Protein AF-0000000075432403 (afdb_homodimer)

Structure (mmCIF, N/CA/C/O backbone):
data_AF-0000000075432403-model_v1
#
loop_
_entity.id
_entity.type
_entity.pdbx_description
1 polymer 'Uncharacterized protein'
#
loop_
_atom_site.group_PDB
_atom_site.id
_atom_site.type_symbol
_atom_site.label_atom_id
_atom_site.label_alt_id
_atom_site.label_comp_id
_atom_site.label_asym_id
_atom_site.label_entity_id
_atom_site.label_seq_id
_atom_site.pdbx_PDB_ins_code
_atom_site.Cartn_x
_atom_site.Cartn_y
_atom_site.Cartn_z
_atom_site.occupancy
_atom_site.B_iso_or_equiv
_atom_site.auth_seq_id
_atom_site.auth_comp_id
_atom_site.auth_asym_id
_atom_site.auth_atom_id
_atom_site.pdbx_PDB_model_num
ATOM 1 N N . MET A 1 1 ? -15.516 19.391 -6.668 1 18.28 1 MET A N 1
ATOM 2 C CA . MET A 1 1 ? -15.594 17.953 -6.414 1 18.28 1 MET A CA 1
ATOM 3 C C . MET A 1 1 ? -14.422 17.219 -7.047 1 18.28 1 MET A C 1
ATOM 5 O O . MET A 1 1 ? -14.406 17 -8.258 1 18.28 1 MET A O 1
ATOM 9 N N . ALA A 1 2 ? -13.172 17.547 -6.598 1 26.42 2 ALA A N 1
ATOM 10 C CA . ALA A 1 2 ? -11.977 17.078 -7.289 1 26.42 2 ALA A CA 1
ATOM 11 C C . ALA A 1 2 ? -11.945 15.547 -7.324 1 26.42 2 ALA A C 1
ATOM 13 O O . ALA A 1 2 ? -12.203 14.891 -6.312 1 26.42 2 ALA A O 1
ATOM 14 N N . ASN A 1 3 ? -12.234 14.898 -8.43 1 24.36 3 ASN A N 1
ATOM 15 C CA . ASN A 1 3 ? -12.18 13.477 -8.734 1 24.36 3 ASN A CA 1
ATOM 16 C C . ASN A 1 3 ? -10.945 12.812 -8.133 1 24.36 3 ASN A C 1
ATOM 18 O O . ASN A 1 3 ? -9.898 13.453 -7.988 1 24.36 3 ASN A O 1
ATOM 22 N N . ALA A 1 4 ? -11.195 11.781 -7.273 1 30.83 4 ALA A N 1
ATOM 23 C CA . ALA A 1 4 ? -10.117 11 -6.68 1 30.83 4 ALA A CA 1
ATOM 24 C C . ALA A 1 4 ? -8.961 10.828 -7.664 1 30.83 4 ALA A C 1
ATOM 26 O O . ALA A 1 4 ? -7.793 10.844 -7.27 1 30.83 4 ALA A O 1
ATOM 27 N N . GLN A 1 5 ? -9.352 10.695 -8.914 1 30.03 5 GLN A N 1
ATOM 28 C CA . GLN A 1 5 ? -8.391 10.469 -9.984 1 30.03 5 GLN A CA 1
ATOM 29 C C . GLN A 1 5 ? -7.441 11.648 -10.141 1 30.03 5 GLN A C 1
ATOM 31 O O . GLN A 1 5 ? -6.258 11.469 -10.43 1 30.03 5 GLN A O 1
ATOM 36 N N . ASP A 1 6 ? -8 12.828 -10.078 1 31.03 6 ASP A N 1
ATOM 37 C CA . ASP A 1 6 ? -7.262 14.031 -10.453 1 31.03 6 ASP A CA 1
ATOM 38 C C . ASP A 1 6 ? -6.18 14.352 -9.422 1 31.03 6 ASP A C 1
ATOM 40 O O . ASP A 1 6 ? -5.211 15.055 -9.734 1 31.03 6 ASP A O 1
ATOM 44 N N . ARG A 1 7 ? -6.539 14.125 -8.156 1 33.12 7 ARG A N 1
ATOM 45 C CA . ARG A 1 7 ? -5.629 14.641 -7.137 1 33.12 7 ARG A CA 1
ATOM 46 C C . ARG A 1 7 ? -4.359 13.797 -7.062 1 33.12 7 ARG A C 1
ATOM 48 O O . ARG A 1 7 ? -3.404 14.156 -6.371 1 33.12 7 ARG A O 1
ATOM 55 N N . PHE A 1 8 ? -4.598 12.547 -7.406 1 35.06 8 PHE A N 1
ATOM 56 C CA . PHE A 1 8 ? -3.361 11.773 -7.477 1 35.06 8 PHE A CA 1
ATOM 57 C C . PHE A 1 8 ? -2.449 12.305 -8.57 1 35.06 8 PHE A C 1
ATOM 59 O O . PHE A 1 8 ? -1.32 11.836 -8.734 1 35.06 8 PHE A O 1
ATOM 66 N N . ASN A 1 9 ? -3.07 13.141 -9.406 1 33.84 9 ASN A N 1
ATOM 67 C CA . ASN A 1 9 ? -2.279 13.555 -10.562 1 33.84 9 ASN A CA 1
ATOM 68 C C . ASN A 1 9 ? -1.068 14.383 -10.141 1 33.84 9 ASN A C 1
ATOM 70 O O . ASN A 1 9 ? -0.449 15.047 -10.969 1 33.84 9 ASN A O 1
ATOM 74 N N . GLU A 1 10 ? -1.174 15.07 -9.078 1 34.12 10 GLU A N 1
ATOM 75 C CA . GLU A 1 10 ? 0.168 15.633 -8.992 1 34.12 10 GLU A CA 1
ATOM 76 C C . GLU A 1 10 ? 1.232 14.547 -9.047 1 34.12 10 GLU A C 1
ATOM 78 O O . GLU A 1 10 ? 1.542 13.922 -8.023 1 34.12 10 GLU A O 1
ATOM 83 N N . ARG A 1 11 ? 1.027 13.773 -10.016 1 36 1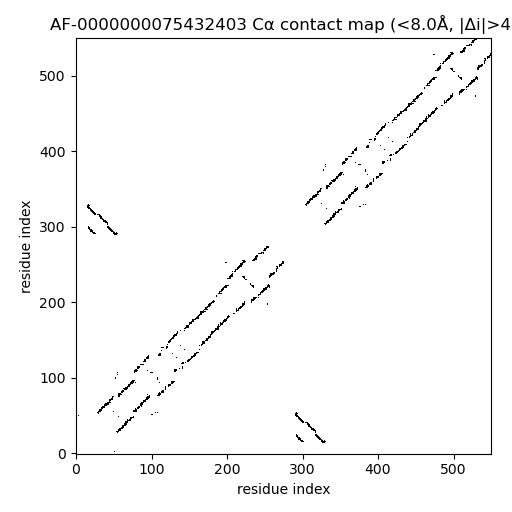1 ARG A N 1
ATOM 84 C CA . ARG A 1 11 ? 1.91 12.68 -10.406 1 36 11 ARG A CA 1
ATOM 85 C C . ARG A 1 11 ? 3.369 13.023 -10.133 1 36 11 ARG A C 1
ATOM 87 O O . ARG A 1 11 ? 3.906 13.977 -10.703 1 36 11 ARG A O 1
ATOM 94 N N . TYR A 1 12 ? 3.805 12.977 -8.938 1 34.53 12 TYR A N 1
ATOM 95 C CA . TYR A 1 12 ? 5.258 12.883 -9.023 1 34.53 12 TYR A CA 1
ATOM 96 C C . TYR A 1 12 ? 5.688 12.258 -10.344 1 34.53 12 TYR A C 1
ATOM 98 O O . TYR A 1 12 ? 4.922 11.516 -10.969 1 34.53 12 TYR A O 1
ATOM 106 N N . ASP A 1 13 ? 6.742 12.68 -10.93 1 37.19 13 ASP A N 1
ATOM 107 C CA . ASP A 1 13 ? 7.445 12.258 -12.141 1 37.19 13 ASP A CA 1
ATOM 108 C C . ASP A 1 13 ? 7.211 10.781 -12.422 1 37.19 13 ASP A C 1
ATOM 110 O O . ASP A 1 13 ? 6.883 10.008 -11.516 1 37.19 13 ASP A O 1
ATOM 114 N N . ASP A 1 14 ? 6.938 10.273 -13.656 1 43.06 14 ASP A N 1
ATOM 115 C CA . ASP A 1 14 ? 7.098 8.969 -14.297 1 43.06 14 ASP A CA 1
ATOM 116 C C . ASP A 1 14 ? 7.973 8.047 -13.453 1 43.06 14 ASP A C 1
ATOM 118 O O . ASP A 1 14 ? 8.961 7.496 -13.945 1 43.06 14 ASP A O 1
ATOM 122 N N . ASP A 1 15 ? 8.258 8.289 -12.18 1 48.41 15 ASP A N 1
ATOM 123 C CA . ASP A 1 15 ? 9.422 7.746 -11.469 1 48.41 15 ASP A CA 1
ATOM 124 C C . ASP A 1 15 ? 9.25 6.254 -11.203 1 48.41 15 ASP A C 1
ATOM 126 O O . ASP A 1 15 ? 8.25 5.832 -10.617 1 48.41 15 ASP A O 1
ATOM 130 N N . LYS A 1 16 ? 9.891 5.406 -11.93 1 57.94 16 LYS A N 1
ATOM 131 C CA . LYS A 1 16 ? 10.297 4.016 -12.094 1 57.94 16 LYS A CA 1
ATOM 132 C C . LYS A 1 16 ? 10.547 3.348 -10.75 1 57.94 16 LYS A C 1
ATOM 134 O O . LYS A 1 16 ? 10.789 2.139 -10.68 1 57.94 16 LYS A O 1
ATOM 139 N N . ASP A 1 17 ? 10.211 4.055 -9.375 1 71.25 17 ASP A N 1
ATOM 140 C CA . ASP A 1 17 ? 10.641 3.387 -8.148 1 71.25 17 ASP A CA 1
ATOM 141 C C . ASP A 1 17 ? 9.539 3.43 -7.086 1 71.25 17 ASP A C 1
ATOM 143 O O . ASP A 1 17 ? 9.82 3.645 -5.902 1 71.25 17 ASP A O 1
ATOM 147 N N . THR A 1 18 ? 8.266 3.176 -7.598 1 79.94 18 THR A N 1
ATOM 148 C CA . THR A 1 18 ? 7.109 3.246 -6.711 1 79.94 18 THR A CA 1
ATOM 149 C C . THR A 1 18 ? 6.5 1.862 -6.508 1 79.94 18 THR A C 1
ATOM 151 O O . THR A 1 18 ? 6.418 1.069 -7.449 1 79.94 18 THR A O 1
ATOM 154 N N . TYR A 1 19 ? 6.219 1.495 -5.25 1 83.5 19 TYR A N 1
ATOM 155 C CA . TYR A 1 19 ? 5.438 0.314 -4.898 1 83.5 19 TYR A CA 1
ATOM 156 C C . TYR A 1 19 ? 4.027 0.701 -4.469 1 83.5 19 TYR A C 1
ATOM 158 O O . TYR A 1 19 ? 3.84 1.679 -3.74 1 83.5 19 TYR A O 1
ATOM 166 N N . GLU A 1 20 ? 3.178 -0.022 -5.082 1 87.38 20 GLU A N 1
ATOM 167 C CA . GLU A 1 20 ? 1.777 0.244 -4.77 1 87.38 20 GLU A CA 1
ATOM 168 C C . GLU A 1 20 ? 1.137 -0.941 -4.055 1 87.38 20 GLU A C 1
ATOM 170 O O . GLU A 1 20 ? 1.275 -2.086 -4.492 1 87.38 20 GLU A O 1
ATOM 175 N N . ILE A 1 21 ? 0.5 -0.618 -2.938 1 89.31 21 ILE A N 1
ATOM 176 C CA . ILE A 1 21 ? -0.274 -1.604 -2.191 1 89.31 21 ILE A CA 1
ATOM 177 C C . ILE A 1 21 ? -1.749 -1.21 -2.189 1 89.31 21 ILE A C 1
ATOM 179 O O . ILE A 1 21 ? -2.092 -0.068 -1.875 1 89.31 21 ILE A O 1
ATOM 183 N N . ILE A 1 22 ? -2.547 -2.129 -2.617 1 90.31 22 ILE A N 1
ATOM 184 C CA . ILE A 1 22 ? -3.986 -1.886 -2.654 1 90.31 22 ILE A CA 1
ATOM 185 C C . ILE A 1 22 ? -4.695 -2.84 -1.696 1 90.31 22 ILE A C 1
ATOM 187 O O . ILE A 1 22 ? -4.48 -4.055 -1.747 1 90.31 22 ILE A O 1
ATOM 191 N N . LEU A 1 23 ? -5.391 -2.324 -0.794 1 89.88 23 LEU A N 1
ATOM 192 C CA . LEU A 1 23 ? -6.25 -3.084 0.108 1 89.88 23 LEU A CA 1
ATOM 193 C C . LEU A 1 23 ? -7.719 -2.877 -0.237 1 89.88 23 LEU A C 1
ATOM 195 O O . LEU A 1 23 ? -8.227 -1.757 -0.159 1 89.88 23 LEU A O 1
ATOM 199 N N . ASP A 1 24 ? -8.297 -3.916 -0.677 1 87.94 24 ASP A N 1
ATOM 200 C CA . ASP A 1 24 ? -9.711 -3.848 -1.032 1 87.94 24 ASP A CA 1
ATOM 201 C C . ASP A 1 24 ? -10.578 -4.527 0.026 1 87.94 24 ASP A C 1
ATOM 203 O O . ASP A 1 24 ? -10.383 -5.707 0.333 1 87.94 24 ASP A O 1
ATOM 207 N N . HIS A 1 25 ? -11.367 -3.801 0.578 1 84 25 HIS A N 1
ATOM 208 C CA . HIS A 1 25 ? -12.242 -4.285 1.644 1 84 25 HIS A CA 1
ATOM 209 C C . HIS A 1 25 ? -13.688 -4.371 1.175 1 84 25 HIS A C 1
ATOM 211 O O . HIS A 1 25 ? -14.047 -3.818 0.13 1 84 25 HIS A O 1
ATOM 217 N N . ASN A 1 26 ? -14.414 -5.098 1.943 1 77.56 26 ASN A N 1
ATOM 218 C CA . ASN A 1 26 ? -15.852 -5.211 1.692 1 77.56 26 ASN A CA 1
ATOM 219 C C . ASN A 1 26 ? -16.547 -3.859 1.819 1 77.56 26 ASN A C 1
ATOM 221 O O . ASN A 1 26 ? -16.328 -3.133 2.791 1 77.56 26 ASN A O 1
ATOM 225 N N . GLN A 1 27 ? -17.25 -3.523 0.832 1 68.31 27 GLN A N 1
ATOM 226 C CA . GLN A 1 27 ? -17.906 -2.221 0.755 1 68.31 27 GLN A CA 1
ATOM 227 C C . GLN A 1 27 ? -18.812 -1.989 1.958 1 68.31 27 GLN A C 1
ATOM 229 O O . GLN A 1 27 ? -18.984 -0.854 2.41 1 68.31 27 GLN A O 1
ATOM 234 N N . ASN A 1 28 ? -19.281 -3.072 2.418 1 67.19 28 ASN A N 1
ATOM 235 C CA . ASN A 1 28 ? -20.234 -2.953 3.512 1 67.19 28 ASN A CA 1
ATOM 236 C C . ASN A 1 28 ? -19.547 -3.047 4.871 1 67.19 28 ASN A C 1
ATOM 238 O O . ASN A 1 28 ? -20.188 -2.881 5.91 1 67.19 28 ASN A O 1
ATOM 242 N N . GLY A 1 29 ? -18.266 -3.184 4.77 1 72.75 29 GLY A N 1
ATOM 243 C CA . GLY A 1 29 ? -17.562 -3.357 6.031 1 72.75 29 GLY A CA 1
ATOM 244 C C . GLY A 1 29 ? -16.781 -2.127 6.453 1 72.75 29 GLY A C 1
ATOM 245 O O . GLY A 1 29 ? -16.75 -1.131 5.73 1 72.75 29 GLY A O 1
ATOM 246 N N . ILE A 1 30 ? -16.438 -2.152 7.699 1 74.94 30 ILE A N 1
ATOM 247 C CA . ILE A 1 30 ? -15.594 -1.098 8.258 1 74.94 30 ILE A CA 1
ATOM 248 C C . ILE A 1 30 ? -14.125 -1.436 8.039 1 74.94 30 ILE A C 1
ATOM 250 O O . ILE A 1 30 ? -13.672 -2.535 8.375 1 74.94 30 ILE A O 1
ATOM 254 N N . PHE A 1 31 ? -13.609 -0.571 7.285 1 79.81 31 PHE A N 1
ATOM 255 C CA . PHE A 1 31 ? -12.172 -0.751 7.098 1 79.81 31 PHE A CA 1
ATOM 256 C C . PHE A 1 31 ? -11.422 -0.533 8.406 1 79.81 31 PHE A C 1
ATOM 258 O O . PHE A 1 31 ? -11.477 0.557 8.984 1 79.81 31 PHE A O 1
ATOM 265 N N . LYS A 1 32 ? -10.938 -1.584 8.961 1 84.56 32 LYS A N 1
ATOM 266 C CA . LYS A 1 32 ? -10.195 -1.526 10.219 1 84.56 32 LYS A CA 1
ATOM 267 C C . LYS A 1 32 ? -9.039 -2.527 10.219 1 84.56 32 LYS A C 1
ATOM 269 O O . LYS A 1 32 ? -9.234 -3.705 9.914 1 84.56 32 LYS A O 1
ATOM 274 N N . GLY A 1 33 ? -7.848 -1.983 10.516 1 91.38 33 GLY A N 1
ATOM 275 C CA . GLY A 1 33 ? -6.684 -2.854 10.562 1 91.38 33 GLY A CA 1
ATOM 276 C C . GLY A 1 33 ? -5.391 -2.104 10.828 1 91.38 33 GLY A C 1
ATOM 277 O O . GLY A 1 33 ? -5.41 -0.914 11.148 1 91.38 33 GLY A O 1
ATOM 278 N N . GLU A 1 34 ? -4.312 -2.867 10.859 1 95.25 34 GLU A N 1
ATOM 279 C CA . GLU A 1 34 ? -3.002 -2.301 11.172 1 95.25 34 GLU A CA 1
ATOM 280 C C . GLU A 1 34 ? -2.029 -2.49 10.016 1 95.25 34 GLU A C 1
ATOM 282 O O . GLU A 1 34 ? -2.027 -3.537 9.359 1 95.25 34 GLU A O 1
ATOM 287 N N . LEU A 1 35 ? -1.304 -1.505 9.781 1 95.75 35 LEU A N 1
ATOM 288 C CA . LEU A 1 35 ? -0.274 -1.503 8.75 1 95.75 35 LEU A CA 1
ATOM 289 C C . LEU A 1 35 ? 1.089 -1.156 9.336 1 95.75 35 LEU A C 1
ATOM 291 O O . LEU A 1 35 ? 1.218 -0.18 10.078 1 95.75 35 LEU A O 1
ATOM 295 N N . ILE A 1 36 ? 2.064 -1.998 9.062 1 97.25 36 ILE A N 1
ATOM 296 C CA . ILE A 1 36 ? 3.422 -1.747 9.531 1 97.25 36 ILE A CA 1
ATOM 297 C C . ILE A 1 36 ? 4.375 -1.677 8.344 1 97.25 36 ILE A C 1
ATOM 299 O O . ILE A 1 36 ? 4.434 -2.602 7.531 1 97.25 36 ILE A O 1
ATOM 303 N N . ILE A 1 37 ? 5.02 -0.628 8.141 1 96.81 37 ILE A N 1
ATOM 304 C CA . ILE A 1 37 ? 6.051 -0.388 7.133 1 96.81 37 ILE A CA 1
ATOM 305 C C . ILE A 1 37 ? 7.406 -0.223 7.816 1 96.81 37 ILE A C 1
ATOM 307 O O . ILE A 1 37 ? 7.633 0.75 8.539 1 96.81 37 ILE A O 1
ATOM 311 N N . GLU A 1 38 ? 8.258 -1.191 7.582 1 97.12 38 GLU A N 1
ATOM 312 C CA . GLU A 1 38 ? 9.469 -1.094 8.398 1 97.12 38 GLU A CA 1
ATOM 313 C C . GLU A 1 38 ? 10.695 -1.566 7.621 1 97.12 38 GLU A C 1
ATOM 315 O O . GLU A 1 38 ? 10.57 -2.291 6.633 1 97.12 38 GLU A O 1
ATOM 320 N N . ASN A 1 39 ? 11.867 -1.102 7.945 1 96.12 39 ASN A N 1
ATOM 321 C CA . ASN A 1 39 ? 13.18 -1.538 7.492 1 96.12 39 ASN A CA 1
ATOM 322 C C . ASN A 1 39 ? 13.398 -1.216 6.016 1 96.12 39 ASN A C 1
ATOM 324 O O . ASN A 1 39 ? 14.062 -1.973 5.301 1 96.12 39 ASN A O 1
ATOM 328 N N . PHE A 1 40 ? 12.742 -0.13 5.586 1 92.62 40 PHE A N 1
ATOM 329 C CA . PHE A 1 40 ? 13.023 0.364 4.242 1 92.62 40 PHE A CA 1
ATOM 330 C C . PHE A 1 40 ? 14.156 1.377 4.266 1 92.62 40 PHE A C 1
ATOM 332 O O . PHE A 1 40 ? 13.969 2.523 4.68 1 92.62 40 PHE A O 1
ATOM 339 N N . THR A 1 41 ? 15.273 0.966 3.812 1 87.69 41 THR A N 1
ATOM 340 C CA . THR A 1 41 ? 16.469 1.778 3.996 1 87.69 41 THR A CA 1
ATOM 341 C C . THR A 1 41 ? 16.5 2.924 2.988 1 87.69 41 THR A C 1
ATOM 343 O O . THR A 1 41 ? 17.188 3.926 3.203 1 87.69 41 THR A O 1
ATOM 346 N N . GLU A 1 42 ? 15.734 2.803 1.855 1 89.12 42 GLU A N 1
ATOM 347 C CA . GLU A 1 42 ? 15.828 3.832 0.825 1 89.12 42 GLU A CA 1
ATOM 348 C C . GLU A 1 42 ? 14.469 4.48 0.572 1 89.12 42 GLU A C 1
ATOM 350 O O . GLU A 1 42 ? 14.281 5.172 -0.432 1 89.12 42 GLU A O 1
ATOM 355 N N . LEU A 1 43 ? 13.547 4.262 1.423 1 92.5 43 LEU A N 1
ATOM 356 C CA . LEU A 1 43 ? 12.203 4.805 1.283 1 92.5 43 LEU A CA 1
ATOM 357 C C . LEU A 1 43 ? 12.195 6.309 1.55 1 92.5 43 LEU A C 1
ATOM 359 O O . LEU A 1 43 ? 12.695 6.762 2.582 1 92.5 43 LEU A O 1
ATOM 363 N N . GLN A 1 44 ? 11.641 7.059 0.673 1 93.88 44 GLN A N 1
ATOM 364 C CA . GLN A 1 44 ? 11.68 8.516 0.8 1 93.88 44 GLN A CA 1
ATOM 365 C C . GLN A 1 44 ? 10.289 9.078 1.087 1 93.88 44 GLN A C 1
ATOM 367 O O . GLN A 1 44 ? 10.156 10.109 1.75 1 93.88 44 GLN A O 1
ATOM 372 N N . TYR A 1 45 ? 9.375 8.484 0.514 1 93.69 45 TYR A N 1
ATOM 373 C CA . TYR A 1 45 ? 8.008 8.992 0.61 1 93.69 45 TYR A CA 1
ATOM 374 C C . TYR A 1 45 ? 7.016 7.852 0.8 1 93.69 45 TYR A C 1
ATOM 376 O O . TYR A 1 45 ? 7.113 6.816 0.135 1 93.69 45 TYR A O 1
ATOM 384 N N . VAL A 1 46 ? 6.094 7.965 1.78 1 94.31 46 VAL A N 1
ATOM 385 C CA . VAL A 1 46 ? 4.988 7.035 2.004 1 94.31 46 VAL A CA 1
ATOM 386 C C . VAL A 1 46 ? 3.66 7.785 1.944 1 94.31 46 VAL A C 1
ATOM 388 O O . VAL A 1 46 ? 3.498 8.82 2.592 1 94.31 46 VAL A O 1
ATOM 391 N N . LYS A 1 47 ? 2.795 7.293 1.176 1 92.19 47 LYS A N 1
ATOM 392 C CA . LYS A 1 47 ? 1.433 7.816 1.119 1 92.19 47 LYS A CA 1
ATOM 393 C C . LYS A 1 47 ? 0.413 6.734 1.465 1 92.19 47 LYS A C 1
ATOM 395 O O . LYS A 1 47 ? 0.484 5.617 0.947 1 92.19 47 LYS A O 1
ATOM 400 N N . VAL A 1 48 ? -0.337 7 2.395 1 88.94 48 VAL A N 1
ATOM 401 C CA . VAL A 1 48 ? -1.459 6.137 2.75 1 88.94 48 VAL A CA 1
ATOM 402 C C . VAL A 1 48 ? -2.773 6.883 2.539 1 88.94 48 VAL A C 1
ATOM 404 O O . VAL A 1 48 ? -3.047 7.875 3.219 1 88.94 48 VAL A O 1
ATOM 407 N N . ALA A 1 49 ? -3.504 6.434 1.56 1 80.56 49 ALA A N 1
ATOM 408 C CA . ALA A 1 49 ? -4.723 7.16 1.218 1 80.56 49 ALA A CA 1
ATOM 409 C C . ALA A 1 49 ? -5.906 6.207 1.08 1 80.56 49 ALA A C 1
ATOM 411 O O . ALA A 1 49 ? -5.785 5.137 0.481 1 80.56 49 ALA A O 1
ATOM 412 N N . GLY A 1 50 ? -6.898 6.469 1.78 1 74.38 50 GLY A N 1
ATOM 413 C CA . GLY A 1 50 ? -8.148 5.742 1.608 1 74.38 50 GLY A CA 1
ATOM 414 C C . GLY A 1 50 ? -9.172 6.504 0.785 1 74.38 50 GLY A C 1
ATOM 415 O O . GLY A 1 50 ? -9.062 7.719 0.616 1 74.38 50 GLY A O 1
ATOM 416 N N . GLU A 1 51 ? -10.008 5.738 0.16 1 67.94 51 GLU A N 1
ATOM 417 C CA . GLU A 1 51 ? -11.125 6.387 -0.523 1 67.94 51 GLU A CA 1
ATOM 418 C C . GLU A 1 51 ? -12.008 7.148 0.461 1 67.94 51 GLU A C 1
ATOM 420 O O . GLU A 1 51 ? -12.273 6.668 1.565 1 67.94 51 GLU A O 1
ATOM 425 N N . PRO A 1 52 ? -12.344 8.312 0.037 1 62.19 52 PRO A N 1
ATOM 426 C CA . PRO A 1 52 ? -13.156 9.141 0.935 1 62.19 52 PRO A CA 1
ATOM 427 C C . PRO A 1 52 ? -14.422 8.422 1.409 1 62.19 52 PRO A C 1
ATOM 429 O O . PRO A 1 52 ? -14.93 8.711 2.496 1 62.19 52 PRO A O 1
ATOM 432 N N . SER A 1 53 ? -14.859 7.453 0.536 1 62 53 SER A N 1
ATOM 433 C CA . SER A 1 53 ? -16.109 6.773 0.871 1 62 53 SER A CA 1
ATOM 434 C C . SER A 1 53 ? -15.859 5.594 1.806 1 62 53 SER A C 1
ATOM 436 O O . SER A 1 53 ? -16.812 4.996 2.326 1 62 53 SER A O 1
ATOM 438 N N . CYS A 1 54 ? -14.664 5.305 2.059 1 64.69 54 CYS A N 1
ATOM 439 C CA . CYS A 1 54 ? -14.344 4.152 2.891 1 64.69 54 CYS A CA 1
ATOM 440 C C . CYS A 1 54 ? -14.688 4.418 4.352 1 64.69 54 CYS A C 1
ATOM 442 O O . CYS A 1 54 ? -14.375 5.48 4.883 1 64.69 54 CYS A O 1
ATOM 444 N N . ARG A 1 55 ? -15.617 3.492 4.777 1 70.44 55 ARG A N 1
ATOM 445 C CA . ARG A 1 55 ? -15.922 3.559 6.203 1 70.44 55 ARG A CA 1
ATOM 446 C C . ARG A 1 55 ? -14.789 2.955 7.031 1 70.44 55 ARG A C 1
ATOM 448 O O . ARG A 1 55 ? -14.312 1.857 6.734 1 70.44 55 ARG A O 1
ATOM 455 N N . GLY A 1 56 ? -14.266 3.777 7.957 1 74.75 56 GLY A N 1
ATOM 456 C CA . GLY A 1 56 ? -13.219 3.277 8.828 1 74.75 56 GLY A CA 1
ATOM 457 C C . GLY A 1 56 ? -11.844 3.824 8.484 1 74.75 56 GLY A C 1
ATOM 458 O O . GLY A 1 56 ? -11.727 4.891 7.875 1 74.75 56 GLY A O 1
ATOM 459 N N . GLY A 1 57 ? -10.867 3.268 8.977 1 77.5 57 GLY A N 1
ATOM 460 C CA . GLY A 1 57 ? -9.477 3.67 8.797 1 77.5 57 GLY A CA 1
ATOM 461 C C . GLY A 1 57 ? -8.492 2.709 9.43 1 77.5 57 GLY A C 1
ATOM 462 O O . GLY A 1 57 ? -8.875 1.628 9.883 1 77.5 57 GLY A O 1
ATOM 463 N N . LEU A 1 58 ? -7.352 3.107 9.398 1 85.19 58 LEU A N 1
ATOM 464 C CA . LEU A 1 58 ? -6.316 2.295 10.031 1 85.19 58 LEU A CA 1
ATOM 465 C C . LEU A 1 58 ? -6.367 2.436 11.547 1 85.19 58 LEU A C 1
ATOM 467 O O . LEU A 1 58 ? -6.402 3.551 12.07 1 85.19 58 LEU A O 1
ATOM 471 N N . THR A 1 59 ? -6.496 1.343 12.242 1 88.19 59 THR A N 1
ATOM 472 C CA . THR A 1 59 ? -6.422 1.384 13.703 1 88.19 59 THR A CA 1
ATOM 473 C C . THR A 1 59 ? -5.02 1.775 14.156 1 88.19 59 THR A C 1
ATOM 475 O O . THR A 1 59 ? -4.859 2.467 15.164 1 88.19 59 THR A O 1
ATOM 478 N N . LYS A 1 60 ? -4.113 1.305 13.43 1 92.06 60 LYS A N 1
ATOM 479 C CA . LYS A 1 60 ? -2.719 1.584 13.766 1 92.06 60 LYS A CA 1
ATOM 480 C C . LYS A 1 60 ? -1.85 1.621 12.516 1 92.06 60 LYS A C 1
ATOM 482 O O . LYS A 1 60 ? -1.969 0.757 11.641 1 92.06 60 LYS A O 1
ATOM 487 N N . LEU A 1 61 ? -1.092 2.629 12.398 1 93.25 61 LEU A N 1
ATOM 488 C CA . LEU A 1 61 ? -0.05 2.73 11.383 1 93.25 61 LEU A CA 1
ATOM 489 C C . LEU A 1 61 ? 1.324 2.885 12.023 1 93.25 61 LEU A C 1
ATOM 491 O O . LEU A 1 61 ? 1.542 3.801 12.82 1 93.25 61 LEU A O 1
ATOM 495 N N . ILE A 1 62 ? 2.189 1.957 11.734 1 95.56 62 ILE A N 1
ATOM 496 C CA . ILE A 1 62 ? 3.547 2.008 12.266 1 95.56 62 ILE A CA 1
ATOM 497 C C . ILE A 1 62 ? 4.547 2.154 11.117 1 95.56 62 ILE A C 1
ATOM 499 O O . ILE A 1 62 ? 4.531 1.366 10.172 1 95.56 62 ILE A O 1
ATOM 503 N N . VAL A 1 63 ? 5.293 3.135 11.148 1 95.75 63 VAL A N 1
ATOM 504 C CA . VAL A 1 63 ? 6.398 3.338 10.227 1 95.75 63 VAL A CA 1
ATOM 505 C C . VAL A 1 63 ? 7.715 3.416 11 1 95.75 63 VAL A C 1
ATOM 507 O O . VAL A 1 63 ? 7.934 4.355 11.766 1 95.75 63 VAL A O 1
ATOM 510 N N . ARG A 1 64 ? 8.578 2.443 10.82 1 95.38 64 ARG A N 1
ATOM 511 C CA . ARG A 1 64 ? 9.766 2.432 11.664 1 95.38 64 ARG A CA 1
ATOM 512 C C . ARG A 1 64 ? 10.984 1.966 10.875 1 95.38 64 ARG A C 1
ATOM 514 O O . ARG A 1 64 ? 10.852 1.231 9.891 1 95.38 64 ARG A O 1
ATOM 521 N N . ASN A 1 65 ? 12.141 2.434 11.266 1 95.38 65 ASN A N 1
ATOM 522 C CA . ASN A 1 65 ? 13.438 2.076 10.703 1 95.38 65 ASN A CA 1
ATOM 523 C C . ASN A 1 65 ? 13.508 2.412 9.219 1 95.38 65 ASN A C 1
ATOM 525 O O . ASN A 1 65 ? 13.914 1.576 8.406 1 95.38 65 ASN A O 1
ATOM 529 N N . CYS A 1 66 ? 12.984 3.551 8.852 1 94.56 66 CYS A N 1
ATOM 530 C CA . CYS A 1 66 ? 13.086 4.117 7.516 1 94.56 66 CYS A CA 1
ATOM 531 C C . CYS A 1 66 ? 13.875 5.422 7.527 1 94.56 66 CYS A C 1
ATOM 533 O O . CYS A 1 66 ? 13.297 6.504 7.426 1 94.56 66 CYS A O 1
ATOM 535 N N . GLU A 1 67 ? 15.125 5.285 7.605 1 91.94 67 GLU A N 1
ATOM 536 C CA . GLU A 1 67 ? 16.031 6.387 7.91 1 91.94 67 GLU A CA 1
ATOM 537 C C . GLU A 1 67 ? 15.977 7.465 6.832 1 91.94 67 GLU A C 1
ATOM 539 O O . GLU A 1 67 ? 16.172 8.648 7.117 1 91.94 67 GLU A O 1
ATOM 544 N N . GLU A 1 68 ? 15.664 7.09 5.574 1 92.94 68 GLU A N 1
ATOM 545 C CA . GLU A 1 68 ? 15.711 8.047 4.477 1 92.94 68 GLU A CA 1
ATOM 546 C C . GLU A 1 68 ? 14.328 8.648 4.211 1 92.94 68 GLU A C 1
ATOM 548 O O . GLU A 1 68 ? 14.164 9.461 3.297 1 92.94 68 GLU A O 1
ATOM 553 N N . LEU A 1 69 ? 13.32 8.305 5.004 1 94.44 69 LEU A N 1
ATOM 554 C CA . LEU A 1 69 ? 11.969 8.812 4.812 1 94.44 69 LEU A CA 1
ATOM 555 C C . LEU A 1 69 ? 11.906 10.312 5.074 1 94.44 69 LEU A C 1
ATOM 557 O O . LEU A 1 69 ? 12.273 10.773 6.16 1 94.44 69 LEU A O 1
ATOM 561 N N . THR A 1 70 ? 11.422 11.086 4.121 1 95.06 70 THR A N 1
ATOM 562 C CA . THR A 1 70 ? 11.391 12.539 4.262 1 95.06 70 THR A CA 1
ATOM 563 C C . THR A 1 70 ? 9.953 13.039 4.387 1 95.06 70 THR A C 1
ATOM 565 O O . THR A 1 70 ? 9.695 14.086 4.988 1 95.06 70 THR A O 1
ATOM 568 N N . ARG A 1 71 ? 9.062 12.258 3.801 1 96 71 ARG A N 1
ATOM 569 C CA . ARG A 1 71 ? 7.668 12.688 3.785 1 96 71 ARG A CA 1
ATOM 570 C C . ARG A 1 71 ? 6.727 11.523 4.066 1 96 71 ARG A C 1
ATOM 572 O O . ARG A 1 71 ? 6.871 10.445 3.482 1 96 71 ARG A O 1
ATOM 579 N N . LEU A 1 72 ? 5.836 11.688 4.984 1 94.31 72 LEU A N 1
ATOM 580 C CA . LEU A 1 72 ? 4.754 10.758 5.289 1 94.31 72 LEU A CA 1
ATOM 581 C C . LEU A 1 72 ? 3.396 11.43 5.129 1 94.31 72 LEU A C 1
ATOM 583 O O . LEU A 1 72 ? 3.08 12.383 5.844 1 94.31 72 LEU A O 1
ATOM 587 N N . ASP A 1 73 ? 2.596 11 4.184 1 92.5 73 ASP A N 1
ATOM 588 C CA . ASP A 1 73 ? 1.304 11.594 3.852 1 92.5 73 ASP A CA 1
ATOM 589 C C . ASP A 1 73 ? 0.164 10.609 4.109 1 92.5 73 ASP A C 1
ATOM 591 O O . ASP A 1 73 ? -0.02 9.656 3.35 1 92.5 73 ASP A O 1
ATOM 595 N N . CYS A 1 74 ? -0.565 10.883 5.172 1 87.38 74 CYS A N 1
ATOM 596 C CA . CYS A 1 74 ? -1.72 10.062 5.52 1 87.38 74 CYS A CA 1
ATOM 597 C C . CYS A 1 74 ? -3.006 10.875 5.465 1 87.38 74 CYS A C 1
ATOM 599 O O . CYS A 1 74 ? -3.912 10.672 6.273 1 87.38 74 CYS A O 1
ATOM 601 N N . SER A 1 75 ? -3.182 11.922 4.703 1 74.44 75 SER A N 1
ATOM 602 C CA . SER A 1 75 ? -4.254 12.914 4.703 1 74.44 75 SER A CA 1
ATOM 603 C C . SER A 1 75 ? -5.602 12.266 4.406 1 74.44 75 SER A C 1
ATOM 605 O O . SER A 1 75 ? -6.641 12.734 4.879 1 74.44 75 SER A O 1
ATOM 607 N N . ILE A 1 76 ? -5.824 11.328 3.521 1 62.97 76 ILE A N 1
ATOM 608 C CA . ILE A 1 76 ? -7.145 10.812 3.166 1 62.97 76 ILE A CA 1
ATOM 609 C C . ILE A 1 76 ? -7.434 9.547 3.971 1 62.97 76 ILE A C 1
ATOM 611 O O . ILE A 1 76 ? -7.637 8.469 3.4 1 62.97 76 ILE A O 1
ATOM 615 N N . ASN A 1 77 ? -7.125 9.852 5.387 1 63.84 77 ASN A N 1
ATOM 616 C CA . ASN A 1 77 ? -7.281 8.617 6.148 1 63.84 77 ASN A CA 1
ATOM 617 C C . ASN A 1 77 ? -7.688 8.898 7.594 1 63.84 77 ASN A C 1
ATOM 619 O O . ASN A 1 77 ? -7.594 10.031 8.062 1 63.84 77 ASN A O 1
ATOM 623 N N . SER A 1 78 ? -8.578 7.914 8.055 1 70.88 78 SER A N 1
ATOM 624 C CA . SER A 1 78 ? -8.742 7.887 9.5 1 70.88 78 SER A CA 1
ATOM 625 C C . SER A 1 78 ? -7.762 6.918 10.156 1 70.88 78 SER A C 1
ATOM 627 O O . SER A 1 78 ? -7.727 5.734 9.805 1 70.88 78 SER A O 1
ATOM 629 N N . ILE A 1 79 ? -6.703 7.477 10.797 1 81.19 79 ILE A N 1
ATOM 630 C CA . ILE A 1 79 ? -5.754 6.688 11.578 1 81.19 79 ILE A CA 1
ATOM 631 C C . ILE A 1 79 ? -5.984 6.918 13.062 1 81.19 79 ILE A C 1
ATOM 633 O O . ILE A 1 79 ? -6.07 8.062 13.516 1 81.19 79 ILE A O 1
ATOM 637 N N . ASP A 1 80 ? -6.141 5.895 13.742 1 84.06 80 ASP A N 1
ATOM 638 C CA . ASP A 1 80 ? -6.352 6.027 15.18 1 84.06 80 ASP A CA 1
ATOM 639 C C . ASP A 1 80 ? -5.027 6.25 15.914 1 84.06 80 ASP A C 1
ATOM 641 O O . ASP A 1 80 ? -4.906 7.176 16.719 1 84.06 80 ASP A O 1
ATOM 645 N N . LYS A 1 81 ? -4.066 5.441 15.617 1 88.12 81 LYS A N 1
ATOM 646 C CA . LYS A 1 81 ? -2.756 5.527 16.266 1 88.12 81 LYS A CA 1
ATOM 647 C C . LYS A 1 81 ? -1.636 5.539 15.219 1 88.12 81 LYS A C 1
ATOM 649 O O . LYS A 1 81 ? -1.56 4.648 14.375 1 88.12 81 LYS A O 1
ATOM 654 N N . LEU A 1 82 ? -0.85 6.539 15.281 1 90.31 82 LEU A N 1
ATOM 655 C CA . LEU A 1 82 ? 0.312 6.637 14.406 1 90.31 82 LEU A CA 1
ATOM 656 C C . LEU A 1 82 ? 1.606 6.555 15.203 1 90.31 82 LEU A C 1
ATOM 658 O O . LEU A 1 82 ? 1.802 7.316 16.156 1 90.31 82 LEU A O 1
ATOM 662 N N . ILE A 1 83 ? 2.428 5.641 14.883 1 92.25 83 ILE A N 1
ATOM 663 C CA . ILE A 1 83 ? 3.73 5.484 15.523 1 92.25 83 ILE A CA 1
ATOM 664 C C . ILE A 1 83 ? 4.836 5.586 14.477 1 92.25 83 ILE A C 1
ATOM 666 O O . ILE A 1 83 ? 4.875 4.793 13.523 1 92.25 83 ILE A O 1
ATOM 670 N N . VAL A 1 84 ? 5.637 6.52 14.562 1 92.56 84 VAL A N 1
ATOM 671 C CA . VAL A 1 84 ? 6.77 6.711 13.664 1 92.56 84 VAL A CA 1
ATOM 672 C C . VAL A 1 84 ? 8.07 6.727 14.469 1 92.56 84 VAL A C 1
ATOM 674 O O . VAL A 1 84 ? 8.273 7.609 15.305 1 92.56 84 VAL A O 1
ATOM 677 N N . THR A 1 85 ? 8.891 5.738 14.32 1 92.06 85 THR A N 1
ATOM 678 C CA . THR A 1 85 ? 10.156 5.648 15.047 1 92.06 85 THR A CA 1
ATOM 679 C C . THR A 1 85 ? 11.312 5.379 14.094 1 92.06 85 THR A C 1
ATOM 681 O O . THR A 1 85 ? 11.141 4.719 13.07 1 92.06 85 THR A O 1
ATOM 684 N N . ASP A 1 86 ? 12.484 5.895 14.367 1 91.94 86 ASP A N 1
ATOM 685 C CA . ASP A 1 86 ? 13.711 5.652 13.625 1 91.94 86 ASP A CA 1
ATOM 686 C C . ASP A 1 86 ? 13.57 6.094 12.172 1 91.94 86 ASP A C 1
ATOM 688 O O . ASP A 1 86 ? 13.891 5.336 11.25 1 91.94 86 ASP A O 1
ATOM 692 N N . CYS A 1 87 ? 12.938 7.215 11.969 1 93.06 87 CYS A N 1
ATOM 693 C CA . CYS A 1 87 ? 12.844 7.945 10.711 1 93.06 87 CYS A CA 1
ATOM 694 C C . CYS A 1 87 ? 13.43 9.344 10.844 1 93.06 87 CYS A C 1
ATOM 696 O O . CYS A 1 87 ? 12.703 10.336 10.797 1 93.06 87 CYS A O 1
ATOM 698 N N . SER A 1 88 ? 14.727 9.438 10.953 1 89.38 88 SER A N 1
ATOM 699 C CA . SER A 1 88 ? 15.438 10.617 11.43 1 89.38 88 SER A CA 1
ATOM 700 C C . SER A 1 88 ? 15.375 11.75 10.406 1 89.38 88 SER A C 1
ATOM 702 O O . SER A 1 88 ? 15.578 12.914 10.75 1 89.38 88 SER A O 1
ATOM 704 N N . LYS A 1 89 ? 15.047 11.477 9.164 1 92.19 89 LYS A N 1
ATOM 705 C CA . LYS A 1 89 ? 15.086 12.516 8.141 1 92.19 89 LYS A CA 1
ATOM 706 C C . LYS A 1 89 ? 13.688 13 7.789 1 92.19 89 LYS A C 1
ATOM 708 O O . LYS A 1 89 ? 13.5 13.75 6.824 1 92.19 89 LYS A O 1
ATOM 713 N N . LEU A 1 90 ? 12.727 12.555 8.555 1 93.19 90 LEU A N 1
ATOM 714 C CA . LEU A 1 90 ? 11.352 12.961 8.289 1 93.19 90 LEU A CA 1
ATOM 715 C C . LEU A 1 90 ? 11.195 14.469 8.422 1 93.19 90 LEU A C 1
ATOM 717 O O . LEU A 1 90 ? 11.516 15.039 9.461 1 93.19 90 LEU A O 1
ATOM 721 N N . GLU A 1 91 ? 10.664 15.141 7.371 1 94.38 91 GLU A N 1
ATOM 722 C CA . GLU A 1 91 ? 10.539 16.594 7.344 1 94.38 91 GLU A CA 1
ATOM 723 C C . GLU A 1 91 ? 9.086 17.016 7.215 1 94.38 91 GLU A C 1
ATOM 725 O O . GLU A 1 91 ? 8.719 18.125 7.621 1 94.38 91 GLU A O 1
ATOM 730 N N . GLU A 1 92 ? 8.312 16.188 6.598 1 95.94 92 GLU A N 1
ATOM 731 C CA . GLU A 1 92 ? 6.918 16.531 6.363 1 95.94 92 GLU A CA 1
ATOM 732 C C . GLU A 1 92 ? 5.988 15.398 6.809 1 95.94 92 GLU A C 1
ATOM 734 O O . GLU A 1 92 ? 6.184 14.242 6.426 1 95.94 92 GLU A O 1
ATOM 739 N N . LEU A 1 93 ? 5.09 15.742 7.637 1 92.88 93 LEU A N 1
ATOM 740 C CA . LEU A 1 93 ? 4.102 14.797 8.148 1 92.88 93 LEU A CA 1
ATOM 741 C C . LEU A 1 93 ? 2.686 15.328 7.953 1 92.88 93 LEU A C 1
ATOM 743 O O . LEU A 1 93 ? 2.369 16.438 8.391 1 92.88 93 LEU A O 1
ATOM 747 N N . ASP A 1 94 ? 1.857 14.656 7.191 1 92.06 94 ASP A N 1
ATOM 748 C CA . ASP A 1 94 ? 0.455 15.016 7.008 1 92.06 94 ASP A CA 1
ATOM 749 C C . ASP A 1 94 ? -0.466 13.898 7.477 1 92.06 94 ASP A C 1
ATOM 751 O O . ASP A 1 94 ? -0.524 12.836 6.855 1 92.06 94 ASP A O 1
ATOM 755 N N . VAL A 1 95 ? -1.104 14.094 8.57 1 88.06 95 VAL A N 1
ATOM 756 C CA . VAL A 1 95 ? -2.057 13.117 9.102 1 88.06 95 VAL A CA 1
ATOM 757 C C . VAL A 1 95 ? -3.432 13.766 9.242 1 88.06 95 VAL A C 1
ATOM 759 O O . VAL A 1 95 ? -4.188 13.445 10.156 1 88.06 95 VAL A O 1
ATOM 762 N N . SER A 1 96 ? -3.641 14.797 8.453 1 86.75 96 SER A N 1
ATOM 763 C CA . SER A 1 96 ? -4.945 15.453 8.461 1 86.75 96 SER A CA 1
ATOM 764 C C . SER A 1 96 ? -6.055 14.484 8.078 1 86.75 96 SER A C 1
ATOM 766 O O . SER A 1 96 ? -5.852 13.602 7.234 1 86.75 96 SER A O 1
ATOM 768 N N . SER A 1 97 ? -7.086 14.516 8.836 1 76 97 SER A N 1
ATOM 769 C CA . SER A 1 97 ? -8.227 13.648 8.555 1 76 97 SER A CA 1
ATOM 770 C C . SER A 1 97 ? -9.242 14.336 7.656 1 76 97 SER A C 1
ATOM 772 O O . SER A 1 97 ? -9.359 15.562 7.672 1 76 97 SER A O 1
ATOM 774 N N . GLN A 1 98 ? -9.547 13.82 6.594 1 60.94 98 GLN A N 1
ATOM 775 C CA . GLN A 1 98 ? -10.641 14.406 5.828 1 60.94 98 GLN A CA 1
ATOM 776 C C . GLN A 1 98 ? -11.992 13.883 6.309 1 60.94 98 GLN A C 1
ATOM 778 O O . GLN A 1 98 ? -12.195 12.672 6.402 1 60.94 98 GLN A O 1
ATOM 783 N N . TYR A 1 99 ? -12.508 14.68 7.305 1 51.78 99 TYR A N 1
ATOM 784 C CA . TYR A 1 99 ? -13.828 14.359 7.848 1 51.78 99 TYR A CA 1
ATOM 785 C C . TYR A 1 99 ? -14.789 13.945 6.742 1 51.78 99 TYR A C 1
ATOM 787 O O . TYR A 1 99 ? -14.922 14.641 5.73 1 51.78 99 TYR A O 1
ATOM 795 N N . ARG A 1 100 ? -14.758 12.672 6.406 1 49.38 100 ARG A N 1
ATOM 796 C CA . ARG A 1 100 ? -15.891 12.414 5.523 1 49.38 100 ARG A CA 1
ATOM 797 C C . ARG A 1 100 ? -17.203 12.438 6.297 1 49.38 100 ARG A C 1
ATOM 799 O O . ARG A 1 100 ? -17.344 11.75 7.309 1 49.38 100 ARG A O 1
ATOM 806 N N . MET A 1 101 ? -17.719 13.711 6.363 1 46.72 101 MET A N 1
ATOM 807 C CA . MET A 1 101 ? -19.078 13.758 6.918 1 46.72 101 MET A CA 1
ATOM 808 C C . MET A 1 101 ? -19.953 12.688 6.289 1 46.72 101 MET A C 1
ATOM 810 O O . MET A 1 101 ? -20.391 12.82 5.145 1 46.72 101 MET A O 1
ATOM 814 N N . VAL A 1 102 ? -19.406 11.445 6.387 1 46.69 102 VAL A N 1
ATOM 815 C CA . VAL A 1 102 ? -20.484 10.594 5.906 1 46.69 102 VAL A CA 1
ATOM 816 C C . VAL A 1 102 ? -21.719 10.766 6.797 1 46.69 102 VAL A C 1
ATOM 818 O O . VAL A 1 102 ? -21.609 11.266 7.922 1 46.69 102 VAL A O 1
ATOM 821 N N . SER A 1 103 ? -22.844 10.062 6.516 1 46 103 SER A N 1
ATOM 822 C CA . SER A 1 103 ? -24.125 10.172 7.203 1 46 103 SER A CA 1
ATOM 823 C C . SER A 1 103 ? -23.953 10.203 8.719 1 46 103 SER A C 1
ATOM 825 O O . SER A 1 103 ? -22.891 9.82 9.227 1 46 103 SER A O 1
ATOM 827 N N . ASN A 1 104 ? -24.969 10.695 9.508 1 48.53 104 ASN A N 1
ATOM 828 C CA . ASN A 1 104 ? -25.141 10.922 10.938 1 48.53 104 ASN A CA 1
ATOM 829 C C . ASN A 1 104 ? -24.344 9.914 11.758 1 48.53 104 ASN A C 1
ATOM 831 O O . ASN A 1 104 ? -24.141 10.117 12.961 1 48.53 104 ASN A O 1
ATOM 835 N N . ASP A 1 105 ? -24.125 8.656 11.25 1 48.53 105 ASP A N 1
ATOM 836 C CA . ASP A 1 105 ? -23.688 7.57 12.125 1 48.53 105 ASP A CA 1
ATOM 837 C C . ASP A 1 105 ? -22.203 7.25 11.898 1 48.53 105 ASP A C 1
ATOM 839 O O . ASP A 1 105 ? -21.656 6.355 12.547 1 48.53 105 ASP A O 1
ATOM 843 N N . LEU A 1 106 ? -21.625 7.676 10.961 1 49.69 106 LEU A N 1
ATOM 844 C CA . LEU A 1 106 ? -20.297 7.102 10.75 1 49.69 106 LEU A CA 1
ATOM 845 C C . LEU A 1 106 ? -19.219 8.008 11.328 1 49.69 106 LEU A C 1
ATOM 847 O O . LEU A 1 106 ? -19.109 9.172 10.945 1 49.69 106 LEU A O 1
ATOM 851 N N . GLU A 1 107 ? -18.984 7.809 12.562 1 50.38 107 GLU A N 1
ATOM 852 C CA . GLU A 1 107 ? -17.906 8.492 13.281 1 50.38 107 GLU A CA 1
ATOM 853 C C . GLU A 1 107 ? -16.578 8.367 12.539 1 50.38 107 GLU A C 1
ATOM 855 O O . GLU A 1 107 ? -16.172 7.27 12.156 1 50.38 107 GLU A O 1
ATOM 860 N N . VAL A 1 108 ? -16.266 9.258 11.695 1 52 108 VAL A N 1
ATOM 861 C CA . VAL A 1 108 ? -14.93 9.336 11.094 1 52 108 VAL A CA 1
ATOM 862 C C . VAL A 1 108 ? -13.867 9.242 12.188 1 52 108 VAL A C 1
ATOM 864 O O . VAL A 1 108 ? -13.938 9.969 13.188 1 52 108 VAL A O 1
ATOM 867 N N . LYS A 1 109 ? -13.258 8.148 12.328 1 54.28 109 LYS A N 1
ATOM 868 C CA . LYS A 1 109 ? -12.211 8.008 13.336 1 54.28 109 LYS A CA 1
ATOM 869 C C . LYS A 1 109 ? -11.055 8.961 13.062 1 54.28 109 LYS A C 1
ATOM 871 O O . LYS A 1 109 ? -10.656 9.156 11.914 1 54.28 109 LYS A O 1
ATOM 876 N N . THR A 1 110 ? -10.867 9.914 13.883 1 63.69 110 THR A N 1
ATOM 877 C CA . THR A 1 110 ? -9.836 10.945 13.961 1 63.69 110 THR A CA 1
ATOM 878 C C . THR A 1 110 ? -8.602 10.414 14.695 1 63.69 110 THR A C 1
ATOM 880 O O . THR A 1 110 ? -8.68 9.414 15.406 1 63.69 110 THR A O 1
ATOM 883 N N . LEU A 1 111 ? -7.363 10.805 14.281 1 74.88 111 LEU A N 1
ATOM 884 C CA . LEU A 1 111 ? -6.094 10.5 14.938 1 74.88 111 LEU A CA 1
ATOM 885 C C . LEU A 1 111 ? -6.176 10.781 16.438 1 74.88 111 LEU A C 1
ATOM 887 O O . LEU A 1 111 ? -6.469 11.906 16.844 1 74.88 111 LEU A O 1
ATOM 891 N N . SER A 1 112 ? -6.121 9.727 17.266 1 72.31 112 SER A N 1
ATOM 892 C CA . SER A 1 112 ? -6.242 9.883 18.703 1 72.31 112 SER A CA 1
ATOM 893 C C . SER A 1 112 ? -4.875 9.844 19.391 1 72.31 112 SER A C 1
ATOM 895 O O . SER A 1 112 ? -4.703 10.375 20.484 1 72.31 112 SER A O 1
ATOM 897 N N . GLU A 1 113 ? -3.941 9.164 18.703 1 76.81 113 GLU A N 1
ATOM 898 C CA . GLU A 1 113 ? -2.604 9.07 19.281 1 76.81 113 GLU A CA 1
ATOM 899 C C . GLU A 1 113 ? -1.528 9.172 18.203 1 76.81 113 GLU A C 1
ATOM 901 O O . GLU A 1 113 ? -1.634 8.531 17.156 1 76.81 113 GLU A O 1
ATOM 906 N N . ILE A 1 114 ? -0.585 10 18.422 1 81.38 114 ILE A N 1
ATOM 907 C CA . ILE A 1 114 ? 0.56 10.156 17.531 1 81.38 114 ILE A CA 1
ATOM 908 C C . ILE A 1 114 ? 1.854 10.086 18.344 1 81.38 114 ILE A C 1
ATOM 910 O O . ILE A 1 114 ? 2.021 10.812 19.328 1 81.38 114 ILE A O 1
ATOM 914 N N . ASN A 1 115 ? 2.662 9.109 18.031 1 80.81 115 ASN A N 1
ATOM 915 C CA . ASN A 1 115 ? 3.98 8.961 18.641 1 80.81 115 ASN A CA 1
ATOM 916 C C . ASN A 1 115 ? 5.09 9.023 17.609 1 80.81 115 AS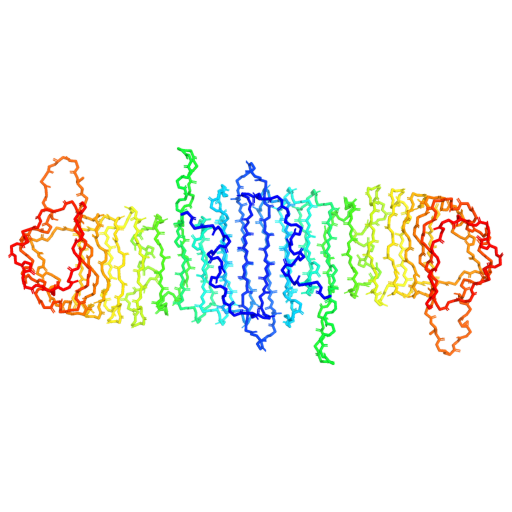N A C 1
ATOM 918 O O . ASN A 1 115 ? 5.289 8.078 16.844 1 80.81 115 ASN A O 1
ATOM 922 N N . ILE A 1 116 ? 5.805 10.102 17.484 1 82.06 116 ILE A N 1
ATOM 923 C CA . ILE A 1 116 ? 6.848 10.25 16.484 1 82.06 116 ILE A CA 1
ATOM 924 C C . ILE A 1 116 ? 8.195 10.461 17.172 1 82.06 116 ILE A C 1
ATOM 926 O O . ILE A 1 116 ? 9.219 10.656 16.5 1 82.06 116 ILE A O 1
ATOM 930 N N . GLY A 1 117 ? 8.227 10.312 18.453 1 73.31 117 GLY A N 1
ATOM 931 C CA . GLY A 1 117 ? 9.461 10.438 19.203 1 73.31 117 GLY A CA 1
ATOM 932 C C . GLY A 1 117 ? 10.172 11.758 18.984 1 73.31 117 GLY A C 1
ATOM 933 O O . GLY A 1 117 ? 9.539 12.812 18.953 1 73.31 117 GLY A O 1
ATOM 934 N N . GLU A 1 118 ? 11.547 11.742 18.891 1 73.88 118 GLU A N 1
ATOM 935 C CA . GLU A 1 118 ? 12.367 12.945 18.766 1 73.88 118 GLU A CA 1
ATOM 936 C C . GLU A 1 118 ? 12.344 13.492 17.344 1 73.88 118 GLU A C 1
ATOM 938 O O . GLU A 1 118 ? 12.859 14.578 17.078 1 73.88 118 GLU A O 1
ATOM 943 N N . ILE A 1 119 ? 11.57 12.82 16.5 1 78.06 119 ILE A N 1
ATOM 944 C CA . ILE A 1 119 ? 11.539 13.195 15.086 1 78.06 119 ILE A CA 1
ATOM 945 C C . ILE A 1 119 ? 10.734 14.484 14.914 1 78.06 119 ILE A C 1
ATOM 947 O O . ILE A 1 119 ? 10.977 15.25 13.984 1 78.06 119 ILE A O 1
ATOM 951 N N . GLY A 1 120 ? 9.852 14.672 15.797 1 76 120 GLY A N 1
ATOM 952 C CA . GLY A 1 120 ? 8.977 15.836 15.75 1 76 120 GLY A CA 1
ATOM 953 C C . GLY A 1 120 ? 9.734 17.156 15.75 1 76 120 GLY A C 1
ATOM 954 O O . GLY A 1 120 ? 9.32 18.125 15.109 1 76 120 GLY A O 1
ATOM 955 N N . HIS A 1 121 ? 10.93 17.109 16.281 1 77.69 121 HIS A N 1
ATOM 956 C CA . HIS A 1 121 ? 11.711 18.344 16.453 1 77.69 121 HIS A CA 1
ATOM 957 C C . HIS A 1 121 ? 12.445 18.703 15.164 1 77.69 121 HIS A C 1
ATOM 959 O O . HIS A 1 121 ? 13.047 19.781 15.078 1 77.69 121 HIS A O 1
ATOM 965 N N . LYS A 1 122 ? 12.305 17.859 14.18 1 84.44 122 LYS A N 1
ATOM 966 C CA . LYS A 1 122 ? 13.008 18.125 12.93 1 84.44 122 LYS A CA 1
ATOM 967 C C . LYS A 1 122 ? 12.031 18.344 11.781 1 84.44 122 LYS A C 1
ATOM 969 O O . LYS A 1 122 ? 12.445 18.609 10.648 1 84.44 122 LYS A O 1
ATOM 974 N N . LEU A 1 123 ? 10.82 18.328 12.125 1 91 123 LEU A N 1
ATOM 975 C CA . LEU A 1 123 ? 9.812 18.5 11.086 1 91 123 LEU A CA 1
ATOM 976 C C . LEU A 1 123 ? 9.82 19.922 10.531 1 91 123 LEU A C 1
ATOM 978 O O . LEU A 1 123 ? 9.984 20.875 11.289 1 91 123 LEU A O 1
ATOM 982 N N . LYS A 1 124 ? 9.664 20.047 9.289 1 94.69 124 LYS A N 1
ATOM 983 C CA . LYS A 1 124 ? 9.547 21.359 8.656 1 94.69 124 LYS A CA 1
ATOM 984 C C . LYS A 1 124 ? 8.086 21.703 8.383 1 94.69 124 LYS A C 1
ATOM 986 O O . LYS A 1 124 ? 7.695 22.875 8.445 1 94.69 124 LYS A O 1
ATOM 991 N N . LYS A 1 125 ? 7.359 20.703 8.047 1 96.25 125 LYS A N 1
ATOM 992 C CA . LYS A 1 125 ? 5.934 20.875 7.781 1 96.25 125 LYS A CA 1
ATOM 993 C C . LYS A 1 125 ? 5.109 19.797 8.492 1 96.25 125 LYS A C 1
ATOM 995 O O . LYS A 1 125 ? 5.449 18.609 8.438 1 96.25 125 LYS A O 1
ATOM 1000 N N . ILE A 1 126 ? 4.02 20.234 9.125 1 92.88 126 ILE A N 1
ATOM 1001 C CA . ILE A 1 126 ? 3.145 19.297 9.812 1 92.88 126 ILE A CA 1
ATOM 1002 C C . ILE A 1 126 ? 1.685 19.688 9.586 1 92.88 126 ILE A C 1
ATOM 1004 O O . ILE A 1 126 ? 1.341 20.875 9.625 1 92.88 126 ILE A O 1
ATOM 1008 N N . ASN A 1 127 ? 0.903 18.75 9.234 1 92.94 127 ASN A N 1
ATOM 1009 C CA . ASN A 1 127 ? -0.54 18.938 9.109 1 92.94 127 ASN A CA 1
ATOM 1010 C C . ASN A 1 127 ? -1.305 17.906 9.938 1 92.94 127 ASN A C 1
ATOM 1012 O O . ASN A 1 127 ? -1.298 16.719 9.617 1 92.94 127 ASN A O 1
ATOM 1016 N N . VAL A 1 128 ? -1.913 18.328 10.969 1 89.06 128 VAL A N 1
ATOM 1017 C CA . VAL A 1 128 ? -2.697 17.453 11.828 1 89.06 128 VAL A CA 1
ATOM 1018 C C . VAL A 1 128 ? -4.141 17.953 11.898 1 89.06 128 VAL A C 1
ATOM 1020 O O . VAL A 1 128 ? -4.828 17.75 12.898 1 89.06 128 VAL A O 1
ATOM 1023 N N . SER A 1 129 ? -4.586 18.609 10.867 1 89.31 129 SER A N 1
ATOM 1024 C CA . SER A 1 129 ? -5.902 19.234 10.859 1 89.31 129 SER A CA 1
ATOM 1025 C C . SER A 1 129 ? -7.016 18.188 10.898 1 89.31 129 SER A C 1
ATOM 1027 O O . SER A 1 129 ? -6.809 17.031 10.508 1 89.31 129 SER A O 1
ATOM 1029 N N . ASP A 1 130 ? -8.156 18.578 11.391 1 84.75 130 ASP A N 1
ATOM 1030 C CA . ASP A 1 130 ? -9.391 17.797 11.398 1 84.75 130 ASP A CA 1
ATOM 1031 C C . ASP A 1 130 ? -9.195 16.484 12.172 1 84.75 130 ASP A C 1
ATOM 1033 O O . ASP A 1 130 ? -9.523 15.406 11.672 1 84.75 130 ASP A O 1
ATOM 1037 N N . ASN A 1 131 ? -8.609 16.656 13.219 1 83.38 131 ASN A N 1
ATOM 1038 C CA . ASN A 1 131 ? -8.414 15.547 14.156 1 83.38 131 ASN A CA 1
ATOM 1039 C C . ASN A 1 131 ? -8.93 15.898 15.547 1 83.38 131 ASN A C 1
ATOM 1041 O O . ASN A 1 131 ? -9.695 16.859 15.711 1 83.38 131 ASN A O 1
ATOM 1045 N N . LYS A 1 132 ? -8.664 15.023 16.531 1 80.38 132 LYS A N 1
ATOM 1046 C CA . LYS A 1 132 ? -9.062 15.234 17.922 1 80.38 132 LYS A CA 1
ATOM 1047 C C . LYS A 1 132 ? -7.848 15.25 18.844 1 80.38 132 LYS A C 1
ATOM 1049 O O . LYS A 1 132 ? -7.84 14.586 19.875 1 80.38 132 LYS A O 1
ATOM 1054 N N . LEU A 1 133 ? -6.906 16.094 18.312 1 80.62 133 LEU A N 1
ATOM 1055 C CA . LEU A 1 133 ? -5.676 16.141 19.094 1 80.62 133 LEU A CA 1
ATOM 1056 C C . LEU A 1 133 ? -5.828 17.062 20.297 1 80.62 133 LEU A C 1
ATOM 1058 O O . LEU A 1 133 ? -6.527 18.078 20.234 1 80.62 133 LEU A O 1
ATOM 1062 N N . ARG A 1 134 ? -5.168 16.672 21.438 1 79.56 134 ARG A N 1
ATOM 1063 C CA . ARG A 1 134 ? -5.109 17.484 22.656 1 79.56 134 ARG A CA 1
ATOM 1064 C C . ARG A 1 134 ? -3.84 18.328 22.688 1 79.56 134 ARG A C 1
ATOM 1066 O O . ARG A 1 134 ? -2.941 18.125 21.859 1 79.56 134 ARG A O 1
ATOM 1073 N N . ASN A 1 135 ? -3.826 19.25 23.516 1 79 135 ASN A N 1
ATOM 1074 C CA . ASN A 1 135 ? -2.682 20.141 23.656 1 79 135 ASN A CA 1
ATOM 1075 C C . ASN A 1 135 ? -1.381 19.359 23.828 1 79 135 ASN A C 1
ATOM 1077 O O . ASN A 1 135 ? -0.368 19.688 23.219 1 79 135 ASN A O 1
ATOM 1081 N N . ALA A 1 136 ? -1.366 18.328 24.641 1 68.06 136 ALA A N 1
ATOM 1082 C CA . ALA A 1 136 ? -0.184 17.531 24.938 1 68.06 136 ALA A CA 1
ATOM 1083 C C . ALA A 1 136 ? 0.338 16.844 23.688 1 68.06 136 ALA A C 1
ATOM 1085 O O . ALA A 1 136 ? 1.551 16.719 23.484 1 68.06 136 ALA A O 1
ATOM 1086 N N . ASP A 1 137 ? -0.642 16.547 22.844 1 72.06 137 ASP A N 1
ATOM 1087 C CA . ASP A 1 137 ? -0.273 15.852 21.609 1 72.06 137 ASP A CA 1
ATOM 1088 C C . ASP A 1 137 ? 0.517 16.766 20.672 1 72.06 137 ASP A C 1
ATOM 1090 O O . ASP A 1 137 ? 1.543 16.375 20.125 1 72.06 137 ASP A O 1
ATOM 1094 N N . LEU A 1 138 ? 0.094 17.969 20.562 1 76.81 138 LEU A N 1
ATOM 1095 C CA . LEU A 1 138 ? 0.751 18.922 19.672 1 76.81 138 LEU A CA 1
ATOM 1096 C C . LEU A 1 138 ? 2.113 19.328 20.219 1 76.81 138 LEU A C 1
ATOM 1098 O O . LEU A 1 138 ? 3.072 19.484 19.469 1 76.81 138 LEU A O 1
ATOM 1102 N N . LEU A 1 139 ? 2.15 19.5 21.531 1 73.06 139 LEU A N 1
ATOM 1103 C CA . LEU A 1 139 ? 3.42 19.828 22.172 1 73.06 139 LEU A CA 1
ATOM 1104 C C . LEU A 1 139 ? 4.453 18.734 21.938 1 73.06 139 LEU A C 1
ATOM 1106 O O . LEU A 1 139 ? 5.609 19.016 21.625 1 73.06 139 LEU A O 1
ATOM 1110 N N . ASP A 1 140 ? 4.039 17.531 22.125 1 72.44 140 ASP A N 1
ATOM 1111 C CA . ASP A 1 140 ? 4.922 16.391 21.906 1 72.44 140 ASP A CA 1
ATOM 1112 C C . ASP A 1 140 ? 5.367 16.297 20.453 1 72.44 140 ASP A C 1
ATOM 1114 O O . ASP A 1 140 ? 6.504 15.93 20.156 1 72.44 140 ASP A O 1
ATOM 1118 N N . LEU A 1 141 ? 4.527 16.703 19.562 1 76.25 141 LEU A N 1
ATOM 1119 C CA . LEU A 1 141 ? 4.797 16.625 18.141 1 76.25 141 LEU A CA 1
ATOM 1120 C C . LEU A 1 141 ? 5.77 17.719 17.703 1 76.25 141 LEU A C 1
ATOM 1122 O O . LEU A 1 141 ? 6.711 17.469 16.953 1 76.25 141 LEU A O 1
ATOM 1126 N N . LEU A 1 142 ? 5.543 18.875 18.156 1 79.31 142 LEU A N 1
ATOM 1127 C CA . LEU A 1 142 ? 6.285 20.047 17.688 1 79.31 142 LEU A CA 1
ATOM 1128 C C . LEU A 1 142 ? 7.512 20.297 18.562 1 79.31 142 LEU A C 1
ATOM 1130 O O . LEU A 1 142 ? 8.508 20.859 18.094 1 79.31 142 LEU A O 1
ATOM 1134 N N . GLY A 1 143 ? 7.449 19.766 19.75 1 74.88 143 GLY A N 1
ATOM 1135 C CA . GLY A 1 143 ? 8.5 20.109 20.688 1 74.88 143 GLY A CA 1
ATOM 1136 C C . GLY A 1 143 ? 8.469 21.562 21.125 1 74.88 143 GLY A C 1
ATOM 1137 O O . GLY A 1 143 ? 7.555 22.312 20.75 1 74.88 143 GLY A O 1
ATOM 1138 N N . SER A 1 144 ? 9.406 21.922 22.047 1 72.5 144 SER A N 1
ATOM 1139 C CA . SER A 1 144 ? 9.43 23.266 22.609 1 72.5 144 SER A CA 1
ATOM 1140 C C . SER A 1 144 ? 10.227 24.219 21.719 1 72.5 144 SER A C 1
ATOM 1142 O O . SER A 1 144 ? 10.008 25.438 21.734 1 72.5 144 SER A O 1
ATOM 1144 N N . ASP A 1 145 ? 11.141 23.609 20.984 1 74.81 145 ASP A N 1
ATOM 1145 C CA . ASP A 1 145 ? 11.977 24.469 20.141 1 74.81 145 ASP A CA 1
ATOM 1146 C C . ASP A 1 145 ? 12.391 23.75 18.859 1 74.81 145 ASP A C 1
ATOM 1148 O O . ASP A 1 145 ? 13.047 22.703 18.906 1 74.81 145 ASP A O 1
ATOM 1152 N N . ASN A 1 146 ? 11.688 23.969 17.766 1 80.12 146 ASN A N 1
ATOM 1153 C CA . ASN A 1 146 ? 12.062 23.484 16.453 1 80.12 146 ASN A CA 1
ATOM 1154 C C . ASN A 1 146 ? 12.375 24.641 15.5 1 80.12 146 ASN A C 1
ATOM 1156 O O . ASN A 1 146 ? 11.461 25.266 14.961 1 80.12 146 ASN A O 1
ATOM 1160 N N . PRO A 1 147 ? 13.695 24.875 15.383 1 81.12 147 PRO A N 1
ATOM 1161 C CA . PRO A 1 147 ? 14.07 26.047 14.594 1 81.12 147 PRO A CA 1
ATOM 1162 C C . PRO A 1 147 ? 13.789 25.875 13.102 1 81.12 147 PRO A C 1
ATOM 1164 O O . PRO A 1 147 ? 13.812 26.859 12.352 1 81.12 147 PRO A O 1
ATOM 1167 N N . ASP A 1 148 ? 13.438 24.688 12.742 1 88.44 148 ASP A N 1
ATOM 1168 C CA . ASP A 1 148 ? 13.328 24.469 11.297 1 88.44 148 ASP A CA 1
ATOM 1169 C C . ASP A 1 148 ? 11.867 24.375 10.867 1 88.44 148 ASP A C 1
ATOM 1171 O O . ASP A 1 148 ? 11.578 24.281 9.672 1 88.44 148 ASP A O 1
ATOM 1175 N N . LEU A 1 149 ? 10.969 24.531 11.75 1 92.62 149 LEU A N 1
ATOM 1176 C CA . LEU A 1 149 ? 9.547 24.422 11.43 1 92.62 149 LEU A CA 1
ATOM 1177 C C . LEU A 1 149 ? 9.086 25.594 10.578 1 92.62 149 LEU A C 1
ATOM 1179 O O . LEU A 1 149 ? 9.297 26.75 10.945 1 92.62 149 LEU A O 1
ATOM 1183 N N . ILE A 1 150 ? 8.461 25.281 9.461 1 96.75 150 ILE A N 1
ATOM 1184 C CA . ILE A 1 150 ? 8.094 26.312 8.492 1 96.75 150 ILE A CA 1
ATOM 1185 C C . ILE A 1 150 ? 6.57 26.406 8.406 1 96.75 150 ILE A C 1
ATOM 1187 O O . ILE A 1 150 ? 6.027 27.5 8.195 1 96.75 150 ILE A O 1
ATOM 1191 N N . GLU A 1 151 ? 5.922 25.312 8.586 1 97.69 151 GLU A N 1
ATOM 1192 C CA . GLU A 1 151 ? 4.473 25.281 8.398 1 97.69 151 GLU A CA 1
ATOM 1193 C C . GLU A 1 151 ? 3.803 24.375 9.43 1 97.69 151 GLU A C 1
ATOM 1195 O O . GLU A 1 151 ? 4.234 23.25 9.633 1 97.69 151 GLU A O 1
ATOM 1200 N N . ILE A 1 152 ? 2.754 24.938 10.102 1 95.19 152 ILE A N 1
ATOM 1201 C CA . ILE A 1 152 ? 1.928 24.156 11.016 1 95.19 152 ILE A CA 1
ATOM 1202 C C . ILE A 1 152 ? 0.457 24.297 10.633 1 95.19 152 ILE A C 1
ATOM 1204 O O . ILE A 1 152 ? -0.067 25.406 10.562 1 95.19 152 ILE A O 1
ATOM 1208 N N . LYS A 1 153 ? -0.125 23.203 10.344 1 94.75 153 LYS A N 1
ATOM 1209 C CA . LYS A 1 153 ? -1.571 23.172 10.148 1 94.75 153 LYS A CA 1
ATOM 1210 C C . LYS A 1 153 ? -2.246 22.297 11.203 1 94.75 153 LYS A C 1
ATOM 1212 O O . LYS A 1 153 ? -1.989 21.094 11.273 1 94.75 153 LYS A O 1
ATOM 1217 N N . CYS A 1 154 ? -3.029 22.875 12.016 1 92.12 154 CYS A N 1
ATOM 1218 C CA . CYS A 1 154 ? -3.719 22.141 13.078 1 92.12 154 CYS A CA 1
ATOM 1219 C C . CYS A 1 154 ? -5.156 22.625 13.227 1 92.12 154 CYS A C 1
ATOM 1221 O O . CYS A 1 154 ? -5.684 22.688 14.336 1 92.12 154 CYS A O 1
ATOM 1223 N N . SER A 1 155 ? -5.738 22.938 12.141 1 91.5 155 SER A N 1
ATOM 1224 C CA . SER A 1 155 ? -7.102 23.453 12.172 1 91.5 155 SER A CA 1
ATOM 1225 C C . SER A 1 155 ? -8.086 22.359 12.586 1 91.5 155 SER A C 1
ATOM 1227 O O . SER A 1 155 ? -7.848 21.188 12.344 1 91.5 155 SER A O 1
ATOM 1229 N N . SER A 1 156 ? -9.141 22.734 13.25 1 87.62 156 SER A N 1
ATOM 1230 C CA . SER A 1 156 ? -10.289 21.891 13.555 1 87.62 156 SER A CA 1
ATOM 1231 C C . SER A 1 156 ? -9.891 20.719 14.445 1 87.62 156 SER A C 1
ATOM 1233 O O . SER A 1 156 ? -10.195 19.562 14.133 1 87.62 156 SER A O 1
ATOM 1235 N N . ASN A 1 157 ? -9.188 21.078 15.398 1 85.69 157 ASN A N 1
ATOM 1236 C CA . ASN A 1 157 ? -8.969 20.188 16.531 1 85.69 157 ASN A CA 1
ATOM 1237 C C . ASN A 1 157 ? -9.711 20.672 17.781 1 85.69 157 ASN A C 1
ATOM 1239 O O . ASN A 1 157 ? -9.227 21.547 18.5 1 85.69 157 ASN A O 1
ATOM 1243 N N . SER A 1 158 ? -10.852 20.125 18.078 1 77 158 SER A N 1
ATOM 1244 C CA . SER A 1 158 ? -11.828 20.672 19.016 1 77 158 SER A CA 1
ATOM 1245 C C . SER A 1 158 ? -11.258 20.719 20.438 1 77 158 SER A C 1
ATOM 1247 O O . SER A 1 158 ? -11.719 21.516 21.266 1 77 158 SER A O 1
ATOM 1249 N N . SER A 1 159 ? -10.266 19.969 20.703 1 80.81 159 SER A N 1
ATOM 1250 C CA . SER A 1 159 ? -9.75 19.906 22.078 1 80.81 159 SER A CA 1
ATOM 1251 C C . SER A 1 159 ? -8.5 20.766 22.234 1 80.81 159 SER A C 1
ATOM 1253 O O . SER A 1 159 ? -7.914 20.828 23.312 1 80.81 159 SER A O 1
ATOM 1255 N N . LEU A 1 160 ? -8.195 21.562 21.219 1 86.19 160 LEU A N 1
ATOM 1256 C CA . LEU A 1 160 ? -7 22.391 21.281 1 86.19 160 LEU A CA 1
ATOM 1257 C C . LEU A 1 160 ? -7.324 23.766 21.859 1 86.19 160 LEU A C 1
ATOM 1259 O O . LEU A 1 160 ? -8.039 24.547 21.234 1 86.19 160 LEU A O 1
ATOM 1263 N N . SER A 1 161 ? -6.82 24.078 23.047 1 88.25 161 SER A N 1
ATOM 1264 C CA . SER A 1 161 ? -7.129 25.328 23.719 1 88.25 161 SER A CA 1
ATOM 1265 C C . SER A 1 161 ? -5.93 26.266 23.719 1 88.25 161 SER A C 1
ATOM 1267 O O . SER A 1 161 ? -6.066 27.469 24 1 88.25 161 SER A O 1
ATOM 1269 N N . HIS A 1 162 ? -4.863 25.734 23.406 1 87.81 162 HIS A N 1
ATOM 1270 C CA . HIS A 1 162 ? -3.664 26.562 23.312 1 87.81 162 HIS A CA 1
ATOM 1271 C C . HIS A 1 162 ? -2.646 25.938 22.359 1 87.81 162 HIS A C 1
ATOM 1273 O O . HIS A 1 162 ? -2.674 24.734 22.125 1 87.81 162 HIS A O 1
ATOM 1279 N N . ILE A 1 163 ? -1.766 26.781 21.734 1 88.38 163 ILE A N 1
ATOM 1280 C CA . ILE A 1 163 ? -0.625 26.344 20.922 1 88.38 163 ILE A CA 1
ATOM 1281 C C . ILE A 1 163 ? 0.58 27.234 21.234 1 88.38 163 ILE A C 1
ATOM 1283 O O . ILE A 1 163 ? 0.441 28.453 21.359 1 88.38 163 ILE A O 1
ATOM 1287 N N . ASN A 1 164 ? 1.641 26.609 21.5 1 88.69 164 ASN A N 1
ATOM 1288 C CA . ASN A 1 164 ? 2.881 27.344 21.734 1 88.69 164 ASN A CA 1
ATOM 1289 C C . ASN A 1 164 ? 3.779 27.344 20.5 1 88.69 164 ASN A C 1
ATOM 1291 O O . ASN A 1 164 ? 4.297 26.297 20.109 1 88.69 164 ASN A O 1
ATOM 1295 N N . VAL A 1 165 ? 3.941 28.484 19.938 1 91.31 165 VAL A N 1
ATOM 1296 C CA . VAL A 1 165 ? 4.777 28.578 18.734 1 91.31 165 VAL A CA 1
ATOM 1297 C C . VAL A 1 165 ? 6.012 29.422 19.031 1 91.31 165 VAL A C 1
ATOM 1299 O O . VAL A 1 165 ? 6.668 29.922 18.109 1 91.31 165 VAL A O 1
ATOM 1302 N N . LYS A 1 166 ? 6.215 29.562 20.375 1 88.31 166 LYS A N 1
ATOM 1303 C CA . LYS A 1 166 ? 7.426 30.266 20.781 1 88.31 166 LYS A CA 1
ATOM 1304 C C . LYS A 1 166 ? 8.68 29.516 20.328 1 88.31 166 LYS A C 1
ATOM 1306 O O . LYS A 1 166 ? 8.75 28.281 20.438 1 88.31 166 LYS A O 1
ATOM 1311 N N . GLY A 1 167 ? 9.648 30.172 19.734 1 86.69 167 GLY A N 1
ATOM 1312 C CA . GLY A 1 167 ? 10.891 29.531 19.312 1 86.69 167 GLY A CA 1
ATOM 1313 C C . GLY A 1 167 ? 10.867 29.094 17.859 1 86.69 167 GLY A C 1
ATOM 1314 O O . GLY A 1 167 ? 11.906 28.719 17.312 1 86.69 167 GLY A O 1
ATOM 1315 N N . PHE A 1 168 ? 9.719 29.078 17.312 1 91.81 168 PHE A N 1
ATOM 1316 C CA . PHE A 1 168 ? 9.617 28.703 15.914 1 91.81 168 PHE A CA 1
ATOM 1317 C C . PHE A 1 168 ? 9.859 29.906 15.008 1 91.81 168 PHE A C 1
ATOM 1319 O O . PHE A 1 168 ? 8.953 30.359 14.305 1 91.81 168 PHE A O 1
ATOM 1326 N N . ARG A 1 169 ? 11.062 30.312 14.961 1 92.5 169 ARG A N 1
ATOM 1327 C CA . ARG A 1 169 ? 11.445 31.594 14.375 1 92.5 169 ARG A CA 1
ATOM 1328 C C . ARG A 1 169 ? 11.328 31.562 12.859 1 92.5 169 ARG A C 1
ATOM 1330 O O . ARG A 1 169 ? 11.211 32.625 12.219 1 92.5 169 ARG A O 1
ATOM 1337 N N . LYS A 1 170 ? 11.32 30.391 12.25 1 94.69 170 LYS A N 1
ATOM 1338 C CA . LYS A 1 170 ? 11.258 30.297 10.797 1 94.69 170 LYS A CA 1
ATOM 1339 C C . LYS A 1 170 ? 9.836 30.016 10.32 1 94.69 170 LYS A C 1
ATOM 1341 O O . LYS A 1 170 ? 9.602 29.828 9.125 1 94.69 170 LYS A O 1
ATOM 1346 N N . LEU A 1 171 ? 8.875 30 11.227 1 96.38 171 LEU A N 1
ATOM 1347 C CA . LEU A 1 171 ? 7.492 29.656 10.898 1 96.38 171 LEU A CA 1
ATOM 1348 C C . LEU A 1 171 ? 6.906 30.656 9.906 1 96.38 171 LEU A C 1
ATOM 1350 O O . LEU A 1 171 ? 6.926 31.859 10.148 1 96.38 171 LEU A O 1
ATOM 1354 N N . LYS A 1 172 ? 6.387 30.172 8.797 1 98.31 172 LYS A N 1
ATOM 1355 C CA . LYS A 1 172 ? 5.852 31.031 7.738 1 98.31 172 LYS A CA 1
ATOM 1356 C C . LYS A 1 172 ? 4.336 30.875 7.629 1 98.31 172 LYS A C 1
ATOM 1358 O O . LYS A 1 172 ? 3.648 31.812 7.223 1 98.31 172 LYS A O 1
ATOM 1363 N N . LYS A 1 173 ? 3.887 29.719 7.934 1 98.69 173 LYS A N 1
ATOM 1364 C CA . LYS A 1 173 ? 2.457 29.453 7.812 1 98.69 173 LYS A CA 1
ATOM 1365 C C . LYS A 1 173 ? 1.913 28.797 9.078 1 98.69 173 LYS A C 1
ATOM 1367 O O . LYS A 1 173 ? 2.463 27.797 9.555 1 98.69 173 LYS A O 1
ATOM 1372 N N . LEU A 1 174 ? 0.812 29.375 9.633 1 97.38 174 LEU A N 1
ATOM 1373 C CA . LEU A 1 174 ? 0.148 28.828 10.82 1 97.38 174 LEU A CA 1
ATOM 1374 C C . LEU A 1 174 ? -1.364 28.812 10.625 1 97.38 174 LEU A C 1
ATOM 1376 O O . LEU A 1 174 ? -2.006 29.859 10.562 1 97.38 174 LEU A O 1
ATOM 1380 N N . TYR A 1 175 ? -1.842 27.594 10.508 1 96.75 175 TYR A N 1
ATOM 1381 C CA . TYR A 1 175 ? -3.277 27.375 10.367 1 96.75 175 TYR A CA 1
ATOM 1382 C C . TYR A 1 175 ? -3.869 26.797 11.641 1 96.75 175 TYR A C 1
ATOM 1384 O O . TYR A 1 175 ? -3.684 25.609 11.93 1 96.75 175 TYR A O 1
ATOM 1392 N N . CYS A 1 176 ? -4.566 27.547 12.344 1 93.44 176 CYS A N 1
ATOM 1393 C CA . CYS A 1 176 ? -5.117 27.078 13.602 1 93.44 176 CYS A CA 1
ATOM 1394 C C . CYS A 1 176 ? -6.578 27.469 13.75 1 93.44 176 CYS A C 1
ATOM 1396 O O . CYS A 1 176 ? -7.062 27.672 14.867 1 93.44 176 CYS A O 1
ATOM 1398 N N . GLY A 1 177 ? -7.219 27.578 12.617 1 91.19 177 GLY A N 1
ATOM 1399 C CA . GLY A 1 177 ? -8.633 27.906 12.656 1 91.19 177 GLY A CA 1
ATOM 1400 C C . GLY A 1 177 ? -9.492 26.781 13.195 1 91.19 177 GLY A C 1
ATOM 1401 O O . GLY A 1 177 ? -9.172 25.609 13.008 1 91.19 177 GLY A O 1
ATOM 1402 N N . GLY A 1 178 ? -10.594 27.109 13.812 1 87.88 178 GLY A N 1
ATOM 1403 C CA . GLY A 1 178 ? -11.57 26.125 14.242 1 87.88 178 GLY A CA 1
ATOM 1404 C C . GLY A 1 178 ? -11.133 25.328 15.461 1 87.88 178 GLY A C 1
ATOM 1405 O O . GLY A 1 178 ? -11.305 24.109 15.508 1 87.88 178 GLY A O 1
ATOM 1406 N N . ASN A 1 179 ? -10.445 26.031 16.344 1 89.12 179 ASN A N 1
ATOM 1407 C CA . ASN A 1 179 ? -10.055 25.453 17.625 1 89.12 179 ASN A CA 1
ATOM 1408 C C . ASN A 1 179 ? -10.664 26.234 18.797 1 89.12 179 ASN A C 1
ATOM 1410 O O . ASN A 1 179 ? -11.68 26.906 18.641 1 89.12 179 ASN A O 1
ATOM 1414 N N . GLN A 1 180 ? -10.203 25.984 20.016 1 87 180 GLN A N 1
ATOM 1415 C CA . GLN A 1 180 ? -10.672 26.688 21.203 1 87 180 GLN A CA 1
ATOM 1416 C C . GLN A 1 180 ? -9.539 27.484 21.844 1 87 180 GLN A C 1
ATOM 1418 O O . GLN A 1 180 ? -9.398 27.484 23.078 1 87 180 GLN A O 1
ATOM 1423 N N . LEU A 1 181 ? -8.812 28.125 20.984 1 87.94 181 LEU A N 1
ATOM 1424 C CA . LEU A 1 181 ? -7.672 28.859 21.516 1 87.94 181 LEU A CA 1
ATOM 1425 C C . LEU A 1 181 ? -8.133 30.094 22.281 1 87.94 181 LEU A C 1
ATOM 1427 O O . LEU A 1 181 ? -8.953 30.859 21.781 1 87.94 181 LEU A O 1
ATOM 1431 N N . SER A 1 182 ? -7.602 30.25 23.453 1 84.62 182 SER A N 1
ATOM 1432 C CA . SER A 1 182 ? -7.941 31.422 24.266 1 84.62 182 SER A CA 1
ATOM 1433 C C . SER A 1 182 ? -6.891 32.5 24.125 1 84.62 182 SER A C 1
ATOM 1435 O O . SER A 1 182 ? -7.176 33.688 24.359 1 84.62 182 SER A O 1
ATOM 1437 N N . LYS A 1 183 ? -5.727 32.094 23.781 1 85.44 183 LYS A N 1
ATOM 1438 C CA . LYS A 1 183 ? -4.613 33.031 23.594 1 85.44 183 LYS A CA 1
ATOM 1439 C C . LYS A 1 183 ? -3.676 32.531 22.484 1 85.44 183 LYS A C 1
ATOM 1441 O O . LYS A 1 183 ? -3.641 31.328 22.188 1 85.44 183 LYS A O 1
ATOM 1446 N N . LEU A 1 184 ? -2.975 33.438 21.844 1 89.62 184 LEU A N 1
ATOM 1447 C CA . LEU A 1 184 ? -1.982 33.156 20.812 1 89.62 184 LEU A CA 1
ATOM 1448 C C . LEU A 1 184 ? -0.831 34.125 20.859 1 89.62 184 LEU A C 1
ATOM 1450 O O . LEU A 1 184 ? -1.027 35.344 20.609 1 89.62 184 LEU A O 1
ATOM 1454 N N . ASP A 1 185 ? 0.288 33.625 21.297 1 91.5 185 ASP A N 1
ATOM 1455 C CA . ASP A 1 185 ? 1.482 34.469 21.344 1 91.5 185 ASP A CA 1
ATOM 1456 C C . ASP A 1 185 ? 2.326 34.281 20.094 1 91.5 185 ASP A C 1
ATOM 1458 O O . ASP A 1 185 ? 2.904 33.219 19.859 1 91.5 185 ASP A O 1
ATOM 1462 N N . LEU A 1 186 ? 2.43 35.344 19.297 1 95.06 186 LEU A N 1
ATOM 1463 C CA . LEU A 1 186 ? 3.146 35.281 18.031 1 95.06 186 LEU A CA 1
ATOM 1464 C C . LEU A 1 186 ? 4.375 36.188 18.047 1 95.06 186 LEU A C 1
ATOM 1466 O O . LEU A 1 186 ? 4.891 36.562 17 1 95.06 186 LEU A O 1
ATOM 1470 N N . THR A 1 187 ? 4.918 36.531 19.219 1 94.19 187 THR A N 1
ATOM 1471 C CA . THR A 1 187 ? 5.957 37.531 19.391 1 94.19 187 THR A CA 1
ATOM 1472 C C . THR A 1 187 ? 7.246 37.094 18.688 1 94.19 187 THR A C 1
ATOM 1474 O O . THR A 1 187 ? 8.016 37.938 18.219 1 94.19 187 THR A O 1
ATOM 1477 N N . GLU A 1 188 ? 7.461 35.844 18.547 1 93 188 GLU A N 1
ATOM 1478 C CA . GLU A 1 188 ? 8.719 35.375 17.969 1 93 188 GLU A CA 1
ATOM 1479 C C . GLU A 1 188 ? 8.516 34.844 16.547 1 93 188 GLU A C 1
ATOM 1481 O O . GLU A 1 188 ? 9.383 34.156 16 1 93 188 GLU A O 1
ATOM 1486 N N . ASN A 1 189 ? 7.418 35.156 15.969 1 95.94 189 ASN A N 1
ATOM 1487 C CA . ASN A 1 189 ? 7.086 34.562 14.672 1 95.94 189 ASN A CA 1
ATOM 1488 C C . ASN A 1 189 ? 6.988 35.656 13.594 1 95.94 189 ASN A C 1
ATOM 1490 O O . ASN A 1 189 ? 6.004 35.719 12.852 1 95.94 189 ASN A O 1
ATOM 1494 N N . SER A 1 190 ? 8.062 36.406 13.492 1 95.44 190 SER A N 1
ATOM 1495 C CA . SER A 1 190 ? 8.062 37.594 12.609 1 95.44 190 SER A CA 1
ATOM 1496 C C . SER A 1 190 ? 8.094 37.156 11.141 1 95.44 190 SER A C 1
ATOM 1498 O O . SER A 1 190 ? 7.84 37.969 10.258 1 95.44 190 SER A O 1
ATOM 1500 N N . GLU A 1 191 ? 8.383 35.875 10.859 1 97.06 191 GLU A N 1
ATOM 1501 C CA . GLU A 1 191 ? 8.5 35.438 9.477 1 97.06 191 GLU A CA 1
ATOM 1502 C C . GLU A 1 191 ? 7.156 34.938 8.945 1 97.06 191 GLU A C 1
ATOM 1504 O O . GLU A 1 191 ? 7.051 34.562 7.781 1 97.06 191 GLU A O 1
ATOM 1509 N N . LEU A 1 192 ? 6.059 35.031 9.734 1 97.94 192 LEU A N 1
ATOM 1510 C CA . LEU A 1 192 ? 4.746 34.5 9.367 1 97.94 192 LEU A CA 1
ATOM 1511 C C . LEU A 1 192 ? 4.211 35.188 8.117 1 97.94 192 LEU A C 1
ATOM 1513 O O . LEU A 1 192 ? 4.227 36.438 8.039 1 97.94 192 LEU A O 1
ATOM 1517 N N . GLU A 1 193 ? 3.803 34.406 7.168 1 98.5 193 GLU A N 1
ATOM 1518 C CA . GLU A 1 193 ? 3.234 34.906 5.926 1 98.5 193 GLU A CA 1
ATOM 1519 C C . GLU A 1 193 ? 1.742 34.594 5.832 1 98.5 193 GLU A C 1
ATOM 1521 O O . GLU A 1 193 ? 0.988 35.344 5.195 1 98.5 193 GLU A O 1
ATOM 1526 N N . GLU A 1 194 ? 1.359 33.531 6.352 1 98.75 194 GLU A N 1
ATOM 1527 C CA . GLU A 1 194 ? -0.044 33.125 6.387 1 98.75 194 GLU A CA 1
ATOM 1528 C C . GLU A 1 194 ? -0.479 32.75 7.801 1 98.75 194 GLU A C 1
ATOM 1530 O O . GLU A 1 194 ? 0.204 32 8.484 1 98.75 194 GLU A O 1
ATOM 1535 N N . LEU A 1 195 ? -1.652 33.344 8.211 1 97.31 195 LEU A N 1
ATOM 1536 C CA . LEU A 1 195 ? -2.176 33.094 9.547 1 97.31 195 LEU A CA 1
ATOM 1537 C C . LEU A 1 195 ? -3.691 32.906 9.516 1 97.31 195 LEU A C 1
ATOM 1539 O O . LEU A 1 195 ? -4.41 33.812 9.07 1 97.31 195 LEU A O 1
ATOM 1543 N N . TYR A 1 196 ? -4.082 31.75 9.883 1 95.56 196 TYR A N 1
ATOM 1544 C CA . TYR A 1 196 ? -5.504 31.453 10.016 1 95.56 196 TYR A CA 1
ATOM 1545 C C . TYR A 1 196 ? -5.871 31.188 11.469 1 95.56 196 TYR A C 1
ATOM 1547 O O . TYR A 1 196 ? -5.465 30.172 12.039 1 95.56 196 TYR A O 1
ATOM 1555 N N . ILE A 1 197 ? -6.633 32 12.07 1 92 197 ILE A N 1
ATOM 1556 C CA . ILE A 1 197 ? -6.961 31.844 13.484 1 92 197 ILE A CA 1
ATOM 1557 C C . ILE A 1 197 ? -8.461 32.062 13.695 1 92 197 ILE A C 1
ATOM 1559 O O . ILE A 1 197 ? -8.906 32.344 14.805 1 92 197 ILE A O 1
ATOM 1563 N N . GLU A 1 198 ? -9.195 31.891 12.648 1 88.56 198 GLU A N 1
ATOM 1564 C CA . GLU A 1 198 ? -10.641 32.094 12.734 1 88.56 198 GLU A CA 1
ATOM 1565 C C . GLU A 1 198 ? -11.305 31 13.578 1 88.56 198 GLU A C 1
ATOM 1567 O O . GLU A 1 198 ? -10.742 29.922 13.758 1 88.56 198 GLU A O 1
ATOM 1572 N N . ASN A 1 199 ? -12.445 31.312 14.133 1 86.25 199 ASN A N 1
ATOM 1573 C CA . ASN A 1 199 ? -13.266 30.375 14.898 1 86.25 199 ASN A CA 1
ATOM 1574 C C . ASN A 1 199 ? -12.516 29.844 16.125 1 86.25 199 ASN A C 1
ATOM 1576 O O . ASN A 1 199 ? -12.453 28.625 16.328 1 86.25 199 ASN A O 1
ATOM 1580 N N . ASN A 1 200 ? -11.883 30.781 16.75 1 88.19 200 ASN A N 1
ATOM 1581 C CA . ASN A 1 200 ? -11.25 30.516 18.031 1 88.19 200 ASN A CA 1
ATOM 1582 C C . ASN A 1 200 ? -11.797 31.422 19.125 1 88.19 200 ASN A C 1
ATOM 1584 O O . ASN A 1 200 ? -12.68 32.25 18.875 1 88.19 200 ASN A O 1
ATOM 1588 N N . GLY A 1 201 ? -11.383 31.156 20.453 1 80.75 201 GLY A N 1
ATOM 1589 C CA . GLY A 1 201 ? -11.812 31.984 21.562 1 80.75 201 GLY A CA 1
ATOM 1590 C C . GLY A 1 201 ? -10.781 33 21.984 1 80.75 201 GLY A C 1
ATOM 1591 O O . GLY A 1 201 ? -10.586 33.25 23.188 1 80.75 201 GLY A O 1
ATOM 1592 N N . ILE A 1 202 ? -10.094 33.594 21.016 1 81.94 202 ILE A N 1
ATOM 1593 C CA . ILE A 1 202 ? -9.023 34.531 21.328 1 81.94 202 ILE A CA 1
ATOM 1594 C C . ILE A 1 202 ? -9.617 35.875 21.75 1 81.94 202 ILE A C 1
ATOM 1596 O O . ILE A 1 202 ? -10.438 36.469 21.047 1 81.94 202 ILE A O 1
ATOM 1600 N N . CYS A 1 203 ? -9.234 36.25 23 1 74.5 203 CYS A N 1
ATOM 1601 C CA . CYS A 1 203 ? -9.789 37.469 23.594 1 74.5 203 CYS A CA 1
ATOM 1602 C C . CYS A 1 203 ? -8.781 38.625 23.562 1 74.5 203 CYS A C 1
ATOM 1604 O O . CYS A 1 203 ? -7.949 38.75 24.453 1 74.5 203 CYS A O 1
ATOM 1606 N N . GLU A 1 204 ? -8.641 39.219 22.453 1 76.88 204 GLU A N 1
ATOM 1607 C CA . GLU A 1 204 ? -7.797 40.406 22.344 1 76.88 204 GLU A CA 1
ATOM 1608 C C . GLU A 1 204 ? -8.633 41.688 22.125 1 76.88 204 GLU A C 1
ATOM 1610 O O . GLU A 1 204 ? -9.703 41.625 21.5 1 76.88 204 GLU A O 1
ATOM 1615 N N . ASP A 1 205 ? -8.188 42.75 22.703 1 71.94 205 ASP A N 1
ATOM 1616 C CA . ASP A 1 205 ? -8.93 44.031 22.625 1 71.94 205 ASP A CA 1
ATOM 1617 C C . ASP A 1 205 ? -8.922 44.5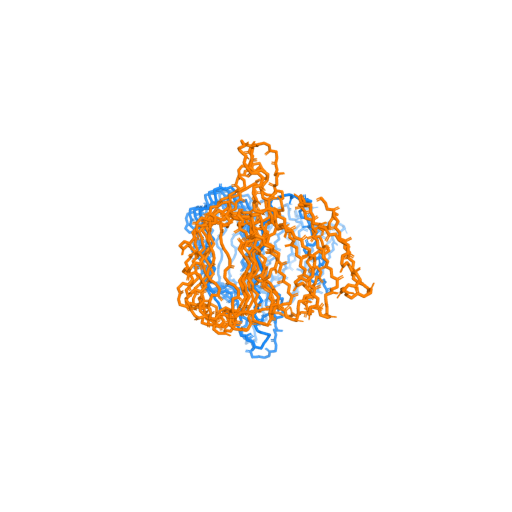62 21.188 1 71.94 205 ASP A C 1
ATOM 1619 O O . ASP A 1 205 ? -9.891 45.188 20.75 1 71.94 205 ASP A O 1
ATOM 1623 N N . ASP A 1 206 ? -7.809 44.469 20.562 1 77.75 206 ASP A N 1
ATOM 1624 C CA . ASP A 1 206 ? -7.645 44.938 19.188 1 77.75 206 ASP A CA 1
ATOM 1625 C C . ASP A 1 206 ? -6.621 44.094 18.438 1 77.75 206 ASP A C 1
ATOM 1627 O O . ASP A 1 206 ? -6.215 43.031 18.906 1 77.75 206 ASP A O 1
ATOM 1631 N N . LEU A 1 207 ? -6.25 44.469 17.266 1 86.88 207 LEU A N 1
ATOM 1632 C CA . LEU A 1 207 ? -5.398 43.688 16.375 1 86.88 207 LEU A CA 1
ATOM 1633 C C . LEU A 1 207 ? -3.934 44.062 16.547 1 86.88 207 LEU A C 1
ATOM 1635 O O . LEU A 1 207 ? -3.088 43.688 15.742 1 86.88 207 LEU A O 1
ATOM 1639 N N . THR A 1 208 ? -3.605 44.781 17.641 1 88.88 208 THR A N 1
ATOM 1640 C CA . THR A 1 208 ? -2.248 45.25 17.844 1 88.88 208 THR A CA 1
ATOM 1641 C C . THR A 1 208 ? -1.275 44.094 18.031 1 88.88 208 THR A C 1
ATOM 1643 O O . THR A 1 208 ? -0.102 44.219 17.656 1 88.88 208 THR A O 1
ATOM 1646 N N . PHE A 1 209 ? -1.762 42.969 18.5 1 88.44 209 PHE A N 1
ATOM 1647 C CA . PHE A 1 209 ? -0.907 41.812 18.734 1 88.44 209 PHE A CA 1
ATOM 1648 C C . PHE A 1 209 ? -0.402 41.219 17.422 1 88.44 209 PHE A C 1
ATOM 1650 O O . PHE A 1 209 ? 0.535 40.438 17.422 1 88.44 209 PHE A O 1
ATOM 1657 N N . LEU A 1 210 ? -0.914 41.688 16.328 1 93.69 210 LEU A N 1
ATOM 1658 C CA . LEU A 1 210 ? -0.513 41.219 15.016 1 93.69 210 LEU A CA 1
ATOM 1659 C C . LEU A 1 210 ? 0.36 42.25 14.305 1 93.69 210 LEU A C 1
ATOM 1661 O O . LEU A 1 210 ? 0.856 42 13.203 1 93.69 210 LEU A O 1
ATOM 1665 N N . SER A 1 211 ? 0.558 43.438 14.867 1 93.75 211 SER A N 1
ATOM 1666 C CA . SER A 1 211 ? 1.131 44.594 14.195 1 93.75 211 SER A CA 1
ATOM 1667 C C . SER A 1 211 ? 2.564 44.344 13.75 1 93.75 211 SER A C 1
ATOM 1669 O O . SER A 1 211 ? 3.039 44.906 12.773 1 93.75 211 SER A O 1
ATOM 1671 N N . HIS A 1 212 ? 3.287 43.438 14.414 1 95.56 212 HIS A N 1
ATOM 1672 C CA . HIS A 1 212 ? 4.699 43.219 14.125 1 95.56 212 HIS A CA 1
ATOM 1673 C C . HIS A 1 212 ? 4.867 42.219 12.969 1 95.56 212 HIS A C 1
ATOM 1675 O O . HIS A 1 212 ? 5.984 42.031 12.484 1 95.56 212 HIS A O 1
ATOM 1681 N N . LEU A 1 213 ? 3.807 41.625 12.484 1 97.06 213 LEU A N 1
ATOM 1682 C CA . LEU A 1 213 ? 3.857 40.625 11.422 1 97.06 213 LEU A CA 1
ATOM 1683 C C . LEU A 1 213 ? 3.854 41.281 10.055 1 97.06 213 LEU A C 1
ATOM 1685 O O . LEU A 1 213 ? 2.9 41.125 9.281 1 97.06 213 LEU A O 1
ATOM 1689 N N . THR A 1 214 ? 4.953 41.844 9.672 1 96.56 214 THR A N 1
ATOM 1690 C CA . THR A 1 214 ? 5.039 42.719 8.508 1 96.56 214 THR A CA 1
ATOM 1691 C C . THR A 1 214 ? 5.125 41.906 7.227 1 96.56 214 THR A C 1
ATOM 1693 O O . THR A 1 214 ? 4.949 42.438 6.125 1 96.56 214 THR A O 1
ATOM 1696 N N . LYS A 1 215 ? 5.32 40.625 7.297 1 97.5 215 LYS A N 1
ATOM 1697 C CA . LYS A 1 215 ? 5.484 39.812 6.102 1 97.5 215 LYS A CA 1
ATOM 1698 C C . LYS A 1 215 ? 4.188 39.094 5.746 1 97.5 215 LYS A C 1
ATOM 1700 O O . LYS A 1 215 ? 4.16 38.25 4.836 1 97.5 215 LYS A O 1
ATOM 1705 N N . MET A 1 216 ? 3.111 39.438 6.391 1 97.62 216 MET A N 1
ATOM 1706 C CA . MET A 1 216 ? 1.828 38.75 6.27 1 97.62 216 MET A CA 1
ATOM 1707 C C . MET A 1 216 ? 1.25 38.906 4.871 1 97.62 216 MET A C 1
ATOM 1709 O O . MET A 1 216 ? 1.21 40.031 4.34 1 97.62 216 MET A O 1
ATOM 1713 N N . LYS A 1 217 ? 0.848 37.812 4.285 1 97.88 217 LYS A N 1
ATOM 1714 C CA . LYS A 1 217 ? 0.208 37.812 2.971 1 97.88 217 LYS A CA 1
ATOM 1715 C C . LYS A 1 217 ? -1.271 37.438 3.076 1 97.88 217 LYS A C 1
ATOM 1717 O O . LYS A 1 217 ? -2.102 38 2.344 1 97.88 217 LYS A O 1
ATOM 1722 N N . VAL A 1 218 ? -1.541 36.531 3.934 1 97.88 218 VAL A N 1
ATOM 1723 C CA . VAL A 1 218 ? -2.91 36.094 4.145 1 97.88 218 VAL A CA 1
ATOM 1724 C C . VAL A 1 218 ? -3.223 36.062 5.637 1 97.88 218 VAL A C 1
ATOM 1726 O O . VAL A 1 218 ? -2.443 35.531 6.434 1 97.88 218 VAL A O 1
ATOM 1729 N N . LEU A 1 219 ? -4.375 36.625 6 1 95.12 219 LEU A N 1
ATOM 1730 C CA . LEU A 1 219 ? -4.805 36.688 7.395 1 95.12 219 LEU A CA 1
ATOM 1731 C C . LEU A 1 219 ? -6.293 36.375 7.52 1 95.12 219 LEU A C 1
ATOM 1733 O O . LEU A 1 219 ? -7.117 37 6.84 1 95.12 219 LEU A O 1
ATOM 1737 N N . SER A 1 220 ? -6.543 35.344 8.25 1 93 220 SER A N 1
ATOM 1738 C CA . SER A 1 220 ? -7.93 35 8.531 1 93 220 SER A CA 1
ATOM 1739 C C . SER A 1 220 ? -8.273 35.219 10 1 93 220 SER A C 1
ATOM 1741 O O . SER A 1 220 ? -7.648 34.656 10.883 1 93 220 SER A O 1
ATOM 1743 N N . LEU A 1 221 ? -9.281 36 10.156 1 86.38 221 LEU A N 1
ATOM 1744 C CA . LEU A 1 221 ? -9.703 36.375 11.508 1 86.38 221 LEU A CA 1
ATOM 1745 C C . LEU A 1 221 ? -11.156 36 11.75 1 86.38 221 LEU A C 1
ATOM 1747 O O . LEU A 1 221 ? -11.961 35.969 10.812 1 86.38 221 LEU A O 1
ATOM 1751 N N . GLY A 1 222 ? -11.422 35.625 12.938 1 77.75 222 GLY A N 1
ATOM 1752 C CA . GLY A 1 222 ? -12.805 35.375 13.312 1 77.75 222 GLY A CA 1
ATOM 1753 C C . GLY A 1 222 ? -12.93 34.625 14.625 1 77.75 222 GLY A C 1
ATOM 1754 O O . GLY A 1 222 ? -12.023 33.875 15.016 1 77.75 222 GLY A O 1
ATOM 1755 N N . ASN A 1 223 ? -13.891 34.906 15.508 1 65.88 223 ASN A N 1
ATOM 1756 C CA . ASN A 1 223 ? -14.055 34.25 16.812 1 65.88 223 ASN A CA 1
ATOM 1757 C C . ASN A 1 223 ? -15.352 33.469 16.875 1 65.88 223 ASN A C 1
ATOM 1759 O O . ASN A 1 223 ? -16.234 33.625 16.031 1 65.88 223 ASN A O 1
ATOM 1763 N N . ILE A 1 224 ? -15.406 32.219 17.688 1 60.91 224 ILE A N 1
ATOM 1764 C CA . ILE A 1 224 ? -16.594 31.422 17.984 1 60.91 224 ILE A CA 1
ATOM 1765 C C . ILE A 1 224 ? -17.641 32.312 18.688 1 60.91 224 ILE A C 1
ATOM 1767 O O . ILE A 1 224 ? -17.281 33.125 19.531 1 60.91 224 ILE A O 1
ATOM 1771 N N . ARG A 1 225 ? -18.953 32.312 18.062 1 52.72 225 ARG A N 1
ATOM 1772 C CA . ARG A 1 225 ? -20.078 33 18.672 1 52.72 225 ARG A CA 1
ATOM 1773 C C . ARG A 1 225 ? -20.484 32.375 19.984 1 52.72 225 ARG A C 1
ATOM 1775 O O . ARG A 1 225 ? -20.781 31.172 20.031 1 52.72 225 ARG A O 1
ATOM 1782 N N . SER A 1 226 ? -19.812 32.281 21.062 1 49.03 226 SER A N 1
ATOM 1783 C CA . SER A 1 226 ? -20.438 31.703 22.266 1 49.03 226 SER A CA 1
ATOM 1784 C C . SER A 1 226 ? -21.828 32.281 22.484 1 49.03 226 SER A C 1
ATOM 1786 O O . SER A 1 226 ? -22.062 33.469 22.25 1 49.03 226 SER A O 1
ATOM 1788 N N . THR A 1 227 ? -22.859 31.484 22.375 1 44.25 227 THR A N 1
ATOM 1789 C CA . THR A 1 227 ? -24.25 31.812 22.672 1 44.25 227 THR A CA 1
ATOM 1790 C C . THR A 1 227 ? -24.328 32.781 23.859 1 44.25 227 THR A C 1
ATOM 1792 O O . THR A 1 227 ? -25.172 33.656 23.875 1 44.25 227 THR A O 1
ATOM 1795 N N . ASN A 1 228 ? -24.375 32.062 25.234 1 41.25 228 ASN A N 1
ATOM 1796 C CA . ASN A 1 228 ? -24.703 32.875 26.406 1 41.25 228 ASN A CA 1
ATOM 1797 C C . ASN A 1 228 ? -23.812 34.094 26.5 1 41.25 228 ASN A C 1
ATOM 1799 O O . ASN A 1 228 ? -24.172 35.094 27.156 1 41.25 228 ASN A O 1
ATOM 1803 N N . LEU A 1 229 ? -22.562 33.781 27.031 1 39.66 229 LEU A N 1
ATOM 1804 C CA . LEU A 1 229 ? -21.734 34.875 27.562 1 39.66 229 LEU A CA 1
ATOM 1805 C C . LEU A 1 229 ? -21.438 35.906 26.484 1 39.66 229 LEU A C 1
ATOM 1807 O O . LEU A 1 229 ? -21.469 35.594 25.281 1 39.66 229 LEU A O 1
ATOM 1811 N N . SER A 1 230 ? -21.234 37.219 26.875 1 37.56 230 SER A N 1
ATOM 1812 C CA . SER A 1 230 ? -20.578 38.438 26.406 1 37.56 230 SER A CA 1
ATOM 1813 C C . SER A 1 230 ? -19.406 38.125 25.5 1 37.56 230 SER A C 1
ATOM 1815 O O . SER A 1 230 ? -18.25 38.25 25.922 1 37.56 230 SER A O 1
ATOM 1817 N N . PHE A 1 231 ? -19.266 37.094 25.172 1 38.72 231 PHE A N 1
ATOM 1818 C CA . PHE A 1 231 ? -18.078 36.812 24.375 1 38.72 231 PHE A CA 1
ATOM 1819 C C . PHE A 1 231 ? -17.766 38 23.469 1 38.72 231 PHE A C 1
ATOM 1821 O O . PHE A 1 231 ? -18.531 38.312 22.547 1 38.72 231 PHE A O 1
ATOM 1828 N N . PHE A 1 232 ? -17.203 38.969 23.859 1 40 232 PHE A N 1
ATOM 1829 C CA . PHE A 1 232 ? -16.266 40.062 23.719 1 40 232 PHE A CA 1
ATOM 1830 C C . PHE A 1 232 ? -15.258 39.781 22.609 1 40 232 PHE A C 1
ATOM 1832 O O . PHE A 1 232 ? -14.531 40.688 22.188 1 40 232 PHE A O 1
ATOM 1839 N N . ASN A 1 233 ? -14.656 38.469 22.375 1 45.91 233 ASN A N 1
ATOM 1840 C CA . ASN A 1 233 ? -13.32 38.531 21.797 1 45.91 233 ASN A CA 1
ATOM 1841 C C . ASN A 1 233 ? -13.359 39.062 20.359 1 45.91 233 ASN A C 1
ATOM 1843 O O . ASN A 1 233 ? -13.141 38.281 19.422 1 45.91 233 ASN A O 1
ATOM 1847 N N . ASN A 1 234 ? -14.375 39.656 20.016 1 51.75 234 ASN A N 1
ATOM 1848 C CA . ASN A 1 234 ? -14.391 40.375 18.75 1 51.75 234 ASN A CA 1
ATOM 1849 C C . ASN A 1 234 ? -13.117 41.188 18.562 1 51.75 234 ASN A C 1
ATOM 1851 O O . ASN A 1 234 ? -12.734 41.938 19.453 1 51.75 234 ASN A O 1
ATOM 1855 N N . PHE A 1 235 ? -12.25 40.594 17.766 1 59.88 235 PHE A N 1
ATOM 1856 C CA . PHE A 1 235 ? -11.227 41.562 17.375 1 59.88 235 PHE A CA 1
ATOM 1857 C C . PHE A 1 235 ? -11.844 42.906 17.109 1 59.88 235 PHE A C 1
ATOM 1859 O O . PHE A 1 235 ? -12.641 43.062 16.188 1 59.88 235 PHE A O 1
ATOM 1866 N N . GLY A 1 236 ? -12.266 43.5 18.297 1 61.41 236 GLY A N 1
ATOM 1867 C CA . GLY A 1 236 ? -12.75 44.844 18.125 1 61.41 236 GLY A CA 1
ATOM 1868 C C . GLY A 1 236 ? -11.664 45.844 17.734 1 61.41 236 GLY A C 1
ATOM 1869 O O . GLY A 1 236 ? -10.492 45.469 17.625 1 61.41 236 GLY A O 1
ATOM 1870 N N . GLY A 1 237 ? -12.039 46.844 17.062 1 70.12 237 GLY A N 1
ATOM 1871 C CA . GLY A 1 237 ? -11.148 47.938 16.75 1 70.12 237 GLY A CA 1
ATOM 1872 C C . GLY A 1 237 ? -11 48.188 15.25 1 70.12 237 GLY A C 1
ATOM 1873 O O . GLY A 1 237 ? -11.859 47.781 14.461 1 70.12 237 GLY A O 1
ATOM 1874 N N . SER A 1 238 ? -9.984 48.844 14.977 1 78.19 238 SER A N 1
ATOM 1875 C CA . SER A 1 238 ? -9.719 49.312 13.617 1 78.19 238 SER A CA 1
ATOM 1876 C C . SER A 1 238 ? -8.656 48.438 12.945 1 78.19 238 SER A C 1
ATOM 1878 O O . SER A 1 238 ? -7.969 47.656 13.609 1 78.19 238 SER A O 1
ATOM 1880 N N . LEU A 1 239 ? -8.641 48.469 11.672 1 87.31 239 LEU A N 1
ATOM 1881 C CA . LEU A 1 239 ? -7.637 47.75 10.883 1 87.31 239 LEU A CA 1
ATOM 1882 C C . LEU A 1 239 ? -6.301 48.5 10.93 1 87.31 239 LEU A C 1
ATOM 1884 O O . LEU A 1 239 ? -5.316 48.031 10.336 1 87.31 239 LEU A O 1
ATOM 1888 N N . GLU A 1 240 ? -6.285 49.5 11.734 1 88.69 240 GLU A N 1
ATOM 1889 C CA . GLU A 1 240 ? -5.121 50.375 11.797 1 88.69 240 GLU A CA 1
ATOM 1890 C C . GLU A 1 240 ? -3.879 49.594 12.242 1 88.69 240 GLU A C 1
ATOM 1892 O O . GLU A 1 240 ? -2.789 49.812 11.703 1 88.69 240 GLU A O 1
ATOM 1897 N N . PRO A 1 241 ? -4.035 48.688 13.133 1 89.62 241 PRO A N 1
ATOM 1898 C CA . PRO A 1 241 ? -2.844 47.969 13.586 1 89.62 241 PRO A CA 1
ATOM 1899 C C . PRO A 1 241 ? -2.217 47.125 12.477 1 89.62 241 PRO A C 1
ATOM 1901 O O . PRO A 1 241 ? -1.06 46.688 12.594 1 89.62 241 PRO A O 1
ATOM 1904 N N . LEU A 1 242 ? -2.893 46.875 11.383 1 93.06 242 LEU A N 1
ATOM 1905 C CA . LEU A 1 242 ? -2.406 46.031 10.305 1 93.06 242 LEU A CA 1
ATOM 1906 C C . LEU A 1 242 ? -1.719 46.844 9.219 1 93.06 242 LEU A C 1
ATOM 1908 O O . LEU A 1 242 ? -1.353 46.312 8.172 1 93.06 242 LEU A O 1
ATOM 1912 N N . LYS A 1 243 ? -1.514 48.125 9.422 1 93.25 243 LYS A N 1
ATOM 1913 C CA . LYS A 1 243 ? -1.052 49.062 8.406 1 93.25 243 LYS A CA 1
ATOM 1914 C C . LYS A 1 243 ? 0.351 48.719 7.918 1 93.25 243 LYS A C 1
ATOM 1916 O O . LYS A 1 243 ? 0.74 49.062 6.805 1 93.25 243 LYS A O 1
ATOM 1921 N N . ARG A 1 244 ? 1.119 47.969 8.773 1 94.75 244 ARG A N 1
ATOM 1922 C CA . ARG A 1 244 ? 2.496 47.656 8.406 1 94.75 244 ARG A CA 1
ATOM 1923 C C . ARG A 1 244 ? 2.561 46.406 7.555 1 94.75 244 ARG A C 1
ATOM 1925 O O . ARG A 1 244 ? 3.629 46.031 7.062 1 94.75 244 ARG A O 1
ATOM 1932 N N . MET A 1 245 ? 1.469 45.75 7.359 1 96.06 245 MET A N 1
ATOM 1933 C CA . MET A 1 245 ? 1.424 44.562 6.516 1 96.06 245 MET A CA 1
ATOM 1934 C C . MET A 1 245 ? 1.332 44.938 5.043 1 96.06 245 MET A C 1
ATOM 1936 O O . MET A 1 245 ? 0.313 44.688 4.395 1 96.06 245 MET A O 1
ATOM 1940 N N . ARG A 1 246 ? 2.438 45.312 4.477 1 94.81 246 ARG A N 1
ATOM 1941 C CA . ARG A 1 246 ? 2.477 45.875 3.139 1 94.81 246 ARG A CA 1
ATOM 1942 C C . ARG A 1 246 ? 2.342 44.812 2.072 1 94.81 246 ARG A C 1
ATOM 1944 O O . ARG A 1 246 ? 2.07 45.094 0.908 1 94.81 246 ARG A O 1
ATOM 1951 N N . ARG A 1 247 ? 2.465 43.594 2.469 1 95.75 247 ARG A N 1
ATOM 1952 C CA . ARG A 1 247 ? 2.396 42.5 1.504 1 95.75 247 ARG A CA 1
ATOM 1953 C C . ARG A 1 247 ? 1.065 41.781 1.604 1 95.75 247 ARG A C 1
ATOM 1955 O O . ARG A 1 247 ? 0.873 40.75 0.964 1 95.75 247 ARG A O 1
ATOM 1962 N N . LEU A 1 248 ? 0.164 42.25 2.416 1 96.5 248 LEU A N 1
ATOM 1963 C CA . LEU A 1 248 ? -1.117 41.594 2.65 1 96.5 248 LEU A CA 1
ATOM 1964 C C . LEU A 1 248 ? -1.928 41.5 1.361 1 96.5 248 LEU A C 1
ATOM 1966 O O . LEU A 1 248 ? -2.168 42.5 0.706 1 96.5 248 LEU A O 1
ATOM 1970 N N . GLU A 1 249 ? -2.309 40.281 1.04 1 96.75 249 GLU A N 1
ATOM 1971 C CA . GLU A 1 249 ? -3.051 40.031 -0.195 1 96.75 249 GLU A CA 1
ATOM 1972 C C . GLU A 1 249 ? -4.5 39.656 0.095 1 96.75 249 GLU A C 1
ATOM 1974 O O . GLU A 1 249 ? -5.398 39.969 -0.687 1 96.75 249 GLU A O 1
ATOM 1979 N N . ARG A 1 250 ? -4.648 38.938 1.115 1 96.25 250 ARG A N 1
ATOM 1980 C CA . ARG A 1 250 ? -5.98 38.438 1.452 1 96.25 250 ARG A CA 1
ATOM 1981 C C . ARG A 1 250 ? -6.258 38.594 2.943 1 96.25 250 ARG A C 1
ATOM 1983 O O . ARG A 1 250 ? -5.441 38.219 3.777 1 96.25 250 ARG A O 1
ATOM 1990 N N . LEU A 1 251 ? -7.395 39.219 3.246 1 92.25 251 LEU A N 1
ATOM 1991 C CA . LEU A 1 251 ? -7.898 39.375 4.605 1 92.25 251 LEU A CA 1
ATOM 1992 C C . LEU A 1 251 ? -9.305 38.781 4.734 1 92.25 251 LEU A C 1
ATOM 1994 O O . LEU A 1 251 ? -10.242 39.281 4.094 1 92.25 251 LEU A O 1
ATOM 1998 N N . ILE A 1 252 ? -9.375 37.719 5.523 1 89.75 252 ILE A N 1
ATOM 1999 C CA . ILE A 1 252 ? -10.648 37.031 5.73 1 89.75 252 ILE A CA 1
ATOM 2000 C C . ILE A 1 252 ? -11.188 37.375 7.121 1 89.75 252 ILE A C 1
ATOM 2002 O O . ILE A 1 252 ? -10.508 37.156 8.125 1 89.75 252 ILE A O 1
ATOM 2006 N N . ILE A 1 253 ? -12.328 37.906 7.117 1 83.25 253 ILE A N 1
ATOM 2007 C CA . ILE A 1 253 ? -12.977 38.281 8.367 1 83.25 253 ILE A CA 1
ATOM 2008 C C . ILE A 1 253 ? -14.266 37.5 8.547 1 83.25 253 ILE A C 1
ATOM 2010 O O . ILE A 1 253 ? -15.211 37.625 7.762 1 83.25 253 ILE A O 1
ATOM 2014 N N . ILE A 1 254 ? -14.203 36.688 9.578 1 79.31 254 ILE A N 1
ATOM 2015 C CA . ILE A 1 254 ? -15.352 35.812 9.789 1 79.31 254 ILE A CA 1
ATOM 2016 C C . ILE A 1 254 ? -16.062 36.188 11.094 1 79.31 254 ILE A C 1
ATOM 2018 O O . ILE A 1 254 ? -15.469 36.125 12.172 1 79.31 254 ILE A O 1
ATOM 2022 N N . GLY A 1 255 ? -17.281 36.562 11.062 1 71.44 255 GLY A N 1
ATOM 2023 C CA . GLY A 1 255 ? -18.156 36.719 12.219 1 71.44 255 GLY A CA 1
ATOM 2024 C C . GLY A 1 255 ? -17.781 37.875 13.109 1 71.44 255 GLY A C 1
ATOM 2025 O O . GLY A 1 255 ? -18.078 37.875 14.305 1 71.44 255 GLY A O 1
ATOM 2026 N N . ILE A 1 256 ? -16.906 38.719 12.719 1 68.5 256 ILE A N 1
ATOM 2027 C CA . ILE A 1 256 ? -16.547 39.812 13.594 1 68.5 256 ILE A CA 1
ATOM 2028 C C . ILE A 1 256 ? -16.797 41.156 12.883 1 68.5 256 ILE A C 1
ATOM 2030 O O . ILE A 1 256 ? -16.781 41.219 11.656 1 68.5 256 ILE A O 1
ATOM 2034 N N . ASN A 1 257 ? -17.219 42.062 13.766 1 67.75 257 ASN A N 1
ATOM 2035 C CA . ASN A 1 257 ? -17.469 43.406 13.227 1 67.75 257 ASN A CA 1
ATOM 2036 C C . ASN A 1 257 ? -16.219 44.281 13.305 1 67.75 257 ASN A C 1
ATOM 2038 O O . ASN A 1 257 ? -15.797 44.688 14.398 1 67.75 257 ASN A O 1
ATOM 2042 N N . ILE A 1 258 ? -15.469 44.312 12.312 1 71.06 258 ILE A N 1
ATOM 2043 C CA . ILE A 1 258 ? -14.289 45.156 12.273 1 71.06 258 ILE A CA 1
ATOM 2044 C C . ILE A 1 258 ? -14.594 46.438 11.492 1 71.06 258 ILE A C 1
ATOM 2046 O O . ILE A 1 258 ? -15.258 46.406 10.453 1 71.06 258 ILE A O 1
ATOM 2050 N N . ASP A 1 259 ? -14.242 47.562 12.211 1 73.38 259 ASP A N 1
ATOM 2051 C CA . ASP A 1 259 ? -14.352 48.844 11.516 1 73.38 259 ASP A CA 1
ATOM 2052 C C . ASP A 1 259 ? -13.359 48.938 10.359 1 73.38 259 ASP A C 1
ATOM 2054 O O . ASP A 1 259 ? -12.141 48.844 10.57 1 73.38 259 ASP A O 1
ATOM 2058 N N . ASP A 1 260 ? -13.859 49 9.148 1 75.19 260 ASP A N 1
ATOM 2059 C CA . ASP A 1 260 ? -12.977 49 7.988 1 75.19 260 ASP A CA 1
ATOM 2060 C C . ASP A 1 260 ? -12.75 50.438 7.48 1 75.19 260 ASP A C 1
ATOM 2062 O O . ASP A 1 260 ? -12.414 50.625 6.312 1 75.19 260 ASP A O 1
ATOM 2066 N N . SER A 1 261 ? -12.977 51.344 8.406 1 78 261 SER A N 1
ATOM 2067 C CA . SER A 1 261 ? -12.781 52.75 8 1 78 261 SER A CA 1
ATOM 2068 C C . SER A 1 261 ? -11.328 53 7.629 1 78 261 SER A C 1
ATOM 2070 O O . SER A 1 261 ? -11.039 53.906 6.828 1 78 261 SER A O 1
ATOM 2072 N N . ASP A 1 262 ? -10.508 52.219 8.086 1 80.38 262 ASP A N 1
ATOM 2073 C CA . ASP A 1 262 ? -9.078 52.406 7.855 1 80.38 262 ASP A CA 1
ATOM 2074 C C . ASP A 1 262 ? -8.555 51.469 6.777 1 80.38 262 ASP A C 1
ATOM 2076 O O . ASP A 1 262 ? -7.359 51.188 6.734 1 80.38 262 ASP A O 1
ATOM 2080 N N . ARG A 1 263 ? -9.375 50.969 5.98 1 85.94 263 ARG A N 1
ATOM 2081 C CA . ARG A 1 263 ? -8.984 50.094 4.895 1 85.94 263 ARG A CA 1
ATOM 2082 C C . ARG A 1 263 ? -7.934 50.719 4 1 85.94 263 ARG A C 1
ATOM 2084 O O . ARG A 1 263 ? -7.094 50.031 3.426 1 85.94 263 ARG A O 1
ATOM 2091 N N . HIS A 1 264 ? -7.992 52.062 3.91 1 87.12 264 HIS A N 1
ATOM 2092 C CA . HIS A 1 264 ? -7.066 52.781 3.057 1 87.12 264 HIS A CA 1
ATOM 2093 C C . HIS A 1 264 ? -5.629 52.625 3.537 1 87.12 264 HIS A C 1
ATOM 2095 O O . HIS A 1 264 ? -4.688 52.906 2.787 1 87.12 264 HIS A O 1
ATOM 2101 N N . LEU A 1 265 ? -5.508 52.188 4.805 1 89.12 265 LEU A N 1
ATOM 2102 C CA . LEU A 1 265 ? -4.176 52 5.375 1 89.12 265 LEU A CA 1
ATOM 2103 C C . LEU A 1 265 ? -3.572 50.688 4.938 1 89.12 265 LEU A C 1
ATOM 2105 O O . LEU A 1 265 ? -2.389 50.438 5.168 1 89.12 265 LEU A O 1
ATOM 2109 N N . LEU A 1 266 ? -4.348 49.938 4.211 1 92.06 266 LEU A N 1
ATOM 2110 C CA . LEU A 1 266 ? -3.906 48.625 3.777 1 92.06 266 LEU A CA 1
ATOM 2111 C C . LEU A 1 266 ? -3.604 48.594 2.281 1 92.06 266 LEU A C 1
ATOM 2113 O O . LEU A 1 266 ? -3.883 49.562 1.582 1 92.06 266 LEU A O 1
ATOM 2117 N N . PRO A 1 267 ? -2.975 47.531 1.832 1 92.69 267 PRO A N 1
ATOM 2118 C CA . PRO A 1 267 ? -2.617 47.5 0.412 1 92.69 267 PRO A CA 1
ATOM 2119 C C . PRO A 1 267 ? -3.828 47.656 -0.505 1 92.69 267 PRO A C 1
ATOM 2121 O O . PRO A 1 267 ? -4.902 47.125 -0.212 1 92.69 267 PRO A O 1
ATOM 2124 N N . ARG A 1 268 ? -3.648 48.375 -1.641 1 89.38 268 ARG A N 1
ATOM 2125 C CA . ARG A 1 268 ? -4.715 48.719 -2.582 1 89.38 268 ARG A CA 1
ATOM 2126 C C . ARG A 1 268 ? -5.305 47.438 -3.201 1 89.38 268 ARG A C 1
ATOM 2128 O O . ARG A 1 268 ? -6.516 47.344 -3.422 1 89.38 268 ARG A O 1
ATOM 2135 N N . ASN A 1 269 ? -4.453 46.5 -3.381 1 91.62 269 ASN A N 1
ATOM 2136 C CA . ASN A 1 269 ? -4.91 45.312 -4.059 1 91.62 269 ASN A CA 1
ATOM 2137 C C . ASN A 1 269 ? -5.387 44.25 -3.062 1 91.62 269 ASN A C 1
ATOM 2139 O O . ASN A 1 269 ? -5.617 43.094 -3.434 1 91.62 269 ASN A O 1
ATOM 2143 N N . LEU A 1 270 ? -5.516 44.688 -1.882 1 92.19 270 LEU A N 1
ATOM 2144 C CA . LEU A 1 270 ? -5.941 43.75 -0.842 1 92.19 270 LEU A CA 1
ATOM 2145 C C . LEU A 1 270 ? -7.352 43.25 -1.116 1 92.19 270 LEU A C 1
ATOM 2147 O O . LEU A 1 270 ? -8.258 44.031 -1.393 1 92.19 270 LEU A O 1
ATOM 2151 N N . LYS A 1 271 ? -7.512 41.844 -1.141 1 91.5 271 LYS A N 1
ATOM 2152 C CA . LYS A 1 271 ? -8.828 41.219 -1.218 1 91.5 271 LYS A CA 1
ATOM 2153 C C . LYS A 1 271 ? -9.398 40.969 0.175 1 91.5 271 LYS A C 1
ATOM 2155 O O . LYS A 1 271 ? -8.82 40.188 0.95 1 91.5 271 LYS A O 1
ATOM 2160 N N . ILE A 1 272 ? -10.469 41.625 0.565 1 87.31 272 ILE A N 1
ATOM 2161 C CA . ILE A 1 272 ? -11.125 41.406 1.854 1 87.31 272 ILE A CA 1
ATOM 2162 C C . ILE A 1 272 ? -12.375 40.562 1.676 1 87.31 272 ILE A C 1
ATOM 2164 O O . ILE A 1 272 ? -13.234 40.844 0.843 1 87.31 272 ILE A O 1
ATOM 2168 N N . ILE A 1 273 ? -12.367 39.438 2.395 1 85.69 273 ILE A N 1
ATOM 2169 C CA . ILE A 1 273 ? -13.508 38.531 2.379 1 85.69 273 ILE A CA 1
ATOM 2170 C C . ILE A 1 273 ? -14.211 38.562 3.736 1 85.69 273 ILE A C 1
ATOM 2172 O O . ILE A 1 273 ? -13.586 38.281 4.77 1 85.69 273 ILE A O 1
ATOM 2176 N N . LYS A 1 274 ? -15.531 38.969 3.75 1 81.12 274 LYS A N 1
ATOM 2177 C CA . LYS A 1 274 ? -16.328 39 4.977 1 81.12 274 LYS A CA 1
ATOM 2178 C C . LYS A 1 274 ? -17.406 37.906 4.949 1 81.12 274 LYS A C 1
ATOM 2180 O O . LYS A 1 274 ? -18.109 37.75 3.949 1 81.12 274 LYS A O 1
ATOM 2185 N N . GLU A 1 275 ? -17.156 37.031 5.891 1 73.38 275 GLU A N 1
ATOM 2186 C CA . GLU A 1 275 ? -18.109 35.969 6.023 1 73.38 275 GLU A CA 1
ATOM 2187 C C . GLU A 1 275 ? -18.844 36 7.367 1 73.38 275 GLU A C 1
ATOM 2189 O O . GLU A 1 275 ? -18.25 36.438 8.367 1 73.38 275 GLU A O 1
ATOM 2194 N N . MET B 1 1 ? 3.854 -4.379 -25.125 1 17.77 1 MET B N 1
ATOM 2195 C CA . MET B 1 1 ? 4.406 -3.527 -24.078 1 17.77 1 MET B CA 1
ATOM 2196 C C . MET B 1 1 ? 3.295 -2.92 -23.234 1 17.77 1 MET B C 1
ATOM 2198 O O . MET B 1 1 ? 2.666 -1.939 -23.641 1 17.77 1 MET B O 1
ATOM 2202 N N . ALA B 1 2 ? 2.549 -3.816 -22.516 1 26.92 2 ALA B N 1
ATOM 2203 C CA . ALA B 1 2 ? 1.341 -3.344 -21.844 1 26.92 2 ALA B CA 1
ATOM 2204 C C . ALA B 1 2 ? 1.666 -2.238 -20.844 1 26.92 2 ALA B C 1
ATOM 2206 O O . ALA B 1 2 ? 2.609 -2.361 -20.062 1 26.92 2 ALA B O 1
ATOM 2207 N N . ASN B 1 3 ? 1.392 -0.971 -21.109 1 23.97 3 ASN B N 1
ATOM 2208 C CA . ASN B 1 3 ? 1.501 0.228 -20.297 1 23.97 3 ASN B CA 1
ATOM 2209 C C . ASN B 1 3 ? 1.018 -0.026 -18.859 1 23.97 3 ASN B C 1
ATOM 2211 O O . ASN B 1 3 ? 0.112 -0.833 -18.641 1 23.97 3 ASN B O 1
ATOM 2215 N N . ALA B 1 4 ? 1.907 0.279 -17.844 1 31.33 4 ALA B N 1
ATOM 2216 C CA . ALA B 1 4 ? 1.567 0.138 -16.438 1 31.33 4 ALA B CA 1
ATOM 2217 C C . ALA B 1 4 ? 0.121 0.549 -16.172 1 31.33 4 ALA B C 1
ATOM 2219 O O . ALA B 1 4 ? -0.568 -0.064 -15.352 1 31.33 4 ALA B O 1
ATOM 2220 N N . GLN B 1 5 ? -0.279 1.547 -16.922 1 30.08 5 GLN B N 1
ATOM 2221 C CA . GLN B 1 5 ? -1.602 2.143 -16.766 1 30.08 5 GLN B CA 1
ATOM 2222 C C . GLN B 1 5 ? -2.701 1.141 -17.109 1 30.08 5 GLN B C 1
ATOM 2224 O O . GLN B 1 5 ? -3.752 1.12 -16.469 1 30.08 5 GLN B O 1
ATOM 2229 N N . ASP B 1 6 ? -2.516 0.431 -18.188 1 30.91 6 ASP B N 1
ATOM 2230 C CA . ASP B 1 6 ? -3.584 -0.372 -18.781 1 30.91 6 ASP B CA 1
ATOM 2231 C C . ASP B 1 6 ? -3.902 -1.584 -17.906 1 30.91 6 ASP B C 1
ATOM 2233 O O . ASP B 1 6 ? -4.977 -2.178 -18.031 1 30.91 6 ASP B O 1
ATOM 2237 N N . ARG B 1 7 ? -2.869 -2.117 -17.312 1 33.28 7 ARG B N 1
ATOM 2238 C CA . ARG B 1 7 ? -3.086 -3.408 -16.672 1 33.28 7 ARG B CA 1
ATOM 2239 C C . ARG B 1 7 ? -3.877 -3.246 -15.375 1 33.28 7 ARG B C 1
ATOM 2241 O O . ARG B 1 7 ? -4.336 -4.234 -14.797 1 33.28 7 ARG B O 1
ATOM 2248 N N . PHE B 1 8 ? -3.643 -2.068 -14.797 1 35.09 8 PHE B N 1
ATOM 2249 C CA . PHE B 1 8 ? -4.484 -1.835 -13.633 1 35.09 8 PHE B CA 1
ATOM 2250 C C . PHE B 1 8 ? -5.949 -1.718 -14.039 1 35.09 8 PHE B C 1
ATOM 2252 O O . PHE B 1 8 ? -6.824 -1.554 -13.18 1 35.09 8 PHE B O 1
ATOM 2259 N N . ASN B 1 9 ? -6.125 -1.596 -15.359 1 33.72 9 ASN B N 1
ATOM 2260 C CA . ASN B 1 9 ? -7.492 -1.307 -15.773 1 33.72 9 ASN B CA 1
ATOM 2261 C C . ASN B 1 9 ? -8.438 -2.449 -15.43 1 33.72 9 ASN B C 1
ATOM 2263 O O . ASN B 1 9 ? -9.602 -2.453 -15.852 1 33.72 9 ASN B O 1
ATOM 2267 N N . GLU B 1 10 ? -7.961 -3.627 -15.477 1 34.06 10 GLU B N 1
ATOM 2268 C CA . GLU B 1 10 ? -9.125 -4.414 -15.07 1 34.06 10 GLU B CA 1
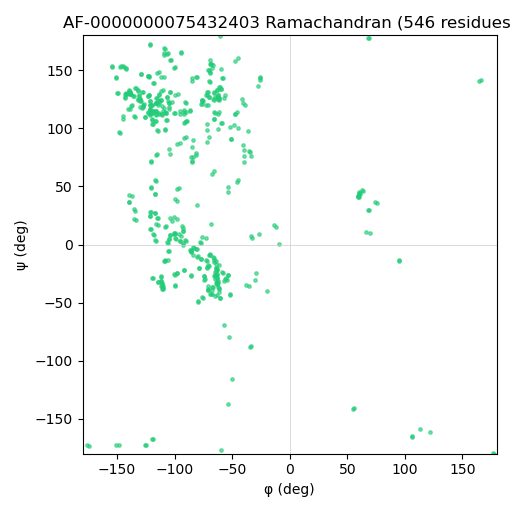ATOM 2269 C C . GLU B 1 10 ? -9.688 -3.918 -13.742 1 34.06 10 GLU B C 1
ATOM 2271 O O . GLU B 1 10 ? -9.242 -4.34 -12.672 1 34.06 10 GLU B O 1
ATOM 2276 N N . ARG B 1 11 ? -9.766 -2.654 -13.742 1 36.34 11 ARG B N 1
ATOM 2277 C CA . ARG B 1 11 ? -10.367 -1.891 -12.648 1 36.34 11 ARG B CA 1
ATOM 2278 C C . ARG B 1 11 ? -11.539 -2.648 -12.031 1 36.34 11 ARG B C 1
ATOM 2280 O O . ARG B 1 11 ? -12.508 -2.971 -12.719 1 36.34 11 ARG B O 1
ATOM 2287 N N . TYR B 1 12 ? -11.305 -3.555 -11.219 1 34.62 12 TYR B N 1
ATOM 2288 C CA . TYR B 1 12 ? -12.516 -3.814 -10.445 1 34.62 12 TYR B CA 1
ATOM 2289 C C . TYR B 1 12 ? -13.406 -2.578 -10.391 1 34.62 12 TYR B C 1
ATOM 2291 O O . TYR B 1 12 ? -12.922 -1.453 -10.547 1 34.62 12 TYR B O 1
ATOM 2299 N N . ASP B 1 13 ? -14.68 -2.686 -10.406 1 37.09 13 ASP B N 1
ATOM 2300 C CA . ASP B 1 13 ? -15.789 -1.741 -10.297 1 37.09 13 ASP B CA 1
ATOM 2301 C C . ASP B 1 13 ? -15.375 -0.496 -9.516 1 37.09 13 ASP B C 1
ATOM 2303 O O . ASP B 1 13 ? -14.414 -0.531 -8.742 1 37.09 13 ASP B O 1
ATOM 2307 N N . ASP B 1 14 ? -15.781 0.788 -9.828 1 43.44 14 ASP B N 1
ATOM 2308 C CA . ASP B 1 14 ? -15.906 2.061 -9.125 1 43.44 14 ASP B CA 1
ATOM 2309 C C . ASP B 1 14 ? -15.797 1.866 -7.617 1 43.44 14 ASP B C 1
ATOM 2311 O O . ASP B 1 14 ? -16.75 2.145 -6.883 1 43.44 14 ASP B O 1
ATOM 2315 N N . ASP B 1 15 ? -15.312 0.793 -6.996 1 47.69 15 ASP B N 1
ATOM 2316 C CA . ASP B 1 15 ? -15.625 0.286 -5.66 1 47.69 15 ASP B CA 1
ATOM 2317 C C . ASP B 1 15 ? -15.023 1.18 -4.578 1 47.69 15 ASP B C 1
ATOM 2319 O O . ASP B 1 15 ? -13.812 1.398 -4.555 1 47.69 15 ASP B O 1
ATOM 2323 N N . LYS B 1 16 ? -15.742 2.049 -3.99 1 56.59 16 LYS B N 1
ATOM 2324 C CA . LYS B 1 16 ? -15.852 2.988 -2.877 1 56.59 16 LYS B CA 1
ATOM 2325 C C . LYS B 1 16 ? -15.117 2.465 -1.643 1 56.59 16 LYS B C 1
ATOM 2327 O O . LYS B 1 16 ? -14.914 3.203 -0.677 1 56.59 16 LYS B O 1
ATOM 2332 N N . ASP B 1 17 ? -14.227 1.138 -1.642 1 70.94 17 ASP B N 1
ATOM 2333 C CA . ASP B 1 17 ? -13.703 0.681 -0.358 1 70.94 17 ASP B CA 1
ATOM 2334 C C . ASP B 1 17 ? -12.266 0.179 -0.497 1 70.94 17 ASP B C 1
ATOM 2336 O O . ASP B 1 17 ? -11.906 -0.842 0.089 1 70.94 17 ASP B O 1
ATOM 2340 N N . THR B 1 18 ? -11.477 1.021 -1.318 1 79.62 18 THR B N 1
ATOM 2341 C CA . THR B 1 18 ? -10.094 0.654 -1.575 1 79.62 18 THR B CA 1
ATOM 2342 C C . THR B 1 18 ? -9.141 1.607 -0.859 1 79.62 18 THR B C 1
ATOM 2344 O O . THR B 1 18 ? -9.391 2.814 -0.8 1 79.62 18 THR B O 1
ATOM 2347 N N . TYR B 1 19 ? -8.125 1.065 -0.153 1 83.25 19 TYR B N 1
ATOM 2348 C CA . TYR B 1 19 ? -7.008 1.823 0.405 1 83.25 19 TYR B CA 1
ATOM 2349 C C . TYR B 1 19 ? -5.746 1.628 -0.425 1 83.25 19 TYR B C 1
ATOM 2351 O O . TYR B 1 19 ? -5.445 0.512 -0.857 1 83.25 19 TYR B O 1
ATOM 2359 N N . GLU B 1 20 ? -5.211 2.764 -0.692 1 86.56 20 GLU B N 1
ATOM 2360 C CA . GLU B 1 20 ? -3.986 2.73 -1.488 1 86.56 20 GLU B CA 1
ATOM 2361 C C . GLU B 1 20 ? -2.785 3.201 -0.674 1 86.56 20 GLU B C 1
ATOM 2363 O O . GLU B 1 20 ? -2.846 4.238 -0.012 1 86.56 20 GLU B O 1
ATOM 2368 N N . ILE B 1 21 ? -1.761 2.373 -0.711 1 88.38 21 ILE B N 1
ATOM 2369 C CA . ILE B 1 21 ? -0.485 2.721 -0.094 1 88.38 21 ILE B CA 1
ATOM 2370 C C . ILE B 1 21 ? 0.595 2.83 -1.169 1 88.38 21 ILE B C 1
ATOM 2372 O O . ILE B 1 21 ? 0.746 1.932 -2 1 88.38 21 ILE B O 1
ATOM 2376 N N . ILE B 1 22 ? 1.231 3.955 -1.162 1 89.75 22 ILE B N 1
ATOM 2377 C CA . ILE B 1 22 ? 2.299 4.184 -2.131 1 89.75 22 ILE B CA 1
ATOM 2378 C C . ILE B 1 22 ? 3.631 4.344 -1.401 1 89.75 22 ILE B C 1
ATOM 2380 O O . ILE B 1 22 ? 3.744 5.148 -0.471 1 89.75 22 ILE B O 1
ATOM 2384 N N . LEU B 1 23 ? 4.547 3.549 -1.706 1 89.44 23 LEU B N 1
ATOM 2385 C CA . LEU B 1 23 ? 5.918 3.652 -1.221 1 89.44 23 LEU B CA 1
ATOM 2386 C C . LEU B 1 23 ? 6.855 4.125 -2.33 1 89.44 23 LEU B C 1
ATOM 2388 O O . LEU B 1 23 ? 7.016 3.443 -3.344 1 89.44 23 LEU B O 1
ATOM 2392 N N . ASP B 1 24 ? 7.34 5.281 -2.133 1 87.69 24 ASP B N 1
ATOM 2393 C CA . ASP B 1 24 ? 8.266 5.836 -3.115 1 87.69 24 ASP B CA 1
ATOM 2394 C C . ASP B 1 24 ? 9.703 5.781 -2.609 1 87.69 24 ASP B C 1
ATOM 2396 O O . ASP B 1 24 ? 10.008 6.32 -1.543 1 87.69 24 ASP B O 1
ATOM 2400 N N . HIS B 1 25 ? 10.453 5.082 -3.254 1 84 25 HIS B N 1
ATOM 2401 C CA . HIS B 1 25 ? 11.844 4.91 -2.865 1 84 25 HIS B CA 1
ATOM 2402 C C . HIS B 1 25 ? 12.781 5.621 -3.838 1 84 25 HIS B C 1
ATOM 2404 O O . HIS B 1 25 ? 12.359 6.039 -4.918 1 84 25 HIS B O 1
ATOM 2410 N N . ASN B 1 26 ? 13.969 5.773 -3.4 1 77.5 26 ASN B N 1
ATOM 2411 C CA . ASN B 1 26 ? 15.008 6.379 -4.223 1 77.5 26 ASN B CA 1
ATOM 2412 C C . ASN B 1 26 ? 15.289 5.555 -5.477 1 77.5 26 ASN B C 1
ATOM 2414 O O . ASN B 1 26 ? 15.477 4.34 -5.395 1 77.5 26 ASN B O 1
ATOM 2418 N N . GLN B 1 27 ? 15.203 6.172 -6.562 1 68.12 27 GLN B N 1
ATOM 2419 C CA . GLN B 1 27 ? 15.352 5.504 -7.852 1 68.12 27 GLN B CA 1
ATOM 2420 C C . GLN B 1 27 ? 16.672 4.758 -7.945 1 68.12 27 GLN B C 1
ATOM 2422 O O . GLN B 1 27 ? 16.766 3.717 -8.594 1 68.12 27 GLN B O 1
ATOM 2427 N N . ASN B 1 28 ? 17.562 5.316 -7.23 1 67.19 28 ASN B N 1
ATOM 2428 C CA . ASN B 1 28 ? 18.891 4.742 -7.324 1 67.19 28 ASN B CA 1
ATOM 2429 C C . ASN B 1 28 ? 19.125 3.689 -6.242 1 67.19 28 ASN B C 1
ATOM 2431 O O . ASN B 1 28 ? 20.172 3.023 -6.23 1 67.19 28 ASN B O 1
ATOM 2435 N N . GLY B 1 29 ? 18.109 3.543 -5.477 1 72.69 29 GLY B N 1
ATOM 2436 C CA . GLY B 1 29 ? 18.297 2.607 -4.379 1 72.69 29 GLY B CA 1
ATOM 2437 C C . GLY B 1 29 ? 17.578 1.284 -4.598 1 72.69 29 GLY B C 1
ATOM 2438 O O . GLY B 1 29 ? 16.906 1.102 -5.605 1 72.69 29 GLY B O 1
ATOM 2439 N N . ILE B 1 30 ? 17.984 0.35 -3.801 1 74.88 30 ILE B N 1
ATOM 2440 C CA . ILE B 1 30 ? 17.359 -0.964 -3.805 1 74.88 30 ILE B CA 1
ATOM 2441 C C . ILE B 1 30 ? 16.156 -0.958 -2.869 1 74.88 30 ILE B C 1
ATOM 2443 O O . ILE B 1 30 ? 16.266 -0.571 -1.703 1 74.88 30 ILE B O 1
ATOM 2447 N N . PHE B 1 31 ? 15.117 -1.136 -3.547 1 79.94 31 PHE B N 1
ATOM 2448 C CA . PHE B 1 31 ? 13.914 -1.243 -2.723 1 79.94 31 PHE B CA 1
ATOM 2449 C C . PHE B 1 31 ? 13.969 -2.494 -1.853 1 79.94 31 PHE B C 1
ATOM 2451 O O . PHE B 1 31 ? 14.031 -3.611 -2.367 1 79.94 31 PHE B O 1
ATOM 2458 N N . LYS B 1 32 ? 14.156 -2.297 -0.596 1 84.75 32 LYS B N 1
ATOM 2459 C CA . LYS B 1 32 ? 14.219 -3.398 0.361 1 84.75 32 LYS B CA 1
ATOM 2460 C C . LYS B 1 32 ? 13.555 -3.02 1.681 1 84.75 32 LYS B C 1
ATOM 2462 O O . LYS B 1 32 ? 13.852 -1.97 2.254 1 84.75 32 LYS B O 1
ATOM 2467 N N . GLY B 1 33 ? 12.609 -3.881 2.092 1 91.5 33 GLY B N 1
ATOM 2468 C CA . GLY B 1 33 ? 11.922 -3.627 3.348 1 91.5 33 GLY B CA 1
ATOM 2469 C C . GLY B 1 33 ? 10.836 -4.645 3.65 1 91.5 33 GLY B C 1
ATOM 2470 O O . GLY B 1 33 ? 10.727 -5.664 2.971 1 91.5 33 GLY B O 1
ATOM 2471 N N . GLU B 1 34 ? 10.195 -4.438 4.781 1 95.31 34 GLU B N 1
ATOM 2472 C CA . GLU B 1 34 ? 9.172 -5.367 5.246 1 95.31 34 GLU B CA 1
ATOM 2473 C C . GLU B 1 34 ? 7.812 -4.688 5.355 1 95.31 34 GLU B C 1
ATOM 2475 O O . GLU B 1 34 ? 7.723 -3.531 5.777 1 95.31 34 GLU B O 1
ATOM 2480 N N . LEU B 1 35 ? 6.848 -5.375 4.953 1 95.69 35 LEU B N 1
ATOM 2481 C CA . LEU B 1 35 ? 5.465 -4.922 5.023 1 95.69 35 LEU B CA 1
ATOM 2482 C C . LEU B 1 35 ? 4.609 -5.914 5.801 1 95.69 35 LEU B C 1
ATOM 2484 O O . LEU B 1 35 ? 4.66 -7.121 5.547 1 95.69 35 LEU B O 1
ATOM 2488 N N . ILE B 1 36 ? 3.895 -5.398 6.789 1 97.25 36 ILE B N 1
ATOM 2489 C CA . ILE B 1 36 ? 3.002 -6.242 7.578 1 97.25 36 ILE B CA 1
ATOM 2490 C C . ILE B 1 36 ? 1.573 -5.711 7.488 1 97.25 36 ILE B C 1
ATOM 2492 O O . ILE B 1 36 ? 1.321 -4.539 7.773 1 97.25 36 ILE B O 1
ATOM 2496 N N . ILE B 1 37 ? 0.683 -6.445 7.016 1 96.81 37 ILE B N 1
ATOM 2497 C CA . ILE B 1 37 ? -0.748 -6.176 6.934 1 96.81 37 ILE B CA 1
ATOM 2498 C C . ILE B 1 37 ? -1.504 -7.105 7.883 1 96.81 37 ILE B C 1
ATOM 2500 O O . ILE B 1 37 ? -1.539 -8.32 7.672 1 96.81 37 ILE B O 1
ATOM 2504 N N . GLU B 1 38 ? -2.062 -6.5 8.914 1 97.12 38 GLU B N 1
ATOM 2505 C CA . GLU B 1 38 ? -2.611 -7.434 9.891 1 97.12 38 GLU B CA 1
ATOM 2506 C C . GLU B 1 38 ? -3.895 -6.891 10.516 1 97.12 38 GLU B C 1
ATOM 2508 O O . GLU B 1 38 ? -4.145 -5.684 10.477 1 97.12 38 GLU B O 1
ATOM 2513 N N . ASN B 1 39 ? -4.773 -7.746 10.969 1 96.06 39 ASN B N 1
ATOM 2514 C CA . ASN B 1 39 ? -5.965 -7.473 11.773 1 96.06 39 ASN B CA 1
ATOM 2515 C C . ASN B 1 39 ? -7.027 -6.73 10.969 1 96.06 39 ASN B C 1
ATOM 2517 O O . ASN B 1 39 ? -7.75 -5.898 11.516 1 96.06 39 ASN B O 1
ATOM 2521 N N . PHE B 1 40 ? -7.012 -6.988 9.648 1 92.44 40 PHE B N 1
ATOM 2522 C CA . PHE B 1 40 ? -8.094 -6.465 8.828 1 92.44 40 PHE B CA 1
ATOM 2523 C C . PHE B 1 40 ? -9.25 -7.461 8.758 1 92.44 40 PHE B C 1
ATOM 2525 O O . PHE B 1 40 ? -9.156 -8.469 8.055 1 92.44 40 PHE B O 1
ATOM 2532 N N . THR B 1 41 ? -10.273 -7.152 9.43 1 87.62 41 THR B N 1
ATOM 2533 C CA . THR B 1 41 ? -11.336 -8.141 9.602 1 87.62 41 THR B CA 1
ATOM 2534 C C . THR B 1 41 ? -12.203 -8.219 8.352 1 87.62 41 THR B C 1
ATOM 2536 O O . THR B 1 41 ? -12.898 -9.219 8.133 1 87.62 41 THR B O 1
ATOM 2539 N N . GLU B 1 42 ? -12.188 -7.156 7.473 1 88.94 42 GLU B N 1
ATOM 2540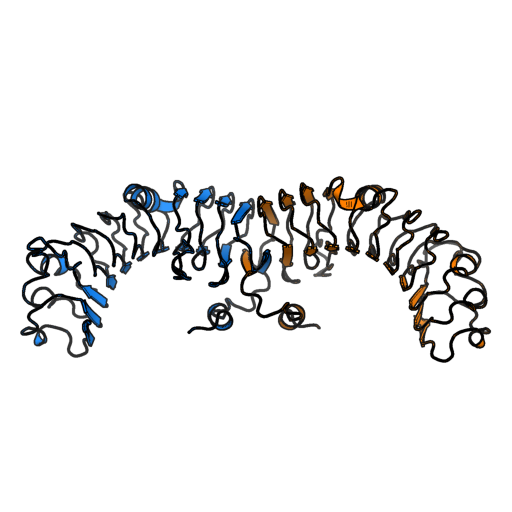 C CA . GLU B 1 42 ? -13.078 -7.16 6.316 1 88.94 42 GLU B CA 1
ATOM 2541 C C . GLU B 1 42 ? -12.289 -7.078 5.012 1 88.94 42 GLU B C 1
ATOM 2543 O O . GLU B 1 42 ? -12.859 -6.797 3.955 1 88.94 42 GLU B O 1
ATOM 2548 N N . LEU B 1 43 ? -11.031 -7.285 5.066 1 92.44 43 LEU B N 1
ATOM 2549 C CA . LEU B 1 43 ? -10.172 -7.211 3.891 1 92.44 43 LEU B CA 1
ATOM 2550 C C . LEU B 1 43 ? -10.398 -8.406 2.973 1 92.44 43 LEU B C 1
ATOM 2552 O O . LEU B 1 43 ? -10.352 -9.555 3.416 1 92.44 43 LEU B O 1
ATOM 2556 N N . GLN B 1 44 ? -10.633 -8.172 1.738 1 93.62 44 GLN B N 1
ATOM 2557 C CA . GLN B 1 44 ? -10.961 -9.25 0.81 1 93.62 44 GLN B CA 1
ATOM 2558 C C . GLN B 1 44 ? -9.844 -9.477 -0.198 1 93.62 44 GLN B C 1
ATOM 2560 O O . GLN B 1 44 ? -9.641 -10.602 -0.668 1 93.62 44 GLN B O 1
ATOM 2565 N N . TYR B 1 45 ? -9.266 -8.43 -0.556 1 93.69 45 TYR B N 1
ATOM 2566 C CA . TYR B 1 45 ? -8.258 -8.492 -1.604 1 93.69 45 TYR B CA 1
ATOM 2567 C C . TYR B 1 45 ? -7.066 -7.598 -1.266 1 93.69 45 TYR B C 1
ATOM 2569 O O . TYR B 1 45 ? -7.242 -6.465 -0.815 1 93.69 45 TYR B O 1
ATOM 2577 N N . VAL B 1 46 ? -5.824 -8.125 -1.376 1 94.25 46 VAL B N 1
ATOM 2578 C CA . VAL B 1 46 ? -4.582 -7.371 -1.229 1 94.25 46 VAL B CA 1
ATOM 2579 C C . VAL B 1 46 ? -3.75 -7.5 -2.502 1 94.25 46 VAL B C 1
ATOM 2581 O O . VAL B 1 46 ? -3.533 -8.602 -3.004 1 94.25 46 VAL B O 1
ATOM 2584 N N . LYS B 1 47 ? -3.346 -6.402 -2.996 1 92.12 47 LYS B N 1
ATOM 2585 C CA . LYS B 1 47 ? -2.426 -6.367 -4.129 1 92.12 47 LYS B CA 1
ATOM 2586 C C . LYS B 1 47 ? -1.146 -5.613 -3.773 1 92.12 47 LYS B C 1
ATOM 2588 O O . LYS B 1 47 ? -1.199 -4.523 -3.205 1 92.12 47 LYS B O 1
ATOM 2593 N N . VAL B 1 48 ? -0.117 -6.242 -3.932 1 88.81 48 VAL B N 1
ATOM 2594 C CA . VAL B 1 48 ? 1.191 -5.613 -3.781 1 88.81 48 VAL B CA 1
ATOM 2595 C C . VAL B 1 48 ? 1.929 -5.633 -5.121 1 88.81 48 VAL B C 1
ATOM 2597 O O . VAL B 1 48 ? 2.256 -6.699 -5.641 1 88.81 48 VAL B O 1
ATOM 2600 N N . ALA B 1 49 ? 2.096 -4.469 -5.656 1 80.62 49 ALA B N 1
ATOM 2601 C CA . ALA B 1 49 ? 2.689 -4.398 -6.988 1 80.62 49 ALA B CA 1
ATOM 2602 C C . ALA B 1 49 ? 3.814 -3.369 -7.035 1 80.62 49 ALA B C 1
ATOM 2604 O O . ALA B 1 49 ? 3.672 -2.262 -6.508 1 80.62 49 ALA B O 1
ATOM 2605 N N . GLY B 1 50 ? 4.914 -3.787 -7.426 1 74.25 50 GLY B N 1
ATOM 2606 C CA . GLY B 1 50 ? 6.012 -2.865 -7.676 1 74.25 50 GLY B CA 1
ATOM 2607 C C . GLY B 1 50 ? 6.195 -2.539 -9.148 1 74.25 50 GLY B C 1
ATOM 2608 O O . GLY B 1 50 ? 5.711 -3.27 -10.016 1 74.25 50 GLY B O 1
ATOM 2609 N N . GLU B 1 51 ? 6.719 -1.368 -9.375 1 68 51 GLU B N 1
ATOM 2610 C CA . GLU B 1 51 ? 7.082 -1.044 -10.75 1 68 51 GLU B CA 1
ATOM 2611 C C . GLU B 1 51 ? 8.133 -2.012 -11.289 1 68 51 GLU B C 1
ATOM 2613 O O . GLU B 1 51 ? 9.062 -2.389 -10.57 1 68 51 GLU B O 1
ATOM 2618 N N . PRO B 1 52 ? 7.887 -2.43 -12.484 1 62.41 52 PRO B N 1
ATOM 2619 C CA . PRO B 1 52 ? 8.82 -3.396 -13.07 1 62.41 52 PRO B CA 1
ATOM 2620 C C . PRO B 1 52 ? 10.266 -2.92 -13.023 1 62.41 52 PRO B C 1
ATOM 2622 O O . PRO B 1 52 ? 11.188 -3.74 -12.984 1 62.41 52 PRO B O 1
ATOM 2625 N N . SER B 1 53 ? 10.398 -1.551 -13.008 1 62.31 53 SER B N 1
ATOM 2626 C CA . SER B 1 53 ? 11.75 -1.005 -13.055 1 62.31 53 SER B CA 1
ATOM 2627 C C . SER B 1 53 ? 12.359 -0.924 -11.656 1 62.31 53 SER B C 1
ATOM 2629 O O . SER B 1 53 ? 13.547 -0.646 -11.508 1 62.31 53 SER B O 1
ATOM 2631 N N . CYS B 1 54 ? 11.609 -1.197 -10.688 1 64.81 54 CYS B N 1
ATOM 2632 C CA . CYS B 1 54 ? 12.102 -1.083 -9.32 1 64.81 54 CYS B CA 1
ATOM 2633 C C . CYS B 1 54 ? 13.102 -2.189 -9.008 1 64.81 54 CYS B C 1
ATOM 2635 O O . CYS B 1 54 ? 12.867 -3.355 -9.32 1 64.81 54 CYS B O 1
ATOM 2637 N N . ARG B 1 55 ? 14.312 -1.631 -8.664 1 71 55 ARG B N 1
ATOM 2638 C CA . ARG B 1 55 ? 15.312 -2.59 -8.203 1 71 55 ARG B CA 1
ATOM 2639 C C . ARG B 1 55 ? 15.016 -3.047 -6.777 1 71 55 ARG B C 1
ATOM 2641 O O . ARG B 1 55 ? 14.742 -2.225 -5.902 1 71 55 ARG B O 1
ATOM 2648 N N . GLY B 1 56 ? 14.891 -4.355 -6.625 1 75.12 56 GLY B N 1
ATOM 2649 C CA . GLY B 1 56 ? 14.656 -4.895 -5.293 1 75.12 56 GLY B CA 1
ATOM 2650 C C . GLY B 1 56 ? 13.227 -5.375 -5.094 1 75.12 56 GLY B C 1
ATOM 2651 O O . GLY B 1 56 ? 12.539 -5.715 -6.059 1 75.12 56 GLY B O 1
ATOM 2652 N N . GLY B 1 57 ? 12.852 -5.578 -3.939 1 77.88 57 GLY B N 1
ATOM 2653 C CA . GLY B 1 57 ? 11.539 -6.078 -3.551 1 77.88 57 GLY B CA 1
ATOM 2654 C C . GLY B 1 57 ? 11.344 -6.129 -2.049 1 77.88 57 GLY B C 1
ATOM 2655 O O . GLY B 1 57 ? 12.164 -5.617 -1.29 1 77.88 57 GLY B O 1
ATOM 2656 N N . LEU B 1 58 ? 10.305 -6.676 -1.723 1 85.25 58 LEU B N 1
ATOM 2657 C CA . LEU B 1 58 ? 10.023 -6.828 -0.299 1 85.25 58 LEU B CA 1
ATOM 2658 C C . LEU B 1 58 ? 10.859 -7.961 0.297 1 85.25 58 LEU B C 1
ATOM 2660 O O . LEU B 1 58 ? 10.891 -9.062 -0.251 1 85.25 58 LEU B O 1
ATOM 2664 N N . THR B 1 59 ? 11.609 -7.668 1.326 1 88.12 59 THR B N 1
ATOM 2665 C CA . THR B 1 59 ? 12.328 -8.727 2.027 1 88.12 59 THR B CA 1
ATOM 2666 C C . THR B 1 59 ? 11.359 -9.664 2.736 1 88.12 59 THR B C 1
ATOM 2668 O O . THR B 1 59 ? 11.609 -10.867 2.822 1 88.12 59 THR B O 1
ATOM 2671 N N . LYS B 1 60 ? 10.359 -9.086 3.215 1 92 60 LYS B N 1
ATOM 2672 C CA . LYS B 1 60 ? 9.359 -9.859 3.936 1 92 60 LYS B CA 1
ATOM 2673 C C . LYS B 1 60 ? 7.973 -9.242 3.785 1 92 60 LYS B C 1
ATOM 2675 O O . LYS B 1 60 ? 7.812 -8.023 3.904 1 92 60 LYS B O 1
ATOM 2680 N N . LEU B 1 61 ? 7.043 -10.039 3.443 1 93.25 61 LEU B N 1
ATOM 2681 C CA . LEU B 1 61 ? 5.629 -9.672 3.459 1 93.25 61 LEU B CA 1
ATOM 2682 C C . LEU B 1 61 ? 4.844 -10.57 4.406 1 93.25 61 LEU B C 1
ATOM 2684 O O . LEU B 1 61 ? 4.863 -11.797 4.266 1 93.25 61 LEU B O 1
ATOM 2688 N N . ILE B 1 62 ? 4.238 -9.961 5.387 1 95.56 62 ILE B N 1
ATOM 2689 C CA . ILE B 1 62 ? 3.432 -10.711 6.344 1 95.56 62 ILE B CA 1
ATOM 2690 C C . ILE B 1 62 ? 1.973 -10.266 6.246 1 95.56 62 ILE B C 1
ATOM 2692 O O . ILE B 1 62 ? 1.669 -9.078 6.332 1 95.56 62 ILE B O 1
ATOM 2696 N N . VAL B 1 63 ? 1.135 -11.148 5.984 1 95.81 63 VAL B N 1
ATOM 2697 C CA . VAL B 1 63 ? -0.308 -10.93 6.008 1 95.81 63 VAL B CA 1
ATOM 2698 C C . VAL B 1 63 ? -0.958 -11.852 7.031 1 95.81 63 VAL B C 1
ATOM 2700 O O . VAL B 1 63 ? -0.953 -13.078 6.867 1 95.81 63 VAL B O 1
ATOM 2703 N N . ARG B 1 64 ? -1.496 -11.281 8.094 1 95.38 64 ARG B N 1
ATOM 2704 C CA . ARG B 1 64 ? -1.991 -12.164 9.148 1 95.38 64 ARG B CA 1
ATOM 2705 C C . ARG B 1 64 ? -3.277 -11.617 9.758 1 95.38 64 ARG B C 1
ATOM 2707 O O . ARG B 1 64 ? -3.52 -10.406 9.734 1 95.38 64 ARG B O 1
ATOM 2714 N N . ASN B 1 65 ? -4.098 -12.508 10.25 1 95.38 65 ASN B N 1
ATOM 2715 C CA . ASN B 1 65 ? -5.352 -12.203 10.938 1 95.38 65 ASN B CA 1
ATOM 2716 C C . ASN B 1 65 ? -6.305 -11.422 10.039 1 95.38 65 ASN B C 1
ATOM 2718 O O . ASN B 1 65 ? -6.859 -10.398 10.453 1 95.38 65 ASN B O 1
ATOM 2722 N N . CYS B 1 66 ? -6.379 -11.812 8.797 1 94.5 66 CYS B N 1
ATOM 2723 C CA . CYS B 1 66 ? -7.328 -11.289 7.82 1 94.5 66 CYS B CA 1
ATOM 2724 C C . CYS B 1 66 ? -8.281 -12.375 7.352 1 94.5 66 CYS B C 1
ATOM 2726 O O . CYS B 1 66 ? -8.148 -12.891 6.238 1 94.5 66 CYS B O 1
ATOM 2728 N N . GLU B 1 67 ? -9.203 -12.664 8.156 1 91.94 67 GLU B N 1
ATOM 2729 C CA . GLU B 1 67 ? -10.039 -13.852 8.023 1 91.94 67 GLU B CA 1
ATOM 2730 C C . GLU B 1 67 ? -10.852 -13.82 6.734 1 91.94 67 GLU B C 1
ATOM 2732 O O . GLU B 1 67 ? -11.156 -14.867 6.16 1 91.94 67 GLU B O 1
ATOM 2737 N N . GLU B 1 68 ? -11.195 -12.609 6.23 1 92.88 68 GLU B N 1
ATOM 2738 C CA . GLU B 1 68 ? -12.07 -12.508 5.07 1 92.88 68 GLU B CA 1
ATOM 2739 C C . GLU B 1 68 ? -11.266 -12.383 3.779 1 92.88 68 GLU B C 1
ATOM 2741 O O . GLU B 1 68 ? -11.844 -12.242 2.695 1 92.88 68 GLU B O 1
ATOM 2746 N N . LEU B 1 69 ? -9.938 -12.438 3.838 1 94.38 69 LEU B N 1
ATOM 2747 C CA . LEU B 1 69 ? -9.086 -12.305 2.66 1 94.38 69 LEU B CA 1
ATOM 2748 C C . LEU B 1 69 ? -9.281 -13.484 1.713 1 94.38 69 LEU B C 1
ATOM 2750 O O . LEU B 1 69 ? -9.102 -14.633 2.109 1 94.38 69 LEU B O 1
ATOM 2754 N N . THR B 1 70 ? -9.609 -13.219 0.465 1 94.94 70 THR B N 1
ATOM 2755 C CA . THR B 1 70 ? -9.875 -14.289 -0.492 1 94.94 70 THR B CA 1
ATOM 2756 C C . THR B 1 70 ? -8.781 -14.336 -1.56 1 94.94 70 THR B C 1
ATOM 2758 O O . THR B 1 70 ? -8.523 -15.398 -2.135 1 94.94 70 THR B O 1
ATOM 2761 N N . ARG B 1 71 ? -8.203 -13.18 -1.779 1 95.94 71 ARG B N 1
ATOM 2762 C CA . ARG B 1 71 ? -7.207 -13.102 -2.846 1 95.94 71 ARG B CA 1
ATOM 2763 C C . ARG B 1 71 ? -6 -12.273 -2.416 1 95.94 71 ARG B C 1
ATOM 2765 O O . ARG B 1 71 ? -6.16 -11.18 -1.861 1 95.94 71 ARG B O 1
ATOM 2772 N N . LEU B 1 72 ? -4.836 -12.781 -2.58 1 94.25 72 LEU B N 1
ATOM 2773 C CA . LEU B 1 72 ? -3.566 -12.086 -2.379 1 94.25 72 LEU B CA 1
ATOM 2774 C C . LEU B 1 72 ? -2.742 -12.086 -3.662 1 94.25 72 LEU B C 1
ATOM 2776 O O . LEU B 1 72 ? -2.344 -13.141 -4.156 1 94.25 72 LEU B O 1
ATOM 2780 N N . ASP B 1 73 ? -2.492 -10.938 -4.242 1 92.56 73 ASP B N 1
ATOM 2781 C CA . ASP B 1 73 ? -1.794 -10.773 -5.512 1 92.56 73 ASP B CA 1
ATOM 2782 C C . ASP B 1 73 ? -0.494 -10 -5.332 1 92.56 73 ASP B C 1
ATOM 2784 O O . ASP B 1 73 ? -0.516 -8.781 -5.125 1 92.56 73 ASP B O 1
ATOM 2788 N N . CYS B 1 74 ? 0.597 -10.727 -5.418 1 87.44 74 CYS B N 1
ATOM 2789 C CA . CYS B 1 74 ? 1.919 -10.117 -5.316 1 87.44 74 CYS B CA 1
ATOM 2790 C C . CYS B 1 74 ? 2.707 -10.297 -6.609 1 87.44 74 CYS B C 1
ATOM 2792 O O . CYS B 1 74 ? 3.922 -10.492 -6.578 1 87.44 74 CYS B O 1
ATOM 2794 N N . SER B 1 75 ? 2.16 -10.43 -7.797 1 74.94 75 SER B N 1
ATOM 2795 C CA . SER B 1 75 ? 2.762 -10.828 -9.07 1 74.94 75 SER B CA 1
ATOM 2796 C C . SER B 1 75 ? 3.842 -9.844 -9.5 1 74.94 75 SER B C 1
ATOM 2798 O O . SER B 1 75 ? 4.785 -10.211 -10.195 1 74.94 75 SER B O 1
ATOM 2800 N N . ILE B 1 76 ? 3.812 -8.562 -9.359 1 63.09 76 ILE B N 1
ATOM 2801 C CA . ILE B 1 76 ? 4.805 -7.637 -9.891 1 63.09 76 ILE B CA 1
ATOM 2802 C C . ILE B 1 76 ? 5.812 -7.273 -8.805 1 63.09 76 ILE B C 1
ATOM 2804 O O . ILE B 1 76 ? 5.973 -6.098 -8.461 1 63.09 76 ILE B O 1
ATOM 2808 N N . ASN B 1 77 ? 6.23 -8.531 -8.164 1 63.81 77 ASN B N 1
ATOM 2809 C CA . ASN B 1 77 ? 7.086 -8.18 -7.031 1 63.81 77 ASN B CA 1
ATOM 2810 C C . ASN B 1 77 ? 8.117 -9.273 -6.746 1 63.81 77 ASN B C 1
ATOM 2812 O O . ASN B 1 77 ? 7.984 -10.398 -7.234 1 63.81 77 ASN B O 1
ATOM 2816 N N . SER B 1 78 ? 9.32 -8.688 -6.355 1 71.19 78 SER B N 1
ATOM 2817 C CA . SER B 1 78 ? 10.25 -9.625 -5.734 1 71.19 78 SER B CA 1
ATOM 2818 C C . SER B 1 78 ? 10.07 -9.672 -4.223 1 71.19 78 SER B C 1
ATOM 2820 O O . SER B 1 78 ? 10.133 -8.641 -3.551 1 71.19 78 SER B O 1
ATOM 2822 N N . ILE B 1 79 ? 9.438 -10.773 -3.725 1 81.38 79 ILE B N 1
ATOM 2823 C CA . ILE B 1 79 ? 9.297 -11.016 -2.293 1 81.38 79 ILE B CA 1
ATOM 2824 C C . ILE B 1 79 ? 10.234 -12.141 -1.867 1 81.38 79 ILE B C 1
ATOM 2826 O O . ILE B 1 79 ? 10.258 -13.211 -2.482 1 81.38 79 ILE B O 1
ATOM 2830 N N . ASP B 1 80 ? 10.992 -11.875 -0.919 1 84 80 ASP B N 1
ATOM 2831 C CA . ASP B 1 80 ? 11.906 -12.906 -0.439 1 84 80 ASP B CA 1
ATOM 2832 C C . ASP B 1 80 ? 11.188 -13.898 0.473 1 84 80 ASP B C 1
ATOM 2834 O O . ASP B 1 80 ? 11.289 -15.109 0.283 1 84 80 ASP B O 1
ATOM 2838 N N . LYS B 1 81 ? 10.469 -13.391 1.419 1 87.88 81 LYS B N 1
ATOM 2839 C CA . LYS B 1 81 ? 9.75 -14.227 2.373 1 87.88 81 LYS B CA 1
ATOM 2840 C C . LYS B 1 81 ? 8.289 -13.805 2.48 1 87.88 81 LYS B C 1
ATOM 2842 O O . LYS B 1 81 ? 7.992 -12.633 2.74 1 87.88 81 LYS B O 1
ATOM 2847 N N . LEU B 1 82 ? 7.434 -14.727 2.236 1 90.25 82 LEU B N 1
ATOM 2848 C CA . LEU B 1 82 ? 6.004 -14.477 2.385 1 90.25 82 LEU B CA 1
ATOM 2849 C C . LEU B 1 82 ? 5.426 -15.312 3.523 1 90.25 82 LEU B C 1
ATOM 2851 O O . LEU B 1 82 ? 5.594 -16.531 3.553 1 90.25 82 LEU B O 1
ATOM 2855 N N . ILE B 1 83 ? 4.824 -14.68 4.449 1 92.12 83 ILE B N 1
ATOM 2856 C CA . ILE B 1 83 ? 4.172 -15.352 5.57 1 92.12 83 ILE B CA 1
ATOM 2857 C C . ILE B 1 83 ? 2.689 -14.977 5.605 1 92.12 83 ILE B C 1
ATOM 2859 O O . ILE B 1 83 ? 2.344 -13.797 5.723 1 92.12 83 ILE B O 1
ATOM 2863 N N . VAL B 1 84 ? 1.856 -15.891 5.441 1 92.56 84 VAL B N 1
ATOM 2864 C CA . VAL B 1 84 ? 0.413 -15.688 5.504 1 92.56 84 VAL B CA 1
ATOM 2865 C C . VAL B 1 84 ? -0.191 -16.578 6.578 1 92.56 84 VAL B C 1
ATOM 2867 O O . VAL B 1 84 ? -0.125 -17.812 6.477 1 92.56 84 VAL B O 1
ATOM 2870 N N . THR B 1 85 ? -0.683 -16 7.641 1 92.06 85 THR B N 1
ATOM 2871 C CA . THR B 1 85 ? -1.27 -16.766 8.727 1 92.06 85 THR B CA 1
ATOM 2872 C C . THR B 1 85 ? -2.648 -16.219 9.094 1 92.06 85 THR B C 1
ATOM 2874 O O . THR B 1 85 ? -2.898 -15.023 8.977 1 92.06 85 THR B O 1
ATOM 2877 N N . ASP B 1 86 ? -3.564 -17.062 9.508 1 91.88 86 ASP B N 1
ATOM 2878 C CA . ASP B 1 86 ? -4.895 -16.703 9.984 1 91.88 86 ASP B CA 1
ATOM 2879 C C . ASP B 1 86 ? -5.684 -15.961 8.914 1 91.88 86 ASP B C 1
ATOM 2881 O O . ASP B 1 86 ? -6.254 -14.906 9.18 1 91.88 86 ASP B O 1
ATOM 2885 N N . CYS B 1 87 ? -5.57 -16.422 7.699 1 93.12 87 CYS B N 1
ATOM 2886 C CA . CYS B 1 87 ? -6.359 -16.016 6.543 1 93.12 87 CYS B CA 1
ATOM 2887 C C . CYS B 1 87 ? -7.113 -17.203 5.957 1 93.12 87 CYS B C 1
ATOM 2889 O O . CYS B 1 87 ? -6.812 -17.656 4.852 1 93.12 87 CYS B O 1
ATOM 2891 N N . SER B 1 88 ? -8.094 -17.672 6.648 1 89.44 88 SER B N 1
ATOM 2892 C CA . SER B 1 88 ? -8.711 -18.984 6.445 1 89.44 88 SER B CA 1
ATOM 2893 C C . SER B 1 88 ? -9.5 -19.031 5.141 1 89.44 88 SER B C 1
ATOM 2895 O O . SER B 1 88 ? -9.781 -20.109 4.609 1 89.44 88 SER B O 1
ATOM 2897 N N . LYS B 1 89 ? -9.867 -17.906 4.555 1 92.19 89 LYS B N 1
ATOM 2898 C CA . LYS B 1 89 ? -10.719 -17.906 3.375 1 92.19 89 LYS B CA 1
ATOM 2899 C C . LYS B 1 89 ? -9.914 -17.625 2.109 1 92.19 89 LYS B C 1
ATOM 2901 O O . LYS B 1 89 ? -10.484 -17.406 1.037 1 92.19 89 LYS B O 1
ATOM 2906 N N . LEU B 1 90 ? -8.617 -17.609 2.268 1 93.19 90 LEU B N 1
ATOM 2907 C CA . LEU B 1 90 ? -7.77 -17.344 1.11 1 93.19 90 LEU B CA 1
ATOM 2908 C C . LEU B 1 90 ? -7.957 -18.406 0.041 1 93.19 90 LEU B C 1
ATOM 2910 O O . LEU B 1 90 ? -7.789 -19.594 0.313 1 93.19 90 LEU B O 1
ATOM 2914 N N . GLU B 1 91 ? -8.273 -18 -1.213 1 94.31 91 GLU B N 1
ATOM 2915 C CA . GLU B 1 91 ? -8.555 -18.922 -2.301 1 94.31 91 GLU B CA 1
ATOM 2916 C C . GLU B 1 91 ? -7.57 -18.75 -3.449 1 94.31 91 GLU B C 1
ATOM 2918 O O . GLU B 1 91 ? -7.34 -19.688 -4.223 1 94.31 91 GLU B O 1
ATOM 2923 N N . GLU B 1 92 ? -7.078 -17.562 -3.586 1 95.88 92 GLU B N 1
ATOM 2924 C CA . GLU B 1 92 ? -6.176 -17.281 -4.695 1 95.88 92 GLU B CA 1
ATOM 2925 C C . GLU B 1 92 ? -4.902 -16.594 -4.207 1 95.88 92 GLU B C 1
ATOM 2927 O O . GLU B 1 92 ? -4.969 -15.594 -3.477 1 95.88 92 GLU B O 1
ATOM 2932 N N . LEU B 1 93 ? -3.822 -17.172 -4.551 1 92.81 93 LEU B N 1
ATOM 2933 C CA . LEU B 1 93 ? -2.514 -16.625 -4.195 1 92.81 93 LEU B CA 1
ATOM 2934 C C . LEU B 1 93 ? -1.628 -16.484 -5.426 1 92.81 93 LEU B C 1
ATOM 2936 O O . LEU B 1 93 ? -1.418 -17.469 -6.156 1 92.81 93 LEU B O 1
ATOM 2940 N N . ASP B 1 94 ? -1.197 -15.297 -5.773 1 92.06 94 ASP B N 1
ATOM 2941 C CA . ASP B 1 94 ? -0.268 -15.055 -6.871 1 92.06 94 ASP B CA 1
ATOM 2942 C C . ASP B 1 94 ? 1.011 -14.383 -6.371 1 92.06 94 ASP B C 1
ATOM 2944 O O . ASP B 1 94 ? 0.989 -13.227 -5.949 1 92.06 94 ASP B O 1
ATOM 2948 N N . VAL B 1 95 ? 2.066 -15.117 -6.344 1 87.94 95 VAL B N 1
ATOM 2949 C CA . VAL B 1 95 ? 3.363 -14.578 -5.941 1 87.94 95 VAL B CA 1
ATOM 2950 C C . VAL B 1 95 ? 4.371 -14.758 -7.074 1 87.94 95 VAL B C 1
ATOM 2952 O O . VAL B 1 95 ? 5.559 -14.984 -6.828 1 87.94 95 VAL B O 1
ATOM 2955 N N . SER B 1 96 ? 3.844 -14.852 -8.266 1 86.81 96 SER B N 1
ATOM 2956 C CA . SER B 1 96 ? 4.723 -14.969 -9.43 1 86.81 96 SER B CA 1
ATOM 2957 C C . SER B 1 96 ? 5.648 -13.766 -9.547 1 86.81 96 SER B C 1
ATOM 2959 O O . SER B 1 96 ? 5.254 -12.641 -9.227 1 86.81 96 SER B O 1
ATOM 2961 N N . SER B 1 97 ? 6.867 -14.055 -9.781 1 75.88 97 SER B N 1
ATOM 2962 C CA . SER B 1 97 ? 7.848 -12.992 -9.938 1 75.88 97 SER B CA 1
ATOM 2963 C C . SER B 1 97 ? 7.973 -12.562 -11.391 1 75.88 97 SER B C 1
ATOM 2965 O O . SER B 1 97 ? 7.727 -13.359 -12.305 1 75.88 97 SER B O 1
ATOM 2967 N N . GLN B 1 98 ? 7.766 -11.383 -11.703 1 60.31 98 GLN B N 1
ATOM 2968 C CA . GLN B 1 98 ? 8.055 -10.961 -13.07 1 60.31 98 GLN B CA 1
ATOM 2969 C C . GLN B 1 98 ? 9.523 -10.586 -13.227 1 60.31 98 GLN B C 1
ATOM 2971 O O . GLN B 1 98 ? 10.031 -9.711 -12.508 1 60.31 98 GLN B O 1
ATOM 2976 N N . TYR B 1 99 ? 10.273 -11.664 -13.445 1 51.31 99 TYR B N 1
ATOM 2977 C CA . TYR B 1 99 ? 11.703 -11.484 -13.688 1 51.31 99 TYR B CA 1
ATOM 2978 C C . TYR B 1 99 ? 11.953 -10.266 -14.562 1 51.31 99 TYR B C 1
ATOM 2980 O O . TYR B 1 99 ? 11.398 -10.156 -15.656 1 51.31 99 TYR B O 1
ATOM 2988 N N . ARG B 1 100 ? 11.953 -9.109 -13.992 1 48.69 100 ARG B N 1
ATOM 2989 C CA . ARG B 1 100 ? 12.438 -8.133 -14.969 1 48.69 100 ARG B CA 1
ATOM 2990 C C . ARG B 1 100 ? 13.922 -8.336 -15.242 1 48.69 100 ARG B C 1
ATOM 2992 O O . ARG B 1 100 ? 14.727 -8.414 -14.312 1 48.69 100 ARG B O 1
ATOM 2999 N N . MET B 1 101 ? 14.109 -9.156 -16.312 1 46.28 101 MET B N 1
ATOM 3000 C CA . MET B 1 101 ? 15.492 -9.227 -16.781 1 46.28 101 MET B CA 1
ATOM 3001 C C . MET B 1 101 ? 16.109 -7.832 -16.859 1 46.28 101 MET B C 1
ATOM 3003 O O . MET B 1 101 ? 15.797 -7.055 -17.75 1 46.28 101 MET B O 1
A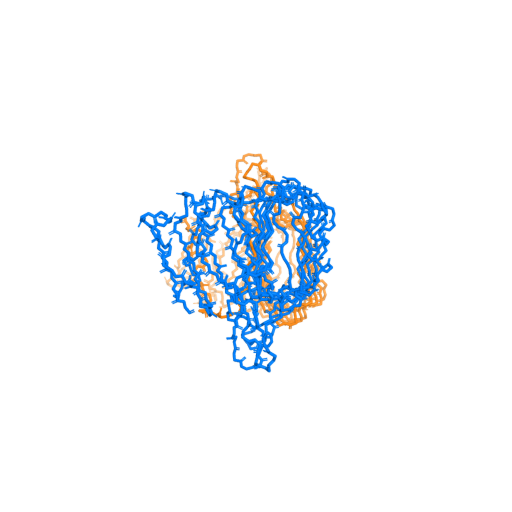TOM 3007 N N . VAL B 1 102 ? 16.047 -7.156 -15.695 1 46.25 102 VAL B N 1
ATOM 3008 C CA . VAL B 1 102 ? 16.844 -5.965 -15.953 1 46.25 102 VAL B CA 1
ATOM 3009 C C . VAL B 1 102 ? 18.266 -6.371 -16.312 1 46.25 102 VAL B C 1
ATOM 3011 O O . VAL B 1 102 ? 18.688 -7.508 -16.062 1 46.25 102 VAL B O 1
ATOM 3014 N N . SER B 1 103 ? 19.219 -5.398 -16.531 1 46.06 103 SER B N 1
ATOM 3015 C CA . SER B 1 103 ? 20.578 -5.613 -16.984 1 46.06 103 SER B CA 1
ATOM 3016 C C . SER B 1 103 ? 21.266 -6.723 -16.188 1 46.06 103 SER B C 1
ATOM 3018 O O . SER B 1 103 ? 20.797 -7.094 -15.102 1 46.06 103 SER B O 1
ATOM 3020 N N . ASN B 1 104 ? 22.344 -7.379 -16.734 1 48.5 104 ASN B N 1
ATOM 3021 C CA . ASN B 1 104 ? 23.219 -8.461 -16.312 1 48.5 104 ASN B CA 1
ATOM 3022 C C . ASN B 1 104 ? 23.359 -8.5 -14.781 1 48.5 104 ASN B C 1
ATOM 3024 O O . ASN B 1 104 ? 23.844 -9.484 -14.227 1 48.5 104 ASN B O 1
ATOM 3028 N N . ASP B 1 105 ? 23.141 -7.344 -14.062 1 49.22 105 ASP B N 1
ATOM 3029 C CA . ASP B 1 105 ? 23.562 -7.262 -12.664 1 49.22 105 ASP B CA 1
ATOM 3030 C C . ASP B 1 105 ? 22.359 -7.277 -11.719 1 49.22 105 ASP B C 1
ATOM 3032 O O . ASP B 1 105 ? 22.531 -7.184 -10.5 1 49.22 105 ASP B O 1
ATOM 3036 N N . LEU B 1 106 ? 21.281 -7.105 -12.125 1 49.75 106 LEU B N 1
ATOM 3037 C CA . LEU B 1 106 ? 20.25 -6.926 -11.109 1 49.75 106 LEU B CA 1
ATOM 3038 C C . LEU B 1 106 ? 19.547 -8.242 -10.805 1 49.75 106 LEU B C 1
ATOM 3040 O O . LEU B 1 106 ? 18.984 -8.875 -11.703 1 49.75 106 LEU B O 1
ATOM 3044 N N . GLU B 1 107 ? 20.109 -8.945 -9.898 1 50.62 107 GLU B N 1
ATOM 3045 C CA . GLU B 1 107 ? 19.516 -10.18 -9.383 1 50.62 107 GLU B CA 1
ATOM 3046 C C . GLU B 1 107 ? 18.062 -9.953 -8.961 1 50.62 107 GLU B C 1
ATOM 3048 O O . GLU B 1 107 ? 17.766 -9.008 -8.227 1 50.62 107 GLU B O 1
ATOM 3053 N N . VAL B 1 108 ? 17.125 -10.133 -9.797 1 51.84 108 VAL B N 1
ATOM 3054 C CA . VAL B 1 108 ? 15.711 -10.125 -9.445 1 51.84 108 VAL B CA 1
ATOM 3055 C C . VAL B 1 108 ? 15.461 -11.086 -8.289 1 51.84 108 VAL B C 1
ATOM 3057 O O . VAL B 1 108 ? 15.836 -12.258 -8.352 1 51.84 108 VAL B O 1
ATOM 3060 N N . LYS B 1 109 ? 15.336 -10.594 -7.129 1 53.81 109 LYS B N 1
ATOM 3061 C CA . LYS B 1 109 ? 15.094 -11.453 -5.977 1 53.81 109 LYS B CA 1
ATOM 3062 C C . LYS B 1 109 ? 13.781 -12.219 -6.125 1 53.81 109 LYS B C 1
ATOM 3064 O O . LYS B 1 109 ? 12.789 -11.664 -6.613 1 53.81 109 LYS B O 1
ATOM 3069 N N . THR B 1 110 ? 13.82 -13.477 -6.246 1 63.34 110 THR B N 1
ATOM 3070 C CA . THR B 1 110 ? 12.812 -14.531 -6.34 1 63.34 110 THR B CA 1
ATOM 3071 C C . THR B 1 110 ? 12.359 -14.969 -4.953 1 63.34 110 THR B C 1
ATOM 3073 O O . THR B 1 110 ? 13.055 -14.742 -3.963 1 63.34 110 THR B O 1
ATOM 3076 N N . LEU B 1 111 ? 11.031 -15.25 -4.754 1 74.25 111 LEU B N 1
ATOM 3077 C CA . LEU B 1 111 ? 10.438 -15.812 -3.541 1 74.25 111 LEU B CA 1
ATOM 3078 C C . LEU B 1 111 ? 11.242 -17.016 -3.059 1 74.25 111 LEU B C 1
ATOM 3080 O O . LEU B 1 111 ? 11.414 -18 -3.797 1 74.25 111 LEU B O 1
ATOM 3084 N N . SER B 1 112 ? 11.914 -16.891 -1.888 1 71.56 112 SER B N 1
ATOM 3085 C CA . SER B 1 112 ? 12.75 -17.969 -1.372 1 71.56 112 SER B CA 1
ATOM 3086 C C . SER B 1 112 ? 12.016 -18.766 -0.294 1 71.56 112 SER B C 1
ATOM 3088 O O . SER B 1 112 ? 12.344 -19.938 -0.049 1 71.56 112 SER B O 1
ATOM 3090 N N . GLU B 1 113 ? 11.086 -18.078 0.352 1 76.44 113 GLU B N 1
ATOM 3091 C CA . GLU B 1 113 ? 10.352 -18.766 1.417 1 76.44 113 GLU B CA 1
ATOM 3092 C C . GLU B 1 113 ? 8.883 -18.359 1.42 1 76.44 113 GLU B C 1
ATOM 3094 O O . GLU B 1 113 ? 8.555 -17.172 1.314 1 76.44 113 GLU B O 1
ATOM 3099 N N . ILE B 1 114 ? 8.039 -19.312 1.438 1 81.56 114 ILE B N 1
ATOM 3100 C CA . ILE B 1 114 ? 6.598 -19.094 1.533 1 81.56 114 ILE B CA 1
ATOM 3101 C C . ILE B 1 114 ? 6.023 -19.938 2.67 1 81.56 114 ILE B C 1
ATOM 3103 O O . ILE B 1 114 ? 6.23 -21.156 2.717 1 81.56 114 ILE B O 1
ATOM 3107 N N . ASN B 1 115 ? 5.469 -19.266 3.654 1 80.94 115 ASN B N 1
ATOM 3108 C CA . ASN B 1 115 ? 4.793 -19.922 4.766 1 80.94 115 ASN B CA 1
ATOM 3109 C C . ASN B 1 115 ? 3.318 -19.531 4.836 1 80.94 115 ASN B C 1
ATOM 3111 O O . ASN B 1 115 ? 2.986 -18.422 5.242 1 80.94 115 ASN B O 1
ATOM 3115 N N . ILE B 1 116 ? 2.404 -20.375 4.418 1 82.06 116 ILE B N 1
ATOM 3116 C CA . ILE B 1 116 ? 0.983 -20.047 4.41 1 82.06 116 ILE B CA 1
ATOM 3117 C C . ILE B 1 116 ? 0.225 -21.016 5.316 1 82.06 116 ILE B C 1
ATOM 3119 O O . ILE B 1 116 ? -1 -20.922 5.438 1 82.06 116 ILE B O 1
ATOM 3123 N N . GLY B 1 117 ? 0.939 -21.797 6.035 1 73.25 117 GLY B N 1
ATOM 3124 C CA . GLY B 1 117 ? 0.338 -22.719 6.98 1 73.25 117 GLY B CA 1
ATOM 3125 C C . GLY B 1 117 ? -0.696 -23.641 6.348 1 73.25 117 GLY B C 1
ATOM 3126 O O . GLY B 1 117 ? -0.48 -24.172 5.254 1 73.25 117 GLY B O 1
ATOM 3127 N N . GLU B 1 118 ? -1.835 -23.938 7.066 1 74.12 118 GLU B N 1
ATOM 3128 C CA . GLU B 1 118 ? -2.869 -24.859 6.617 1 74.12 118 GLU B CA 1
ATOM 3129 C C . GLU B 1 118 ? -3.762 -24.234 5.559 1 74.12 118 GLU B C 1
ATOM 3131 O O . GLU B 1 118 ? -4.602 -24.906 4.957 1 74.12 118 GLU B O 1
ATOM 3136 N N . ILE B 1 119 ? -3.438 -22.984 5.215 1 78.12 119 ILE B N 1
ATOM 3137 C CA . ILE B 1 119 ? -4.273 -22.25 4.273 1 78.12 119 ILE B CA 1
ATOM 3138 C C . ILE B 1 119 ? -4.051 -22.781 2.859 1 78.12 119 ILE B C 1
ATOM 3140 O O . ILE B 1 119 ? -4.945 -22.719 2.016 1 78.12 119 ILE B O 1
ATOM 3144 N N . GLY B 1 120 ? -2.912 -23.297 2.656 1 76.12 120 GLY B N 1
ATOM 3145 C CA . GLY B 1 120 ? -2.537 -23.812 1.352 1 76.12 120 GLY B CA 1
ATOM 3146 C C . GLY B 1 120 ? -3.469 -24.906 0.853 1 76.12 120 GLY B C 1
ATOM 3147 O O . GLY B 1 120 ? -3.729 -25 -0.348 1 76.12 120 GLY B O 1
ATOM 3148 N N . HIS B 1 121 ? -4.113 -25.547 1.778 1 77.69 121 HIS B N 1
ATOM 3149 C CA . HIS B 1 121 ? -4.949 -26.703 1.434 1 77.69 121 HIS B CA 1
ATOM 3150 C C . HIS B 1 121 ? -6.332 -26.25 0.97 1 77.69 121 HIS B C 1
ATOM 3152 O O . HIS B 1 121 ? -7.133 -27.078 0.521 1 77.69 121 HIS B O 1
ATOM 3158 N N . LYS B 1 122 ? -6.543 -24.969 1.011 1 84.44 122 LYS B N 1
ATOM 3159 C CA . LYS B 1 122 ? -7.855 -24.453 0.625 1 84.44 122 LYS B CA 1
ATOM 3160 C C . LYS B 1 122 ? -7.762 -23.562 -0.607 1 84.44 122 LYS B C 1
ATOM 3162 O O . LYS B 1 122 ? -8.773 -23.062 -1.093 1 84.44 122 LYS B O 1
ATOM 3167 N N . LEU B 1 123 ? -6.617 -23.484 -1.098 1 91.06 123 LEU B N 1
ATOM 3168 C CA . LEU B 1 123 ? -6.422 -22.609 -2.252 1 91.06 123 LEU B CA 1
ATOM 3169 C C . LEU B 1 123 ? -7.098 -23.188 -3.49 1 91.06 123 LEU B C 1
ATOM 3171 O O . LEU B 1 123 ? -7.055 -24.406 -3.713 1 91.06 123 LEU B O 1
ATOM 3175 N N . LYS B 1 124 ? -7.68 -22.375 -4.258 1 94.75 124 LYS B N 1
ATOM 3176 C CA . LYS B 1 124 ? -8.266 -22.797 -5.531 1 94.75 124 LYS B CA 1
ATOM 3177 C C . LYS B 1 124 ? -7.336 -22.469 -6.695 1 94.75 124 LYS B C 1
ATOM 3179 O O . LYS B 1 124 ? -7.289 -23.188 -7.688 1 94.75 124 LYS B O 1
ATOM 3184 N N . LYS B 1 125 ? -6.676 -21.375 -6.547 1 96.31 125 LYS B N 1
ATOM 3185 C CA . LYS B 1 125 ? -5.73 -20.938 -7.57 1 96.31 125 LYS B CA 1
ATOM 3186 C C . LYS B 1 125 ? -4.41 -20.484 -6.941 1 96.31 125 LYS B C 1
ATOM 3188 O O . LYS B 1 125 ? -4.406 -19.75 -5.961 1 96.31 125 LYS B O 1
ATOM 3193 N N . ILE B 1 126 ? -3.314 -20.953 -7.543 1 92.94 126 ILE B N 1
ATOM 3194 C CA . ILE B 1 126 ? -1.999 -20.562 -7.043 1 92.94 126 ILE B CA 1
ATOM 3195 C C . ILE B 1 126 ? -1.057 -20.297 -8.211 1 92.94 126 ILE B C 1
ATOM 3197 O O . ILE B 1 126 ? -1.063 -21.031 -9.203 1 92.94 126 ILE B O 1
ATOM 3201 N N . ASN B 1 127 ? -0.379 -19.234 -8.156 1 92.94 127 ASN B N 1
ATOM 3202 C CA . ASN B 1 127 ? 0.659 -18.891 -9.125 1 92.94 127 ASN B CA 1
ATOM 3203 C C . ASN B 1 127 ? 1.984 -18.578 -8.438 1 92.94 127 ASN B C 1
ATOM 3205 O O . ASN B 1 127 ? 2.107 -17.547 -7.762 1 92.94 127 ASN B O 1
ATOM 3209 N N . VAL B 1 128 ? 2.918 -19.422 -8.578 1 89 128 VAL B N 1
ATOM 3210 C CA . VAL B 1 128 ? 4.242 -19.234 -7.996 1 89 128 VAL B CA 1
ATOM 3211 C C . VAL B 1 128 ? 5.301 -19.234 -9.094 1 89 128 VAL B C 1
ATOM 3213 O O . VAL B 1 128 ? 6.445 -19.625 -8.859 1 89 128 VAL B O 1
ATOM 3216 N N . SER B 1 129 ? 4.938 -18.844 -10.281 1 89.31 129 SER B N 1
ATOM 3217 C CA . SER B 1 129 ? 5.82 -18.938 -11.438 1 89.31 129 SER B CA 1
ATOM 3218 C C . SER B 1 129 ? 6.996 -17.969 -11.305 1 89.31 129 SER B C 1
ATOM 3220 O O . SER B 1 129 ? 6.91 -16.969 -10.578 1 89.31 129 SER B O 1
ATOM 3222 N N . ASP B 1 130 ? 8.086 -18.281 -11.977 1 84.69 130 ASP B N 1
ATOM 3223 C CA . ASP B 1 130 ? 9.273 -17.438 -12.094 1 84.69 130 ASP B CA 1
ATOM 3224 C C . ASP B 1 130 ? 9.875 -17.156 -10.719 1 84.69 130 ASP B C 1
ATOM 3226 O O . ASP B 1 130 ? 10.148 -15.992 -10.391 1 84.69 130 ASP B O 1
ATOM 3230 N N . ASN B 1 131 ? 9.922 -18.141 -10.016 1 83.25 131 ASN B N 1
ATOM 3231 C CA . ASN B 1 131 ? 10.555 -18.094 -8.703 1 83.25 131 ASN B CA 1
ATOM 3232 C C . ASN B 1 131 ? 11.641 -19.156 -8.57 1 83.25 131 ASN B C 1
ATOM 3234 O O . ASN B 1 131 ? 12.086 -19.719 -9.57 1 83.25 131 ASN B O 1
ATOM 3238 N N . LYS B 1 132 ? 12.195 -19.328 -7.359 1 80.06 132 LYS B N 1
ATOM 3239 C CA . LYS B 1 132 ? 13.211 -20.328 -7.07 1 80.06 132 LYS B CA 1
ATOM 3240 C C . LYS B 1 132 ? 12.742 -21.281 -5.984 1 80.06 132 LYS B C 1
ATOM 3242 O O . LYS B 1 132 ? 13.469 -21.562 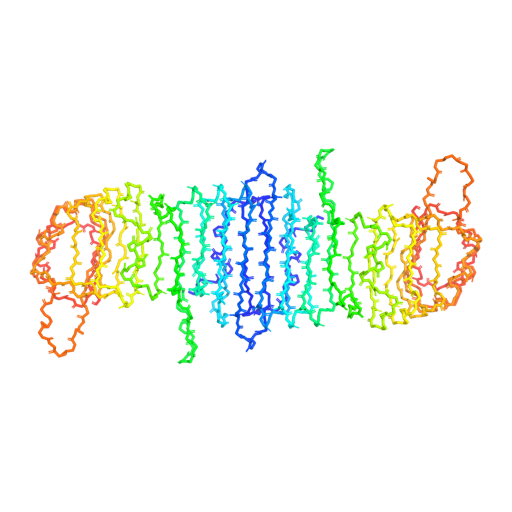-5.027 1 80.06 132 LYS B O 1
ATOM 3247 N N . LEU B 1 133 ? 11.492 -21.734 -6.301 1 80.56 133 LEU B N 1
ATOM 3248 C CA . LEU B 1 133 ? 10.922 -22.625 -5.293 1 80.56 133 LEU B CA 1
ATOM 3249 C C . LEU B 1 133 ? 11.453 -24.047 -5.449 1 80.56 133 LEU B C 1
ATOM 3251 O O . LEU B 1 133 ? 11.719 -24.5 -6.566 1 80.56 133 LEU B O 1
ATOM 3255 N N . ARG B 1 134 ? 11.648 -24.734 -4.27 1 79.69 134 ARG B N 1
ATOM 3256 C CA . ARG B 1 134 ? 12.047 -26.141 -4.238 1 79.69 134 ARG B CA 1
ATOM 3257 C C . ARG B 1 134 ? 10.828 -27.047 -4.113 1 79.69 134 ARG B C 1
ATOM 3259 O O . ARG B 1 134 ? 9.719 -26.578 -3.869 1 79.69 134 ARG B O 1
ATOM 3266 N N . ASN B 1 135 ? 11.039 -28.266 -4.367 1 80 135 ASN B N 1
ATOM 3267 C CA . ASN B 1 135 ? 9.969 -29.25 -4.289 1 80 135 ASN B CA 1
ATOM 3268 C C . ASN B 1 135 ? 9.234 -29.188 -2.955 1 80 135 ASN B C 1
ATOM 3270 O O . ASN B 1 135 ? 8 -29.234 -2.916 1 80 135 ASN B O 1
ATOM 3274 N N . ALA B 1 136 ? 9.938 -29.047 -1.852 1 68.25 136 ALA B N 1
ATOM 3275 C CA . ALA B 1 136 ? 9.367 -29.016 -0.507 1 68.25 136 ALA B CA 1
ATOM 3276 C C . ALA B 1 136 ? 8.438 -27.812 -0.335 1 68.25 136 ALA B C 1
ATOM 3278 O O . ALA B 1 136 ? 7.398 -27.922 0.322 1 68.25 136 ALA B O 1
ATOM 3279 N N . ASP B 1 137 ? 8.844 -26.781 -1.046 1 72.44 137 ASP B N 1
ATOM 3280 C CA . ASP B 1 137 ? 8.055 -25.562 -0.942 1 72.44 137 ASP B CA 1
ATOM 3281 C C . ASP B 1 137 ? 6.68 -25.734 -1.587 1 72.44 137 ASP B C 1
ATOM 3283 O O . ASP B 1 137 ? 5.664 -25.344 -1.011 1 72.44 137 ASP B O 1
ATOM 3287 N N . LEU B 1 138 ? 6.652 -26.344 -2.703 1 77.12 138 LEU B N 1
ATOM 3288 C CA . LEU B 1 138 ? 5.398 -26.531 -3.422 1 77.12 138 LEU B CA 1
ATOM 3289 C C . LEU B 1 138 ? 4.504 -27.547 -2.701 1 77.12 138 LEU B C 1
ATOM 3291 O O . LEU B 1 138 ? 3.285 -27.375 -2.65 1 77.12 138 LEU B O 1
ATOM 3295 N N . LEU B 1 139 ? 5.141 -28.562 -2.193 1 73.62 139 LEU B N 1
ATOM 3296 C CA . LEU B 1 139 ? 4.387 -29.562 -1.435 1 73.62 139 LEU B CA 1
ATOM 3297 C C . LEU B 1 139 ? 3.721 -28.922 -0.22 1 73.62 139 LEU B C 1
ATOM 3299 O O . LEU B 1 139 ? 2.551 -29.203 0.065 1 73.62 139 LEU B O 1
ATOM 3303 N N . ASP B 1 140 ? 4.469 -28.141 0.486 1 72.62 140 ASP B N 1
ATOM 3304 C CA . ASP B 1 140 ? 3.943 -27.453 1.66 1 72.62 140 ASP B CA 1
ATOM 3305 C C . ASP B 1 140 ? 2.82 -26.5 1.276 1 72.62 140 ASP B C 1
ATOM 3307 O O . ASP B 1 140 ? 1.854 -26.328 2.025 1 72.62 140 ASP B O 1
ATOM 3311 N N . LEU B 1 141 ? 2.9 -25.938 0.138 1 76.44 141 LEU B N 1
ATOM 3312 C CA . LEU B 1 141 ? 1.927 -24.969 -0.338 1 76.44 141 LEU B CA 1
ATOM 3313 C C . LEU B 1 141 ? 0.634 -25.656 -0.768 1 76.44 141 LEU B C 1
ATOM 3315 O O . LEU B 1 141 ? -0.459 -25.188 -0.427 1 76.44 141 LEU B O 1
ATOM 3319 N N . LEU B 1 142 ? 0.756 -26.672 -1.481 1 79.69 142 LEU B N 1
ATOM 3320 C CA . LEU B 1 142 ? -0.399 -27.312 -2.105 1 79.69 142 LEU B CA 1
ATOM 3321 C C . LEU B 1 142 ? -0.969 -28.406 -1.207 1 79.69 142 LEU B C 1
ATOM 3323 O O . LEU B 1 142 ? -2.162 -28.719 -1.273 1 79.69 142 LEU B O 1
ATOM 3327 N N . GLY B 1 143 ? -0.139 -28.875 -0.322 1 75.25 143 GLY B N 1
ATOM 3328 C CA . GLY B 1 143 ? -0.559 -30.031 0.455 1 75.25 143 GLY B CA 1
ATOM 3329 C C . GLY B 1 143 ? -0.668 -31.297 -0.372 1 75.25 143 GLY B C 1
ATOM 3330 O O . GLY B 1 143 ? -0.327 -31.297 -1.556 1 75.25 143 GLY B O 1
ATOM 3331 N N . SER B 1 144 ? -1.012 -32.406 0.328 1 72.88 144 SER B N 1
ATOM 3332 C CA . SER B 1 144 ? -1.075 -33.719 -0.333 1 72.88 144 SER B CA 1
ATOM 3333 C C . SER B 1 144 ? -2.439 -33.938 -0.978 1 72.88 144 SER B C 1
ATOM 3335 O O . SER B 1 144 ? -2.562 -34.719 -1.923 1 72.88 144 SER B O 1
ATOM 3337 N N . ASP B 1 145 ? -3.41 -33.281 -0.417 1 75.06 145 ASP B N 1
ATOM 3338 C CA . ASP B 1 145 ? -4.754 -33.469 -0.949 1 75.06 145 ASP B CA 1
ATOM 3339 C C . ASP B 1 145 ? -5.598 -32.219 -0.83 1 75.06 145 ASP B C 1
ATOM 3341 O O . ASP B 1 145 ? -5.828 -31.719 0.274 1 75.06 145 ASP B O 1
ATOM 3345 N N . ASN B 1 146 ? -5.68 -31.422 -1.868 1 80.12 146 ASN B N 1
ATOM 3346 C CA . ASN B 1 146 ? -6.574 -30.266 -1.955 1 80.12 146 ASN B CA 1
ATOM 3347 C C . ASN B 1 146 ? -7.641 -30.469 -3.029 1 80.12 146 ASN B C 1
ATOM 3349 O O . ASN B 1 146 ? -7.371 -30.281 -4.219 1 80.12 146 ASN B O 1
ATOM 3353 N N . PRO B 1 147 ? -8.812 -30.891 -2.535 1 81.25 147 PRO B N 1
ATOM 3354 C CA . PRO B 1 147 ? -9.844 -31.234 -3.518 1 81.25 147 PRO B CA 1
ATOM 3355 C C . PRO B 1 147 ? -10.383 -30.016 -4.25 1 81.25 147 PRO B C 1
ATOM 3357 O O . PRO B 1 147 ? -11.07 -30.156 -5.266 1 81.25 147 PRO B O 1
ATOM 3360 N N . ASP B 1 148 ? -10 -28.859 -3.781 1 88.44 148 ASP B N 1
ATOM 3361 C CA . ASP B 1 148 ? -10.633 -27.688 -4.363 1 88.44 148 ASP B CA 1
ATOM 3362 C C . ASP B 1 148 ? -9.688 -26.953 -5.312 1 88.44 148 ASP B C 1
ATOM 3364 O O . ASP B 1 148 ? -10.078 -25.984 -5.969 1 88.44 148 ASP B O 1
ATOM 3368 N N . LEU B 1 149 ? -8.523 -27.438 -5.496 1 92.69 149 LEU B N 1
ATOM 3369 C CA . LEU B 1 149 ? -7.535 -26.781 -6.34 1 92.69 149 LEU B CA 1
ATOM 3370 C C . LEU B 1 149 ? -7.93 -26.859 -7.809 1 92.69 149 LEU B C 1
ATOM 3372 O O . LEU B 1 149 ? -8.195 -27.953 -8.32 1 92.69 149 LEU B O 1
ATOM 3376 N N . ILE B 1 150 ? -7.953 -25.719 -8.453 1 96.75 150 ILE B N 1
ATOM 3377 C CA . ILE B 1 150 ? -8.453 -25.641 -9.82 1 96.75 150 ILE B CA 1
ATOM 3378 C C . ILE B 1 150 ? -7.312 -25.25 -10.766 1 96.75 150 ILE B C 1
ATOM 3380 O O . ILE B 1 150 ? -7.273 -25.703 -11.914 1 96.75 150 ILE B O 1
ATOM 3384 N N . GLU B 1 151 ? -6.41 -24.484 -10.273 1 97.75 151 GLU B N 1
ATOM 3385 C CA . GLU B 1 151 ? -5.352 -23.953 -11.133 1 97.75 151 GLU B CA 1
ATOM 3386 C C . GLU B 1 151 ? -4.023 -23.891 -10.383 1 97.75 151 GLU B C 1
ATOM 3388 O O . GLU B 1 151 ? -3.965 -23.375 -9.258 1 97.75 151 GLU B O 1
ATOM 3393 N N . ILE B 1 152 ? -2.969 -24.453 -11.023 1 95.25 152 ILE B N 1
ATOM 3394 C CA . ILE B 1 152 ? -1.609 -24.359 -10.5 1 95.25 152 ILE B CA 1
ATOM 3395 C C . ILE B 1 152 ? -0.682 -23.812 -11.586 1 95.25 152 ILE B C 1
ATOM 3397 O O . ILE B 1 152 ? -0.589 -24.375 -12.672 1 95.25 152 ILE B O 1
ATOM 3401 N N . LYS B 1 153 ? -0.096 -22.734 -11.289 1 94.81 153 LYS B N 1
ATOM 3402 C CA . LYS B 1 153 ? 0.96 -22.203 -12.148 1 94.81 153 LYS B CA 1
ATOM 3403 C C . LYS B 1 153 ? 2.297 -22.172 -11.414 1 94.81 153 LYS B C 1
ATOM 3405 O O . LYS B 1 153 ? 2.443 -21.469 -10.406 1 94.81 153 LYS B O 1
ATOM 3410 N N . CYS B 1 154 ? 3.215 -22.922 -11.859 1 92.12 154 CYS B N 1
ATOM 3411 C CA . CYS B 1 154 ? 4.527 -22.984 -11.234 1 92.12 154 CYS B CA 1
ATOM 3412 C C . CYS B 1 154 ? 5.633 -23.047 -12.281 1 92.12 154 CYS B C 1
ATOM 3414 O O . CYS B 1 154 ? 6.645 -23.719 -12.086 1 92.12 154 CYS B O 1
ATOM 3416 N N . SER B 1 155 ? 5.426 -22.359 -13.328 1 91.5 155 SER B N 1
ATOM 3417 C CA . SER B 1 155 ? 6.402 -22.375 -14.414 1 91.5 155 SER B CA 1
ATOM 3418 C C . SER B 1 155 ? 7.695 -21.672 -14 1 91.5 155 SER B C 1
ATOM 3420 O O . SER B 1 155 ? 7.68 -20.781 -13.156 1 91.5 155 SER B O 1
ATOM 3422 N N . SER B 1 156 ? 8.797 -22.125 -14.516 1 87.5 156 SER B N 1
ATOM 3423 C CA . SER B 1 156 ? 10.102 -21.469 -14.414 1 87.5 156 SER B CA 1
ATOM 3424 C C . SER B 1 156 ? 10.57 -21.406 -12.961 1 87.5 156 SER B C 1
ATOM 3426 O O . SER B 1 156 ? 10.93 -20.328 -12.477 1 87.5 156 SER B O 1
ATOM 3428 N N . ASN B 1 157 ? 10.43 -22.484 -12.375 1 85.62 157 ASN B N 1
ATOM 3429 C CA . ASN B 1 157 ? 11.109 -22.734 -11.102 1 85.62 157 ASN B CA 1
ATOM 3430 C C . ASN B 1 157 ? 12.25 -23.734 -11.258 1 85.62 157 ASN B C 1
ATOM 3432 O O . ASN B 1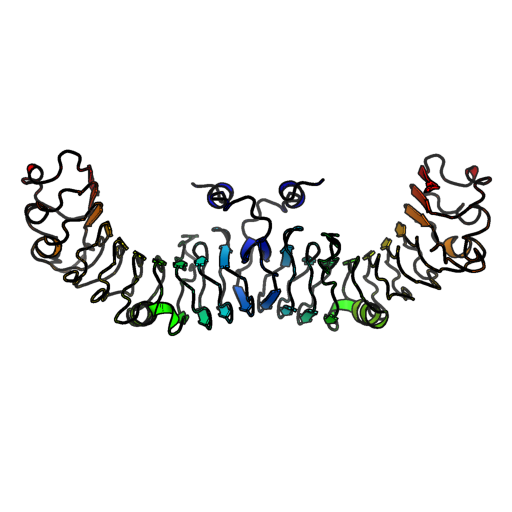 157 ? 12.031 -24.938 -11.242 1 85.62 157 ASN B O 1
ATOM 3436 N N . SER B 1 158 ? 13.469 -23.266 -11.359 1 76.88 158 SER B N 1
ATOM 3437 C CA . SER B 1 158 ? 14.625 -24.031 -11.828 1 76.88 158 SER B CA 1
ATOM 3438 C C . SER B 1 158 ? 14.93 -25.203 -10.891 1 76.88 158 SER B C 1
ATOM 3440 O O . SER B 1 158 ? 15.539 -26.188 -11.297 1 76.88 158 SER B O 1
ATOM 3442 N N . SER B 1 159 ? 14.484 -25.156 -9.695 1 80.94 159 SER B N 1
ATOM 3443 C CA . SER B 1 159 ? 14.828 -26.188 -8.734 1 80.94 159 SER B CA 1
ATOM 3444 C C . SER B 1 159 ? 13.695 -27.188 -8.57 1 80.94 159 SER B C 1
ATOM 3446 O O . SER B 1 159 ? 13.805 -28.141 -7.789 1 80.94 159 SER B O 1
ATOM 3448 N N . LEU B 1 160 ? 12.695 -27.078 -9.438 1 86.19 160 LEU B N 1
ATOM 3449 C CA . LEU B 1 160 ? 11.57 -28 -9.32 1 86.19 160 LEU B CA 1
ATOM 3450 C C . LEU B 1 160 ? 11.781 -29.234 -10.18 1 86.19 160 LEU B C 1
ATOM 3452 O O . LEU B 1 160 ? 11.805 -29.141 -11.406 1 86.19 160 LEU B O 1
ATOM 3456 N N . SER B 1 161 ? 11.93 -30.391 -9.562 1 88.44 161 SER B N 1
ATOM 3457 C CA . SER B 1 161 ? 12.219 -31.625 -10.289 1 88.44 161 SER B CA 1
ATOM 3458 C C . SER B 1 161 ? 11.016 -32.562 -10.281 1 88.44 161 SER B C 1
ATOM 3460 O O . SER B 1 161 ? 10.969 -33.531 -11.047 1 88.44 161 SER B O 1
ATOM 3462 N N . HIS B 1 162 ? 10.141 -32.281 -9.477 1 88.06 162 HIS B N 1
ATOM 3463 C CA . HIS B 1 162 ? 8.922 -33.094 -9.438 1 88.06 162 HIS B CA 1
ATOM 3464 C C . HIS B 1 162 ? 7.75 -32.281 -8.898 1 88.06 162 HIS B C 1
ATOM 3466 O O . HIS B 1 162 ? 7.953 -31.281 -8.188 1 88.06 162 HIS B O 1
ATOM 3472 N N . ILE B 1 163 ? 6.496 -32.625 -9.297 1 88.75 163 ILE B N 1
ATOM 3473 C CA . ILE B 1 163 ? 5.262 -32.062 -8.75 1 88.75 163 ILE B CA 1
ATOM 3474 C C . ILE B 1 163 ? 4.234 -33.188 -8.57 1 88.75 163 ILE B C 1
ATOM 3476 O O . ILE B 1 163 ? 4.105 -34.062 -9.43 1 88.75 163 ILE B O 1
ATOM 3480 N N . ASN B 1 164 ? 3.693 -33.219 -7.434 1 88.88 164 ASN B N 1
ATOM 3481 C CA . ASN B 1 164 ? 2.646 -34.188 -7.152 1 88.88 164 ASN B CA 1
ATOM 3482 C C . ASN B 1 164 ? 1.258 -33.562 -7.242 1 88.88 164 ASN B C 1
ATOM 3484 O O . ASN B 1 164 ? 0.9 -32.719 -6.418 1 88.88 164 ASN B O 1
ATOM 3488 N N . VAL B 1 165 ? 0.51 -34 -8.211 1 91.44 165 VAL B N 1
ATOM 3489 C CA . VAL B 1 165 ? -0.831 -33.438 -8.375 1 91.44 165 VAL B CA 1
ATOM 3490 C C . VAL B 1 165 ? -1.872 -34.531 -8.148 1 91.44 165 VAL B C 1
ATOM 3492 O O . VAL B 1 165 ? -3.023 -34.406 -8.57 1 91.44 165 VAL B O 1
ATOM 3495 N N . LYS B 1 166 ? -1.333 -35.594 -7.492 1 88.5 166 LYS B N 1
ATOM 3496 C CA . LYS B 1 166 ? -2.26 -36.656 -7.125 1 88.5 166 LYS B CA 1
ATOM 3497 C C . LYS B 1 166 ? -3.314 -36.156 -6.145 1 88.5 166 LYS B C 1
ATOM 3499 O O . LYS B 1 166 ? -2.998 -35.438 -5.203 1 88.5 166 LYS B O 1
ATOM 3504 N N . GLY B 1 167 ? -4.578 -36.438 -6.359 1 86.88 167 GLY B N 1
ATOM 3505 C CA . GLY B 1 167 ? -5.641 -36.062 -5.453 1 86.88 167 GLY B CA 1
ATOM 3506 C C . GLY B 1 167 ? -6.293 -34.75 -5.84 1 86.88 167 GLY B C 1
ATOM 3507 O O . GLY B 1 167 ? -7.332 -34.375 -5.285 1 86.88 167 GLY B O 1
ATOM 3508 N N . PHE B 1 168 ? -5.672 -34.062 -6.707 1 91.88 168 PHE B N 1
ATOM 3509 C CA . PHE B 1 168 ? -6.258 -32.781 -7.164 1 91.88 168 PHE B CA 1
ATOM 3510 C C . PHE B 1 168 ? -7.254 -33.031 -8.289 1 91.88 168 PHE B C 1
ATOM 3512 O O . PHE B 1 168 ? -7.027 -32.625 -9.43 1 91.88 168 PHE B O 1
ATOM 3519 N N . ARG B 1 169 ? -8.344 -33.594 -7.949 1 92.62 169 ARG B N 1
ATOM 3520 C CA . ARG B 1 169 ? -9.289 -34.156 -8.906 1 92.62 169 ARG B CA 1
ATOM 3521 C C . ARG B 1 169 ? -10.023 -33.031 -9.664 1 92.62 169 ARG B C 1
ATOM 3523 O O . ARG B 1 169 ? -10.547 -33.281 -10.758 1 92.62 169 ARG B O 1
ATOM 3530 N N . LYS B 1 170 ? -10.039 -31.828 -9.141 1 94.75 170 LYS B N 1
ATOM 3531 C CA . LYS B 1 170 ? -10.758 -30.734 -9.797 1 94.75 170 LYS B CA 1
ATOM 3532 C C . LYS B 1 170 ? -9.805 -29.844 -10.594 1 94.75 170 LYS B C 1
ATOM 3534 O O . LYS B 1 170 ? -10.227 -28.828 -11.156 1 94.75 170 LYS B O 1
ATOM 3539 N N . LEU B 1 171 ? -8.539 -30.219 -10.688 1 96.44 171 LEU B N 1
ATOM 3540 C CA . LEU B 1 171 ? -7.527 -29.406 -11.352 1 96.44 171 LEU B CA 1
ATOM 3541 C C . LEU B 1 171 ? -7.859 -29.234 -12.828 1 96.44 171 LEU B C 1
ATOM 3543 O O . LEU B 1 171 ? -8.055 -30.219 -13.547 1 96.44 171 LEU B O 1
ATOM 3547 N N . LYS B 1 172 ? -7.926 -28 -13.297 1 98.38 172 LYS B N 1
ATOM 3548 C CA . LYS B 1 172 ? -8.289 -27.703 -14.68 1 98.38 172 LYS B CA 1
ATOM 3549 C C . LYS B 1 172 ? -7.105 -27.141 -15.453 1 98.38 172 LYS B C 1
ATOM 3551 O O . LYS B 1 172 ? -7.016 -27.312 -16.672 1 98.38 172 LYS B O 1
ATOM 3556 N N . LYS B 1 173 ? -6.285 -26.453 -14.758 1 98.69 173 LYS B N 1
ATOM 3557 C CA . LYS B 1 173 ? -5.137 -25.828 -15.398 1 98.69 173 LYS B CA 1
ATOM 3558 C C . LYS B 1 173 ? -3.848 -26.125 -14.648 1 98.69 173 LYS B C 1
ATOM 3560 O O . LYS B 1 173 ? -3.773 -25.938 -13.43 1 98.69 173 LYS B O 1
ATOM 3565 N N . LEU B 1 174 ? -2.818 -26.625 -15.383 1 97.44 174 LEU B N 1
ATOM 3566 C CA . LEU B 1 174 ? -1.507 -26.906 -14.812 1 97.44 174 LEU B CA 1
ATOM 3567 C C . LEU B 1 174 ? -0.396 -26.375 -15.711 1 97.44 174 LEU B C 1
ATOM 3569 O O . LEU B 1 174 ? -0.188 -26.875 -16.812 1 97.44 174 LEU B O 1
ATOM 3573 N N . TYR B 1 175 ? 0.232 -25.344 -15.195 1 96.69 175 TYR B N 1
ATOM 3574 C CA . TYR B 1 175 ? 1.356 -24.734 -15.898 1 96.69 175 TYR B CA 1
ATOM 3575 C C . TYR B 1 175 ? 2.674 -25.078 -15.211 1 96.69 175 TYR B C 1
ATOM 3577 O O . TYR B 1 175 ? 2.99 -24.531 -14.156 1 96.69 175 TYR B O 1
ATOM 3585 N N . CYS B 1 176 ? 3.416 -25.906 -15.789 1 93.5 176 CYS B N 1
ATOM 3586 C CA . CYS B 1 176 ? 4.668 -26.312 -15.156 1 93.5 176 CYS B CA 1
ATOM 3587 C C . CYS B 1 176 ? 5.812 -26.312 -16.172 1 93.5 176 CYS B C 1
ATOM 3589 O O . CYS B 1 176 ? 6.754 -27.094 -16.047 1 93.5 176 CYS B O 1
ATOM 3591 N N . GLY B 1 177 ? 5.68 -25.422 -17.125 1 91.19 177 GLY B N 1
ATOM 3592 C CA . GLY B 1 177 ? 6.746 -25.312 -18.109 1 91.19 177 GLY B CA 1
ATOM 3593 C C . GLY B 1 177 ? 8.016 -24.703 -17.531 1 91.19 177 GLY B C 1
ATOM 3594 O O . GLY B 1 177 ? 7.957 -23.859 -16.641 1 91.19 177 GLY B O 1
ATOM 3595 N N . GLY B 1 178 ? 9.141 -25.078 -18.062 1 87.88 178 GLY B N 1
ATOM 3596 C CA . GLY B 1 178 ? 10.406 -24.453 -17.719 1 87.88 178 GLY B CA 1
ATOM 3597 C C . GLY B 1 178 ? 10.93 -24.875 -16.359 1 87.88 178 GLY B C 1
ATOM 3598 O O . GLY B 1 178 ? 11.414 -24.047 -15.586 1 87.88 178 GLY B O 1
ATOM 3599 N N . ASN B 1 179 ? 10.672 -26.141 -16.062 1 89.06 179 ASN B N 1
ATOM 3600 C CA . ASN B 1 179 ? 11.211 -26.734 -14.844 1 89.06 179 ASN B CA 1
ATOM 3601 C C . ASN B 1 179 ? 12.125 -27.922 -15.156 1 89.06 179 ASN B C 1
ATOM 3603 O O . ASN B 1 179 ? 12.68 -28 -16.25 1 89.06 179 ASN B O 1
ATOM 3607 N N . GLN B 1 180 ? 12.492 -28.719 -14.141 1 87 180 GLN B N 1
ATOM 3608 C CA . GLN B 1 180 ? 13.328 -29.891 -14.336 1 87 180 GLN B CA 1
ATOM 3609 C C . GLN B 1 180 ? 12.578 -31.172 -13.961 1 87 180 GLN B C 1
ATOM 3611 O O . GLN B 1 180 ? 13.133 -32.062 -13.32 1 87 180 GLN B O 1
ATOM 3616 N N . LEU B 1 181 ? 11.367 -31.172 -14.414 1 87.94 181 LEU B N 1
ATOM 3617 C CA . LEU B 1 181 ? 10.547 -32.344 -14.062 1 87.94 181 LEU B CA 1
ATOM 3618 C C . LEU B 1 181 ? 11.016 -33.562 -14.805 1 87.94 181 LEU B C 1
ATOM 3620 O O . LEU B 1 181 ? 11.211 -33.531 -16.016 1 87.94 181 LEU B O 1
ATOM 3624 N N . SER B 1 182 ? 11.195 -34.656 -14.078 1 84.69 182 SER B N 1
ATOM 3625 C CA . SER B 1 182 ? 11.609 -35.906 -14.688 1 84.69 182 SER B CA 1
ATOM 3626 C C . SER B 1 182 ? 10.422 -36.812 -14.938 1 84.69 182 SER B C 1
ATOM 3628 O O . SER B 1 182 ? 10.477 -37.688 -15.789 1 84.69 182 SER B O 1
ATOM 3630 N N . LYS B 1 183 ? 9.414 -36.594 -14.18 1 85.69 183 LYS B N 1
ATOM 3631 C CA . LYS B 1 183 ? 8.18 -37.375 -14.305 1 85.69 183 LYS B CA 1
ATOM 3632 C C . LYS B 1 183 ? 6.965 -36.531 -13.961 1 85.69 183 LYS B C 1
ATOM 3634 O O . LYS B 1 183 ? 7.078 -35.531 -13.258 1 85.69 183 LYS B O 1
ATOM 3639 N N . LEU B 1 184 ? 5.82 -36.875 -14.531 1 89.88 184 LEU B N 1
ATOM 3640 C CA . LEU B 1 184 ? 4.551 -36.219 -14.258 1 89.88 184 LEU B CA 1
ATOM 3641 C C . LEU B 1 184 ? 3.395 -37.219 -14.305 1 89.88 184 LEU B C 1
ATOM 3643 O O . LEU B 1 184 ? 3.113 -37.781 -15.352 1 89.88 184 LEU B O 1
ATOM 3647 N N . ASP B 1 185 ? 2.865 -37.438 -13.133 1 91.69 185 ASP B N 1
ATOM 3648 C CA . ASP B 1 185 ? 1.725 -38.344 -13.031 1 91.69 185 ASP B CA 1
ATOM 3649 C C . ASP B 1 185 ? 0.408 -37.594 -13.047 1 91.69 185 ASP B C 1
ATOM 3651 O O . ASP B 1 185 ? 0.096 -36.844 -12.102 1 91.69 185 ASP B O 1
ATOM 3655 N N . LEU B 1 186 ? -0.381 -37.75 -14.094 1 95.12 186 LEU B N 1
ATOM 3656 C CA . LEU B 1 186 ? -1.63 -37.031 -14.258 1 95.12 186 LEU B CA 1
ATOM 3657 C C . LEU B 1 186 ? -2.826 -37.969 -14.211 1 95.12 186 LEU B C 1
ATOM 3659 O O . LEU B 1 186 ? -3.912 -37.625 -14.688 1 95.12 186 LEU B O 1
ATOM 3663 N N . THR B 1 187 ? -2.703 -39.156 -13.594 1 94.25 187 THR B N 1
ATOM 3664 C CA . THR B 1 187 ? -3.701 -40.219 -13.648 1 94.25 187 THR B CA 1
ATOM 3665 C C . THR B 1 187 ? -5 -39.781 -12.977 1 94.25 187 THR B C 1
ATOM 3667 O O . THR B 1 187 ? -6.082 -40.219 -13.359 1 94.25 187 THR B O 1
ATOM 3670 N N . GLU B 1 188 ? -4.93 -38.875 -12.062 1 93.06 188 GLU B N 1
ATOM 3671 C CA . GLU B 1 188 ? -6.121 -38.5 -11.32 1 93.06 188 GLU B CA 1
ATOM 3672 C C . GLU B 1 188 ? -6.598 -37.094 -11.734 1 93.06 188 GLU B C 1
ATOM 3674 O O . GLU B 1 188 ? -7.418 -36.5 -11.047 1 93.06 188 GLU B O 1
ATOM 3679 N N . ASN B 1 189 ? -6.121 -36.594 -12.797 1 96 189 ASN B N 1
ATOM 3680 C CA . ASN B 1 189 ? -6.422 -35.219 -13.195 1 96 189 ASN B CA 1
ATOM 3681 C C . ASN B 1 189 ? -7.203 -35.188 -14.508 1 96 189 ASN B C 1
ATOM 3683 O O . ASN B 1 189 ? -6.836 -34.469 -15.43 1 96 189 ASN B O 1
ATOM 3687 N N . SER B 1 190 ? -8.312 -35.906 -14.516 1 95.5 190 SER B N 1
ATOM 3688 C CA . SER B 1 190 ? -9.086 -36.094 -15.734 1 95.5 190 SER B CA 1
ATOM 3689 C C . SER B 1 190 ? -9.805 -34.781 -16.125 1 95.5 190 SER B C 1
ATOM 3691 O O . SER B 1 190 ? -10.297 -34.656 -17.234 1 95.5 190 SER B O 1
ATOM 3693 N N . GLU B 1 191 ? -9.859 -33.812 -15.203 1 97.06 191 GLU B N 1
ATOM 3694 C CA . GLU B 1 191 ? -10.586 -32.562 -15.477 1 97.06 191 GLU B CA 1
ATOM 3695 C C . GLU B 1 191 ? -9.68 -31.516 -16.109 1 97.06 191 GLU B C 1
ATOM 3697 O O . GLU B 1 191 ? -10.133 -30.422 -16.453 1 97.06 191 GLU B O 1
ATOM 3702 N N . LEU B 1 192 ? -8.391 -31.828 -16.406 1 98 192 LEU B N 1
ATOM 3703 C CA . LEU B 1 192 ? -7.41 -30.891 -16.938 1 98 192 LEU B CA 1
ATOM 3704 C C . LEU B 1 192 ? -7.844 -30.359 -18.297 1 98 192 LEU B C 1
ATOM 3706 O O . LEU B 1 192 ? -8.211 -31.141 -19.172 1 98 192 LEU B O 1
ATOM 3710 N N . GLU B 1 193 ? -7.832 -29.062 -18.406 1 98.56 193 GLU B N 1
ATOM 3711 C CA . GLU B 1 193 ? -8.188 -28.391 -19.656 1 98.56 193 GLU B CA 1
ATOM 3712 C C . GLU B 1 193 ? -6.969 -27.734 -20.297 1 98.56 193 GLU B C 1
ATOM 3714 O O . GLU B 1 193 ? -6.902 -27.594 -21.531 1 98.56 193 GLU B O 1
ATOM 3719 N N . GLU B 1 194 ? -6.109 -27.266 -19.531 1 98.75 194 GLU B N 1
ATOM 3720 C CA . GLU B 1 194 ? -4.867 -26.656 -20 1 98.75 194 GLU B CA 1
ATOM 3721 C C . GLU B 1 194 ? -3.652 -27.281 -19.312 1 98.75 194 GLU B C 1
ATOM 3723 O O . GLU B 1 194 ? -3.625 -27.406 -18.078 1 98.75 194 GLU B O 1
ATOM 3728 N N . LEU B 1 195 ? -2.648 -27.656 -20.156 1 97.38 195 LEU B N 1
ATOM 3729 C CA . LEU B 1 195 ? -1.438 -28.281 -19.641 1 97.38 195 LEU B CA 1
ATOM 3730 C C . LEU B 1 195 ? -0.201 -27.766 -20.375 1 97.38 195 LEU B C 1
ATOM 3732 O O . LEU B 1 195 ? -0.097 -27.875 -21.594 1 97.38 195 LEU B O 1
ATOM 3736 N N . TYR B 1 196 ? 0.615 -27.125 -19.594 1 95.56 196 TYR B N 1
ATOM 3737 C CA . TYR B 1 196 ? 1.901 -26.656 -20.094 1 95.56 196 TYR B CA 1
ATOM 3738 C C . TYR B 1 196 ? 3.053 -27.391 -19.422 1 95.56 196 TYR B C 1
ATOM 3740 O O . TYR B 1 196 ? 3.301 -27.219 -18.234 1 95.56 196 TYR B O 1
ATOM 3748 N N . ILE B 1 197 ? 3.764 -28.172 -20.125 1 92 197 ILE B N 1
ATOM 3749 C CA . ILE B 1 197 ? 4.832 -28.969 -19.531 1 92 197 ILE B CA 1
ATOM 3750 C C . ILE B 1 197 ? 6.094 -28.859 -20.391 1 92 197 ILE B C 1
ATOM 3752 O O . ILE B 1 197 ? 6.977 -29.719 -20.312 1 92 197 ILE B O 1
ATOM 3756 N N . GLU B 1 198 ? 6.164 -27.844 -21.172 1 88.56 198 GLU B N 1
ATOM 3757 C CA . GLU B 1 198 ? 7.312 -27.672 -22.047 1 88.56 198 GLU B CA 1
ATOM 3758 C C . GLU B 1 198 ? 8.578 -27.359 -21.266 1 88.56 198 GLU B C 1
ATOM 3760 O O . GLU B 1 198 ? 8.508 -26.891 -20.125 1 88.56 198 GLU B O 1
ATOM 3765 N N . ASN B 1 199 ? 9.719 -27.656 -21.828 1 86.12 199 ASN B N 1
ATOM 3766 C CA . ASN B 1 199 ? 11.031 -27.359 -21.281 1 86.12 199 ASN B CA 1
ATOM 3767 C C . ASN B 1 199 ? 11.234 -28.031 -19.922 1 86.12 199 ASN B C 1
ATOM 3769 O O . ASN B 1 199 ? 11.617 -27.375 -18.953 1 86.12 199 ASN B O 1
ATOM 3773 N N . ASN B 1 200 ? 10.82 -29.25 -19.922 1 88.19 200 ASN B N 1
ATOM 3774 C CA . ASN B 1 200 ? 11.078 -30.125 -18.781 1 88.19 200 ASN B CA 1
ATOM 3775 C C . ASN B 1 200 ? 11.875 -31.359 -19.203 1 88.19 200 ASN B C 1
ATOM 3777 O O . ASN B 1 200 ? 12.203 -31.531 -20.375 1 88.19 200 ASN B O 1
ATOM 3781 N N . GLY B 1 201 ? 12.352 -32.219 -18.172 1 80.56 201 GLY B N 1
ATOM 3782 C CA . GLY B 1 201 ? 13.094 -33.438 -18.453 1 80.56 201 GLY B CA 1
ATOM 3783 C C . GLY B 1 201 ? 12.227 -34.688 -18.422 1 80.56 201 GLY B C 1
ATOM 3784 O O . GLY B 1 201 ? 12.656 -35.719 -17.938 1 80.56 201 GLY B O 1
ATOM 3785 N N . ILE B 1 202 ? 10.992 -34.562 -18.906 1 82.25 202 ILE B N 1
ATOM 3786 C CA . ILE B 1 202 ? 10.062 -35.688 -18.828 1 82.25 202 ILE B CA 1
ATOM 3787 C C . ILE B 1 202 ? 10.43 -36.719 -19.906 1 82.25 202 ILE B C 1
ATOM 3789 O O . ILE B 1 202 ? 10.508 -36.375 -21.094 1 82.25 202 ILE B O 1
ATOM 3793 N N . CYS B 1 203 ? 10.719 -37.938 -19.406 1 74.69 203 CYS B N 1
ATOM 3794 C CA . CYS B 1 203 ? 11.156 -39 -20.297 1 74.69 203 CYS B CA 1
ATOM 3795 C C . CYS B 1 203 ? 10.039 -40 -20.531 1 74.69 203 CYS B C 1
ATOM 3797 O O . CYS B 1 203 ? 9.852 -40.938 -19.719 1 74.69 203 CYS B O 1
ATOM 3799 N N . GLU B 1 204 ? 9.164 -39.75 -21.391 1 76.88 204 GLU B N 1
ATOM 3800 C CA . GLU B 1 204 ? 8.125 -40.688 -21.797 1 76.88 204 GLU B CA 1
ATOM 3801 C C . GLU B 1 204 ? 8.344 -41.156 -23.234 1 76.88 204 GLU B C 1
ATOM 3803 O O . GLU B 1 204 ? 8.852 -40.406 -24.078 1 76.88 204 GLU B O 1
ATOM 3808 N N . ASP B 1 205 ? 8.023 -42.406 -23.484 1 72.06 205 ASP B N 1
ATOM 3809 C CA . ASP B 1 205 ? 8.242 -43 -24.797 1 72.06 205 ASP B CA 1
ATOM 3810 C C . ASP B 1 205 ? 7.32 -42.375 -25.844 1 72.06 205 ASP B C 1
ATOM 3812 O O . ASP B 1 205 ? 7.695 -42.219 -27 1 72.06 205 ASP B O 1
ATOM 3816 N N . ASP B 1 206 ? 6.113 -42.125 -25.453 1 77.94 206 ASP B N 1
ATOM 3817 C CA . ASP B 1 206 ? 5.113 -41.531 -26.328 1 77.94 206 ASP B CA 1
ATOM 3818 C C . ASP B 1 206 ? 4.109 -40.719 -25.531 1 77.94 206 ASP B C 1
ATOM 3820 O O . ASP B 1 206 ? 4.332 -40.406 -24.359 1 77.94 206 ASP B O 1
ATOM 3824 N N . LEU B 1 207 ? 3.072 -40.25 -26.141 1 87.12 207 LEU B N 1
ATOM 3825 C CA . LEU B 1 207 ? 2.119 -39.344 -25.547 1 87.12 207 LEU B CA 1
ATOM 3826 C C . LEU B 1 207 ? 0.938 -40.094 -24.938 1 87.12 207 LEU B C 1
ATOM 3828 O O . LEU B 1 207 ? -0.074 -39.469 -24.594 1 87.12 207 LEU B O 1
ATOM 3832 N N . THR B 1 208 ? 1.089 -41.406 -24.734 1 89 208 THR B N 1
ATOM 3833 C CA . THR B 1 208 ? -0.013 -42.219 -24.25 1 89 208 THR B CA 1
ATOM 3834 C C . THR B 1 208 ? -0.387 -41.812 -22.828 1 89 208 THR B C 1
ATOM 3836 O O . THR B 1 208 ? -1.549 -41.938 -22.422 1 89 208 THR B O 1
ATOM 3839 N N . PHE B 1 209 ? 0.558 -41.281 -22.078 1 88.5 209 PHE B N 1
ATOM 3840 C CA . PHE B 1 209 ? 0.309 -40.875 -20.688 1 88.5 209 PHE B CA 1
ATOM 3841 C C . PHE B 1 209 ? -0.657 -39.719 -20.625 1 88.5 209 PHE B C 1
ATOM 3843 O O . PHE B 1 209 ? -1.199 -39.406 -19.547 1 88.5 209 PHE B O 1
ATOM 3850 N N . LEU B 1 210 ? -0.959 -39.125 -21.734 1 93.88 210 LEU B N 1
ATOM 3851 C CA . LEU B 1 210 ? -1.876 -38 -21.812 1 93.88 210 LEU B CA 1
ATOM 3852 C C . LEU B 1 210 ? -3.225 -38.406 -22.375 1 93.88 210 LEU B C 1
ATOM 3854 O O . LEU B 1 210 ? -4.156 -37.594 -22.453 1 93.88 210 LEU B O 1
ATOM 3858 N N . SER B 1 211 ? -3.396 -39.656 -22.828 1 93.94 211 SER B N 1
ATOM 3859 C CA . SER B 1 211 ? -4.52 -40.125 -23.641 1 93.94 211 SER B CA 1
ATOM 3860 C C . SER B 1 211 ? -5.836 -40 -22.875 1 93.94 211 SER B C 1
ATOM 3862 O O . SER B 1 211 ? -6.898 -39.844 -23.484 1 93.94 211 SER B O 1
ATOM 3864 N N . HIS B 1 212 ? -5.816 -40.031 -21.578 1 95.62 212 HIS B N 1
ATOM 3865 C CA . HIS B 1 212 ? -7.035 -40.031 -20.766 1 95.62 212 HIS B CA 1
ATOM 3866 C C . HIS B 1 212 ? -7.551 -38.625 -20.547 1 95.62 212 HIS B C 1
ATOM 3868 O O . HIS B 1 212 ? -8.648 -38.438 -20.016 1 95.62 212 HIS B O 1
ATOM 3874 N N . LEU B 1 213 ? -6.805 -37.594 -20.922 1 97.12 213 LEU B N 1
ATOM 3875 C CA . LEU B 1 213 ? -7.168 -36.219 -20.703 1 97.12 213 LEU B CA 1
ATOM 3876 C C . LEU B 1 213 ? -8.086 -35.719 -21.812 1 97.12 213 LEU B C 1
ATOM 3878 O O . LEU B 1 213 ? -7.699 -34.812 -22.578 1 97.12 213 LEU B O 1
ATOM 3882 N N . THR B 1 214 ? -9.312 -36.125 -21.781 1 96.62 214 THR B N 1
ATOM 3883 C CA . THR B 1 214 ? -10.242 -35.906 -22.891 1 96.62 214 THR B CA 1
ATOM 3884 C C . THR B 1 214 ? -10.797 -34.5 -22.875 1 96.62 214 THR B C 1
ATOM 3886 O O . THR B 1 214 ? -11.391 -34.031 -23.859 1 96.62 214 THR B O 1
ATOM 3889 N N . LYS B 1 215 ? -10.594 -33.719 -21.844 1 97.56 215 LYS B N 1
ATOM 3890 C CA . LYS B 1 215 ? -11.164 -32.406 -21.75 1 97.56 215 LYS B CA 1
ATOM 3891 C C . LYS B 1 215 ? -10.141 -31.328 -22.125 1 97.56 215 LYS B C 1
ATOM 3893 O O . LYS B 1 215 ? -10.398 -30.125 -22 1 97.56 215 LYS B O 1
ATOM 3898 N N . MET B 1 216 ? -9.008 -31.719 -22.641 1 97.69 216 MET B N 1
ATOM 3899 C CA . MET B 1 216 ? -7.875 -30.844 -22.922 1 97.69 216 MET B CA 1
ATOM 3900 C C . MET B 1 216 ? -8.227 -29.844 -24 1 97.69 216 MET B C 1
ATOM 3902 O O . MET B 1 216 ? -8.766 -30.203 -25.047 1 97.69 216 MET B O 1
ATOM 3906 N N . LYS B 1 217 ? -7.938 -28.594 -23.734 1 97.88 217 LYS B N 1
ATOM 3907 C CA . LYS B 1 217 ? -8.141 -27.516 -24.719 1 97.88 217 LYS B CA 1
ATOM 3908 C C . LYS B 1 217 ? -6.812 -26.969 -25.219 1 97.88 217 LYS B C 1
ATOM 3910 O O . LYS B 1 217 ? -6.684 -26.625 -26.391 1 97.88 217 LYS B O 1
ATOM 3915 N N . VAL B 1 218 ? -5.895 -26.875 -24.328 1 97.94 218 VAL B N 1
ATOM 3916 C CA . VAL B 1 218 ? -4.566 -26.375 -24.672 1 97.94 218 VAL B CA 1
ATOM 3917 C C . VAL B 1 218 ? -3.5 -27.312 -24.109 1 97.94 218 VAL B C 1
ATOM 3919 O O . VAL B 1 218 ? -3.555 -27.719 -22.953 1 97.94 218 VAL B O 1
ATOM 3922 N N . LEU B 1 219 ? -2.537 -27.672 -24.969 1 95.19 219 LEU B N 1
ATOM 3923 C CA . LEU B 1 219 ? -1.451 -28.562 -24.594 1 95.19 219 LEU B CA 1
ATOM 3924 C C . LEU B 1 219 ? -0.117 -28.062 -25.141 1 95.19 219 LEU B C 1
ATOM 3926 O O . LEU B 1 219 ? 0.012 -27.797 -26.328 1 95.19 219 LEU B O 1
ATOM 3930 N N . SER B 1 220 ? 0.746 -27.812 -24.219 1 92.94 220 SER B N 1
ATOM 3931 C CA . SER B 1 220 ? 2.096 -27.406 -24.609 1 92.94 220 SER B CA 1
ATOM 3932 C C . SER B 1 220 ? 3.113 -28.484 -24.25 1 92.94 220 SER B C 1
ATOM 3934 O O . SER B 1 220 ? 3.25 -28.875 -23.094 1 92.94 220 SER B O 1
ATOM 3936 N N . LEU B 1 221 ? 3.805 -28.859 -25.266 1 86.5 221 LEU B N 1
ATOM 3937 C CA . LEU B 1 221 ? 4.777 -29.938 -25.125 1 86.5 221 LEU B CA 1
ATOM 3938 C C . LEU B 1 221 ? 6.168 -29.484 -25.547 1 86.5 221 LEU B C 1
ATOM 3940 O O . LEU B 1 221 ? 6.301 -28.578 -26.375 1 86.5 221 LEU B O 1
ATOM 3944 N N . GLY B 1 222 ? 7.121 -30 -24.875 1 77.88 222 GLY B N 1
ATOM 3945 C CA . GLY B 1 222 ? 8.492 -29.719 -25.281 1 77.88 222 GLY B CA 1
ATOM 3946 C C . GLY B 1 222 ? 9.508 -30.078 -24.203 1 77.88 222 GLY B C 1
ATOM 3947 O O . GLY B 1 222 ? 9.18 -30.094 -23.016 1 77.88 222 GLY B O 1
ATOM 3948 N N . ASN B 1 223 ? 10.672 -30.625 -24.469 1 65.25 223 ASN B N 1
ATOM 3949 C CA . ASN B 1 223 ? 11.672 -31.031 -23.484 1 65.25 223 ASN B CA 1
ATOM 3950 C C . ASN B 1 223 ? 12.938 -30.188 -23.594 1 65.25 223 ASN B C 1
ATOM 3952 O O . ASN B 1 223 ? 13.133 -29.484 -24.594 1 65.25 223 ASN B O 1
ATOM 3956 N N . ILE B 1 224 ? 13.773 -29.891 -22.375 1 59.56 224 ILE B N 1
ATOM 3957 C CA . ILE B 1 224 ? 15.086 -29.25 -22.328 1 59.56 224 ILE B CA 1
ATOM 3958 C C . ILE B 1 224 ? 16.078 -30.016 -23.203 1 59.56 224 ILE B C 1
ATOM 3960 O O . ILE B 1 224 ? 16.047 -31.25 -23.25 1 59.56 224 ILE B O 1
ATOM 3964 N N . ARG B 1 225 ? 16.781 -29.141 -24.141 1 52.16 225 ARG B N 1
ATOM 3965 C CA . ARG B 1 225 ? 17.844 -29.703 -24.969 1 52.16 225 ARG B CA 1
ATOM 3966 C C . ARG B 1 225 ? 19.047 -30.109 -24.109 1 52.16 225 ARG B C 1
ATOM 3968 O O . ARG B 1 225 ? 19.609 -29.266 -23.406 1 52.16 225 ARG B O 1
ATOM 3975 N N . SER B 1 226 ? 19.109 -30.969 -23.156 1 48.25 226 SER B N 1
ATOM 3976 C CA . SER B 1 226 ? 20.391 -31.266 -22.5 1 48.25 226 SER B CA 1
ATOM 3977 C C . SER B 1 226 ? 21.531 -31.297 -23.516 1 48.25 226 SER B C 1
ATOM 3979 O O . SER B 1 226 ? 21.328 -31.688 -24.656 1 48.25 226 SER B O 1
ATOM 3981 N N . THR B 1 227 ? 22.531 -30.438 -23.344 1 43.47 227 THR B N 1
ATOM 3982 C CA . THR B 1 227 ? 23.766 -30.391 -24.109 1 43.47 227 THR B CA 1
ATOM 3983 C C . THR B 1 227 ? 24.188 -31.797 -24.531 1 43.47 227 THR B C 1
ATOM 3985 O O . THR B 1 227 ? 24.797 -31.984 -25.594 1 43.47 227 THR B O 1
ATOM 3988 N N . ASN B 1 228 ? 25.078 -32.594 -23.484 1 39.72 228 ASN B N 1
ATOM 3989 C CA . ASN B 1 228 ? 25.734 -33.781 -23.969 1 39.72 228 ASN B CA 1
ATOM 3990 C C . ASN B 1 228 ? 24.766 -34.719 -24.703 1 39.72 228 ASN B C 1
ATOM 3992 O O . ASN B 1 228 ? 25.031 -35.125 -25.828 1 39.72 228 ASN B O 1
ATOM 3996 N N . LEU B 1 229 ? 24.641 -36 -23.969 1 36.88 229 LEU B N 1
ATOM 3997 C CA . LEU B 1 229 ? 24.188 -37.219 -24.641 1 36.88 229 LEU B CA 1
ATOM 3998 C C . LEU B 1 229 ? 22.859 -36.969 -25.344 1 36.88 229 LEU B C 1
ATOM 4000 O O . LEU B 1 229 ? 22.219 -35.938 -25.141 1 36.88 229 LEU B O 1
ATOM 4004 N N . SER B 1 230 ? 21.828 -38.219 -25.125 1 36.19 230 SER B N 1
ATOM 4005 C CA . SER B 1 230 ? 20.641 -38.844 -25.703 1 36.19 230 SER B CA 1
ATOM 4006 C C . SER B 1 230 ? 19.453 -37.906 -25.688 1 36.19 230 SER B C 1
ATOM 4008 O O . SER B 1 230 ? 19.219 -37.219 -24.688 1 36.19 230 SER B O 1
ATOM 4010 N N . PHE B 1 231 ? 19.078 -37.25 -26.672 1 39.62 231 PHE B N 1
ATOM 4011 C CA . PHE B 1 231 ? 17.812 -36.719 -27.141 1 39.62 231 PHE B CA 1
ATOM 4012 C C . PHE B 1 231 ? 16.656 -37.25 -26.297 1 39.62 231 PHE B C 1
ATOM 4014 O O . PHE B 1 231 ? 15.492 -37.156 -26.688 1 39.62 231 PHE B O 1
ATOM 4021 N N . PHE B 1 232 ? 16.812 -38.031 -25.328 1 38.47 232 PHE B N 1
ATOM 4022 C CA . PHE B 1 232 ? 15.742 -39 -25.219 1 38.47 232 PHE B CA 1
ATOM 4023 C C . PHE B 1 232 ? 14.391 -38.344 -25.094 1 38.47 232 PHE B C 1
ATOM 4025 O O . PHE B 1 232 ? 13.422 -38.719 -25.75 1 38.47 232 PHE B O 1
ATOM 4032 N N . ASN B 1 233 ? 13.906 -37.594 -23.953 1 44.88 233 ASN B N 1
ATOM 4033 C CA . ASN B 1 233 ? 12.492 -37.906 -23.719 1 44.88 233 ASN B CA 1
ATOM 4034 C C . ASN B 1 233 ? 11.594 -37.094 -24.672 1 44.88 233 ASN B C 1
ATOM 4036 O O . ASN B 1 233 ? 11.102 -36.031 -24.297 1 44.88 233 ASN B O 1
ATOM 4040 N N . ASN B 1 234 ? 12.016 -36.812 -25.906 1 50.97 234 ASN B N 1
ATOM 4041 C CA . ASN B 1 234 ? 11.156 -36.438 -27.016 1 50.97 234 ASN B CA 1
ATOM 4042 C C . ASN B 1 234 ? 9.828 -37.188 -26.984 1 50.97 234 ASN B C 1
ATOM 4044 O O . ASN B 1 234 ? 9.797 -38.406 -26.859 1 50.97 234 ASN B O 1
ATOM 4048 N N . PHE B 1 235 ? 8.953 -36.438 -26.453 1 59.72 235 PHE B N 1
ATOM 4049 C CA . PHE B 1 235 ? 7.699 -37.125 -26.766 1 59.72 235 PHE B CA 1
ATOM 4050 C C . PHE B 1 235 ? 7.723 -37.688 -28.172 1 59.72 235 PHE B C 1
ATOM 4052 O O . PHE B 1 235 ? 7.91 -36.969 -29.141 1 59.72 235 PHE B O 1
ATOM 4059 N N . GLY B 1 236 ? 8.492 -38.844 -28.234 1 61.56 236 GLY B N 1
ATOM 4060 C CA . GLY B 1 236 ? 8.453 -39.531 -29.531 1 61.56 236 GLY B CA 1
ATOM 4061 C C . GLY B 1 236 ? 7.102 -40.156 -29.828 1 61.56 236 GLY B C 1
ATOM 4062 O O . GLY B 1 236 ? 6.176 -40.062 -29.016 1 61.56 236 GLY B O 1
ATOM 4063 N N . GLY B 1 237 ? 6.891 -40.375 -31.016 1 70.44 237 GLY B N 1
ATOM 4064 C CA . GLY B 1 237 ? 5.719 -41.125 -31.469 1 70.44 237 GLY B CA 1
ATOM 4065 C C . GLY B 1 237 ? 4.746 -40.25 -32.25 1 70.44 237 GLY B C 1
ATOM 4066 O O . GLY B 1 237 ? 5.145 -39.281 -32.875 1 70.44 237 GLY B O 1
ATOM 4067 N N . SER B 1 238 ? 3.611 -40.719 -32.281 1 78.38 238 SER B N 1
ATOM 4068 C CA . SER B 1 238 ? 2.559 -40.125 -33.094 1 78.38 238 SER B CA 1
ATOM 4069 C C . SER B 1 238 ? 1.57 -39.344 -32.25 1 78.38 238 SER B C 1
ATOM 4071 O O . SER B 1 238 ? 1.586 -39.469 -31.016 1 78.38 238 SER B O 1
ATOM 4073 N N . LEU B 1 239 ? 0.877 -38.469 -32.844 1 87.5 239 LEU B N 1
ATOM 4074 C CA . LEU B 1 239 ? -0.175 -37.719 -32.188 1 87.5 239 LEU B CA 1
ATOM 4075 C C . LEU B 1 239 ? -1.406 -38.594 -31.938 1 87.5 239 LEU B C 1
ATOM 4077 O O . LEU B 1 239 ? -2.395 -38.125 -31.359 1 87.5 239 LEU B O 1
ATOM 4081 N N . GLU B 1 240 ? -1.229 -39.812 -32.25 1 88.75 240 GLU B N 1
ATOM 4082 C CA . GLU B 1 240 ? -2.352 -40.719 -32.188 1 88.75 240 GLU B CA 1
ATOM 4083 C C . GLU B 1 240 ? -2.896 -40.844 -30.75 1 88.75 240 GLU B C 1
ATOM 4085 O O . GLU B 1 240 ? -4.113 -40.875 -30.562 1 88.75 240 GLU B O 1
ATOM 4090 N N . PRO B 1 241 ? -2.043 -40.812 -29.797 1 89.81 241 PRO B N 1
ATOM 4091 C CA . PRO B 1 241 ? -2.562 -40.938 -28.438 1 89.81 241 PRO B CA 1
ATOM 4092 C C . PRO B 1 241 ? -3.445 -39.75 -28.016 1 89.81 241 PRO B C 1
ATOM 4094 O O . PRO B 1 241 ? -4.195 -39.844 -27.047 1 89.81 241 PRO B O 1
ATOM 4097 N N . LEU B 1 242 ? -3.439 -38.656 -28.75 1 93.25 242 LEU B N 1
ATOM 4098 C CA . LEU B 1 242 ? -4.191 -37.469 -28.391 1 93.25 242 LEU B CA 1
ATOM 4099 C C . LEU B 1 242 ? -5.543 -37.438 -29.109 1 93.25 242 LEU B C 1
ATOM 4101 O O . LEU B 1 242 ? -6.27 -36.469 -29.031 1 93.25 242 LEU B O 1
ATOM 4105 N N . LYS B 1 243 ? -5.938 -38.5 -29.781 1 93.38 243 LYS B N 1
ATOM 4106 C CA . LYS B 1 243 ? -7.102 -38.531 -30.672 1 93.38 243 LYS B CA 1
ATOM 4107 C C . LYS B 1 243 ? -8.391 -38.312 -29.891 1 93.38 243 LYS B C 1
ATOM 4109 O O . LYS B 1 243 ? -9.398 -37.906 -30.453 1 93.38 243 LYS B O 1
ATOM 4114 N N . ARG B 1 244 ? -8.344 -38.625 -28.562 1 94.88 244 ARG B N 1
ATOM 4115 C CA . ARG B 1 244 ? -9.562 -38.5 -27.766 1 94.88 244 ARG B CA 1
ATOM 4116 C C . ARG B 1 244 ? -9.75 -37.094 -27.25 1 94.88 244 ARG B C 1
ATOM 4118 O O . ARG B 1 244 ? -10.773 -36.75 -26.641 1 94.88 244 ARG B O 1
ATOM 4125 N N . MET B 1 245 ? -8.805 -36.219 -27.469 1 96.12 245 MET B N 1
ATOM 4126 C CA . MET B 1 245 ? -8.922 -34.844 -27.062 1 96.12 245 MET B CA 1
ATOM 4127 C C . MET B 1 245 ? -9.75 -34.031 -28.062 1 96.12 245 MET B C 1
ATOM 4129 O O . MET B 1 245 ? -9.227 -33.156 -28.75 1 96.12 245 MET B O 1
ATOM 4133 N N . ARG B 1 246 ? -11.031 -34.188 -28 1 94.88 246 ARG B N 1
ATOM 4134 C CA . ARG B 1 246 ? -11.945 -33.656 -29.016 1 94.88 246 ARG B CA 1
ATOM 4135 C C . ARG B 1 246 ? -12.133 -32.156 -28.828 1 94.88 246 ARG B C 1
ATOM 4137 O O . ARG B 1 246 ? -12.633 -31.469 -29.734 1 94.88 246 ARG B O 1
ATOM 4144 N N . ARG B 1 247 ? -11.711 -31.641 -27.734 1 95.75 247 ARG B N 1
ATOM 4145 C CA . ARG B 1 247 ? -11.898 -30.219 -27.469 1 95.75 247 ARG B CA 1
ATOM 4146 C C . ARG B 1 247 ? -10.586 -29.453 -27.641 1 95.75 247 ARG B C 1
ATOM 4148 O O . ARG B 1 247 ? -10.516 -28.266 -27.328 1 95.75 247 ARG B O 1
ATOM 4155 N N . LEU B 1 248 ? -9.547 -30.094 -28.078 1 96.56 248 LEU B N 1
ATOM 4156 C CA . LEU B 1 248 ? -8.227 -29.484 -28.203 1 96.56 248 LEU B CA 1
ATOM 4157 C C . LEU B 1 248 ? -8.266 -28.328 -29.203 1 96.56 248 LEU B C 1
ATOM 4159 O O . LEU B 1 248 ? -8.688 -28.5 -30.344 1 96.56 248 LEU B O 1
ATOM 4163 N N . GLU B 1 249 ? -7.82 -27.188 -28.703 1 96.75 249 GLU B N 1
ATOM 4164 C CA . GLU B 1 249 ? -7.84 -25.984 -29.531 1 96.75 249 GLU B CA 1
ATOM 4165 C C . GLU B 1 249 ? -6.43 -25.547 -29.922 1 96.75 249 GLU B C 1
ATOM 4167 O O . GLU B 1 249 ? -6.219 -24.984 -30.984 1 96.75 249 GLU B O 1
ATOM 4172 N N . ARG B 1 250 ? -5.57 -25.75 -29.031 1 96.25 250 ARG B N 1
ATOM 4173 C CA . ARG B 1 250 ? -4.199 -25.312 -29.25 1 96.25 250 ARG B CA 1
ATOM 4174 C C . ARG B 1 250 ? -3.201 -26.375 -28.812 1 96.25 250 ARG B C 1
ATOM 4176 O O . ARG B 1 250 ? -3.299 -26.906 -27.703 1 96.25 250 ARG B O 1
ATOM 4183 N N . LEU B 1 251 ? -2.293 -26.719 -29.719 1 92.25 251 LEU B N 1
ATOM 4184 C CA . LEU B 1 251 ? -1.188 -27.641 -29.469 1 92.25 251 LEU B CA 1
ATOM 4185 C C . LEU B 1 251 ? 0.151 -26.969 -29.766 1 92.25 251 LEU B C 1
ATOM 4187 O O . LEU B 1 251 ? 0.426 -26.609 -30.906 1 92.25 251 LEU B O 1
ATOM 4191 N N . ILE B 1 252 ? 0.91 -26.781 -28.688 1 89.62 252 ILE B N 1
ATOM 4192 C CA . ILE B 1 252 ? 2.215 -26.156 -28.828 1 89.62 252 ILE B CA 1
ATOM 4193 C C . ILE B 1 252 ? 3.318 -27.203 -28.688 1 89.62 252 ILE B C 1
ATOM 4195 O O . ILE B 1 252 ? 3.387 -27.906 -27.688 1 89.62 252 ILE B O 1
ATOM 4199 N N . ILE B 1 253 ? 4.094 -27.25 -29.672 1 83.06 253 ILE B N 1
ATOM 4200 C CA . ILE B 1 253 ? 5.188 -28.219 -29.703 1 83.06 253 ILE B CA 1
ATOM 4201 C C . ILE B 1 253 ? 6.523 -27.484 -29.781 1 83.06 253 ILE B C 1
ATOM 4203 O O . ILE B 1 253 ? 6.809 -26.812 -30.781 1 83.06 253 ILE B O 1
ATOM 4207 N N . ILE B 1 254 ? 7.254 -27.672 -28.703 1 78.69 254 ILE B N 1
ATOM 4208 C CA . ILE B 1 254 ? 8.508 -26.938 -28.625 1 78.69 254 ILE B CA 1
ATOM 4209 C C . ILE B 1 254 ? 9.688 -27.906 -28.672 1 78.69 254 ILE B C 1
ATOM 4211 O O . ILE B 1 254 ? 9.828 -28.75 -27.797 1 78.69 254 ILE B O 1
ATOM 4215 N N . GLY B 1 255 ? 10.562 -27.781 -29.609 1 71.19 255 GLY B N 1
ATOM 4216 C CA . GLY B 1 255 ? 11.844 -28.469 -29.672 1 71.19 255 GLY B CA 1
ATOM 4217 C C . GLY B 1 255 ? 11.719 -29.969 -29.859 1 71.19 255 GLY B C 1
ATOM 4218 O O . GLY B 1 255 ? 12.617 -30.719 -29.469 1 71.19 255 GLY B O 1
ATOM 4219 N N . ILE B 1 256 ? 10.602 -30.5 -30.141 1 68.19 256 ILE B N 1
ATOM 4220 C CA . ILE B 1 256 ? 10.5 -31.938 -30.297 1 68.19 256 ILE B CA 1
ATOM 4221 C C . ILE B 1 256 ? 9.969 -32.281 -31.688 1 68.19 256 ILE B C 1
ATOM 4223 O O . ILE B 1 256 ? 9.266 -31.469 -32.312 1 68.19 256 ILE B O 1
ATOM 4227 N N . ASN B 1 257 ? 10.523 -33.406 -32.156 1 67.62 257 ASN B N 1
ATOM 4228 C CA . ASN B 1 257 ? 10.07 -33.844 -33.469 1 67.62 257 ASN B CA 1
ATOM 4229 C C . ASN B 1 257 ? 8.906 -34.812 -33.375 1 67.62 257 ASN B C 1
ATOM 4231 O O . ASN B 1 257 ? 9.07 -35.938 -32.875 1 67.62 257 ASN B O 1
ATOM 4235 N N . ILE B 1 258 ? 7.758 -34.344 -33.406 1 71.06 258 ILE B N 1
ATOM 4236 C CA . ILE B 1 258 ? 6.582 -35.219 -33.344 1 71.06 258 ILE B CA 1
ATOM 4237 C C . ILE B 1 258 ? 6.062 -35.469 -34.781 1 71.06 258 ILE B C 1
ATOM 4239 O O . ILE B 1 258 ? 6.031 -34.562 -35.594 1 71.06 258 ILE B O 1
ATOM 4243 N N . ASP B 1 259 ? 5.879 -36.812 -35.031 1 73.56 259 ASP B N 1
ATOM 4244 C CA . ASP B 1 259 ? 5.25 -37.188 -36.281 1 73.56 259 ASP B CA 1
ATOM 4245 C C . ASP B 1 259 ? 3.803 -36.688 -36.344 1 73.56 259 ASP B C 1
ATOM 4247 O O . ASP B 1 259 ? 2.979 -37.094 -35.531 1 73.56 259 ASP B O 1
ATOM 4251 N N . ASP B 1 260 ? 3.523 -35.781 -37.219 1 75.56 260 ASP B N 1
ATOM 4252 C CA . ASP B 1 260 ? 2.178 -35.219 -37.281 1 75.56 260 ASP B CA 1
ATOM 4253 C C . ASP B 1 260 ? 1.361 -35.844 -38.406 1 75.56 260 ASP B C 1
ATOM 4255 O O . ASP B 1 260 ? 0.406 -35.25 -38.906 1 75.56 260 ASP B O 1
ATOM 4259 N N . SER B 1 261 ? 1.811 -37.062 -38.75 1 78.38 261 SER B N 1
ATOM 4260 C CA . SER B 1 261 ? 1.082 -37.75 -39.812 1 78.38 261 SER B CA 1
ATOM 4261 C C . SER B 1 261 ? -0.353 -38.062 -39.375 1 78.38 261 SER B C 1
ATOM 4263 O O . SER B 1 261 ? -1.242 -38.188 -40.25 1 78.38 261 SER B O 1
ATOM 4265 N N . ASP B 1 262 ? -0.548 -38.062 -38.188 1 80.69 262 ASP B N 1
ATOM 4266 C CA . ASP B 1 262 ? -1.865 -38.406 -37.656 1 80.69 262 ASP B CA 1
ATOM 4267 C C . ASP B 1 262 ? -2.625 -37.156 -37.188 1 80.69 262 ASP B C 1
ATOM 4269 O O . ASP B 1 262 ? -3.521 -37.219 -36.344 1 80.69 262 ASP B O 1
ATOM 4273 N N . ARG B 1 263 ? -2.291 -36.031 -37.688 1 86.19 263 ARG B N 1
ATOM 4274 C CA . ARG B 1 263 ? -2.957 -34.781 -37.344 1 86.19 263 ARG B CA 1
ATOM 4275 C C . ARG B 1 263 ? -4.453 -34.875 -37.625 1 86.19 263 ARG B C 1
ATOM 4277 O O . ARG B 1 263 ? -5.254 -34.219 -36.969 1 86.19 263 ARG B O 1
ATOM 4284 N N . HIS B 1 264 ? -4.801 -35.656 -38.625 1 87.38 264 HIS B N 1
ATOM 4285 C CA . HIS B 1 264 ? -6.191 -35.812 -39.031 1 87.38 264 HIS B CA 1
ATOM 4286 C C . HIS B 1 264 ? -7.039 -36.406 -37.906 1 87.38 264 HIS B C 1
ATOM 4288 O O . HIS B 1 264 ? -8.266 -36.312 -37.938 1 87.38 264 HIS B O 1
ATOM 4294 N N . LEU B 1 265 ? -6.324 -37 -36.938 1 89.31 265 LEU B N 1
ATOM 4295 C CA . LEU B 1 265 ? -7.023 -37.625 -35.812 1 89.31 265 LEU B CA 1
ATOM 4296 C C . LEU B 1 265 ? -7.402 -36.594 -34.781 1 89.31 265 LEU B C 1
ATOM 4298 O O . LEU B 1 265 ? -8.156 -36.875 -33.844 1 89.31 265 LEU B O 1
ATOM 4302 N N . LEU B 1 266 ? -6.988 -35.375 -35.031 1 92.19 266 LEU B N 1
ATOM 4303 C CA . LEU B 1 266 ? -7.234 -34.312 -34.062 1 92.19 266 LEU B CA 1
ATOM 4304 C C . LEU B 1 266 ? -8.281 -33.344 -34.594 1 92.19 266 LEU B C 1
ATOM 4306 O O . LEU B 1 266 ? -8.695 -33.438 -35.781 1 92.19 266 LEU B O 1
ATOM 4310 N N . PRO B 1 267 ? -8.742 -32.469 -33.719 1 92.75 267 PRO B N 1
ATOM 4311 C CA . PRO B 1 267 ? -9.789 -31.547 -34.188 1 92.75 267 PRO B CA 1
ATOM 4312 C C . PRO B 1 267 ? -9.359 -30.703 -35.375 1 92.75 267 PRO B C 1
ATOM 4314 O O . PRO B 1 267 ? -8.203 -30.266 -35.469 1 92.75 267 PRO B O 1
ATOM 4317 N N . ARG B 1 268 ? -10.312 -30.453 -36.312 1 89.5 268 ARG B N 1
ATOM 4318 C CA . ARG B 1 268 ? -10.055 -29.75 -37.594 1 89.5 268 ARG B CA 1
ATOM 4319 C C . ARG B 1 268 ? -9.594 -28.312 -37.312 1 89.5 268 ARG B C 1
ATOM 4321 O O . ARG B 1 268 ? -8.727 -27.797 -38.031 1 89.5 268 ARG B O 1
ATOM 4328 N N . ASN B 1 269 ? -10.133 -27.781 -36.281 1 91.56 269 ASN B N 1
ATOM 4329 C CA . ASN B 1 269 ? -9.82 -26.375 -36.031 1 91.56 269 ASN B CA 1
ATOM 4330 C C . ASN B 1 269 ? -8.625 -26.234 -35.094 1 91.56 269 ASN B C 1
ATOM 4332 O O . ASN B 1 269 ? -8.344 -25.141 -34.594 1 91.56 269 ASN B O 1
ATOM 4336 N N . LEU B 1 270 ? -8 -27.312 -34.906 1 92.31 270 LEU B N 1
ATOM 4337 C CA . LEU B 1 270 ? -6.852 -27.312 -34 1 92.31 270 LEU B CA 1
ATOM 4338 C C . LEU B 1 270 ? -5.742 -26.406 -34.531 1 92.31 270 LEU B C 1
ATOM 4340 O O . LEU B 1 270 ? -5.367 -26.531 -35.719 1 92.31 270 LEU B O 1
ATOM 4344 N N . LYS B 1 271 ? -5.266 -25.453 -33.688 1 90.81 271 LYS B N 1
ATOM 4345 C CA . LYS B 1 271 ? -4.094 -24.641 -34.031 1 90.81 271 LYS B CA 1
ATOM 4346 C C . LYS B 1 271 ? -2.818 -25.281 -33.5 1 90.81 271 LYS B C 1
ATOM 4348 O O . LYS B 1 271 ? -2.66 -25.469 -32.281 1 90.81 271 LYS B O 1
ATOM 4353 N N . ILE B 1 272 ? -1.915 -25.688 -34.344 1 87.25 272 ILE B N 1
ATOM 4354 C CA . ILE B 1 272 ? -0.641 -26.297 -33.938 1 87.25 272 ILE B CA 1
ATOM 4355 C C . ILE B 1 272 ? 0.48 -25.266 -34.125 1 87.25 272 ILE B C 1
ATOM 4357 O O . ILE B 1 272 ? 0.639 -24.672 -35.188 1 87.25 272 ILE B O 1
ATOM 4361 N N . ILE B 1 273 ? 1.156 -25 -33 1 85.38 273 ILE B N 1
ATOM 4362 C CA . ILE B 1 273 ? 2.291 -24.094 -33 1 85.38 273 ILE B CA 1
ATOM 4363 C C . ILE B 1 273 ? 3.584 -24.859 -32.781 1 85.38 273 ILE B C 1
ATOM 4365 O O . ILE B 1 273 ? 3.725 -25.562 -31.766 1 85.38 273 ILE B O 1
ATOM 4369 N N . LYS B 1 274 ? 4.543 -24.844 -33.781 1 80.62 274 LYS B N 1
ATOM 4370 C CA . LYS B 1 274 ? 5.844 -25.5 -33.656 1 80.62 274 LYS B CA 1
ATOM 4371 C C . LYS B 1 274 ? 6.965 -24.469 -33.5 1 80.62 274 LYS B C 1
ATOM 4373 O O . LYS B 1 274 ? 7.016 -23.5 -34.25 1 80.62 274 LYS B O 1
ATOM 4378 N N . GLU B 1 275 ? 7.473 -24.594 -32.312 1 73.12 275 GLU B N 1
ATOM 4379 C CA . GLU B 1 275 ? 8.594 -23.703 -32 1 73.12 275 GLU B CA 1
ATOM 4380 C C . GLU B 1 275 ? 9.891 -24.484 -31.812 1 73.12 275 GLU B C 1
ATOM 4382 O O . GLU B 1 275 ? 9.867 -25.609 -31.312 1 73.12 275 GLU B O 1
#

Solvent-accessible surface area (backbone atoms only — not comparable to full-atom values): 26012 Å² total; per-residue (Å²): 130,83,49,78,72,59,68,58,52,72,53,68,71,96,62,54,27,39,34,41,34,39,40,32,35,42,75,90,33,57,42,39,23,34,42,38,44,32,52,22,65,34,30,30,35,41,36,41,35,38,37,77,68,33,46,52,29,37,52,30,40,36,40,32,45,20,48,47,21,30,35,41,38,31,39,44,30,21,36,32,27,39,39,36,42,60,32,76,46,31,27,33,42,28,54,19,26,60,72,41,83,47,67,102,75,52,75,60,52,37,39,68,42,77,43,44,62,80,35,28,42,56,26,28,32,42,27,49,20,40,22,56,41,42,46,69,53,52,44,58,41,42,40,76,61,18,65,60,24,30,36,42,32,45,24,36,12,72,58,22,43,53,67,80,50,53,54,21,47,49,23,26,33,42,33,43,25,41,26,42,24,48,57,77,67,58,87,48,28,53,50,24,27,34,41,30,47,21,35,12,52,40,65,39,78,41,47,58,86,54,34,75,34,40,52,22,28,35,40,32,41,23,36,58,80,56,83,84,61,81,71,63,32,37,53,30,51,55,48,58,38,49,42,57,22,69,54,32,42,36,38,35,36,31,73,47,74,57,46,64,84,38,50,82,53,38,42,88,78,43,44,76,45,82,85,131,84,50,80,70,60,69,59,50,74,52,68,71,95,63,54,26,40,33,40,33,38,41,32,33,44,75,89,35,57,42,39,24,35,42,38,44,32,52,22,65,34,30,32,34,40,36,41,36,36,36,77,68,34,46,50,30,36,52,30,40,38,41,31,45,21,49,47,21,32,35,42,38,31,39,43,30,21,35,31,28,39,38,36,42,60,32,76,48,32,28,35,42,29,54,18,26,61,69,45,83,48,66,104,75,54,77,60,54,37,39,70,41,77,44,42,62,81,34,26,42,54,26,29,34,40,29,51,21,41,22,57,42,41,46,68,53,51,43,57,42,42,39,75,60,18,65,60,24,30,34,43,33,45,23,34,12,72,58,23,43,54,67,82,49,54,55,21,47,49,22,26,34,40,33,44,25,42,26,43,24,47,56,78,68,58,87,49,28,53,48,25,25,34,40,31,46,22,34,13,52,41,65,40,76,41,46,57,87,53,35,73,34,38,52,22,29,35,41,32,42,24,38,58,80,68,81,82,76,81,77,61,36,32,52,30,52,52,46,57,39,49,41,57,22,70,54,32,42,37,39,34,37,30,74,50,75,59,46,63,84,40,51,82,53,39,42,88,79,43,43,76,43,81,84

Radius of gyration: 31.54 Å; Cα contacts (8 Å, |Δi|>4): 1575; chains: 2; bounding box: 51×96×67 Å

pLDDT: mean 79.97, std 17.98, range [17.77, 98.75]

InterPro domains:
  IPR032675 Leucine-rich repeat domain superfamily [G3DSA:3.80.10.10] (5-274)

Organism: Rhizophagus irregularis (strain DAOM 181602 / DAOM 197198 / MUCL 43194) (NCBI:txid747089)

Secondary structure (DSSP, 8-state):
---HHHHTTS---S-S-EEEEEEEE-TTS-EEEEEEEE--TTEEEEEEEE-TT-SEEEEEEEEES-TT--EEEEEE--EEEEEEES-TT--EEE--------STT-------EEE-GGGGGG-SEEE--SS---HHHHHHHH-S--TT--EEE--S-TT------TT-TT--EEE--SS--S----TT-TT--EEE--SB----SSGGGGTT-TT-SEEEEEB---SSS----S--SBSGGGTT-TT--EEEEES---B-TTGGGS-TT-EEEE-/---HHHHTTS---S-S-EEEEEEEE-TTS-EEEEEEEE--TTEEEEEEEE-TT-SEEEEEEEEES-TT--EEEEEE--EEEEEEES-TT--EEE--------STT-------EEE-GGGGGG-SEEE--SS---HHHHHHHH-S--TT--EEE----TT------TT-TT--EEE--SS--S----TT-TT--EEE--SB----SSSGGGTT-TT-SEEEEEB---SSS----S--SBSGGGTT-TT--EEEEES---B-TTGGGS-TT-EEEE-

Sequence (550 aa):
MANAQDRFNERYDDDKDTYEIILDHNQNGIFKGELIIENFTELQYVKVAGEPSCRGGLTKLIVRNCEELTRLDCSINSIDKLIVTDCSKLEELDVSSQYRMVSNDLEVKTLSEINIGEIGHKLKKINVSDNKLRNADLLDLLGSDNPDLIEIKCSSNSSLSHINVKGFRKLKKLYCGGNQLSKLDLTENSELEELYIENNGICEDDLTFLSHLTKMKVLSLGNIRSTNLSFFNNFGGSLEPLKRMRRLERLIIIGINIDDSDRHLLPRNLKIIKEMANAQDRFNERYDDDKDTYEIILDHNQNGIFKGELIIENFTELQYVKVAGEPSCRGGLTKLIVRNCEELTRLDCSINSIDKLIVTDCSKLEELDVSSQYRMVSNDLEVKTLSEINIGEIGHKLKKINVSDNKLRNADLLDLLGSDNPDLIEIKCSSNSSLSHINVKGFRKLKKLYCGGNQLSKLDLTENSELEELYIENNGICEDDLTFLSHLTKMKVLSLGNIRSTNLSFFNNFGGSLEPLKRMRRLERLIIIGINIDDSDRHLLPRNLKIIKE

Foldseek 3Di:
DQPPVVVCPVPDPVDPDDDDDDDDDDLPDADEEEDEAEQQAQAAEEEDADDLSHQYFYQEYEYEQHQNHAEYHDQRGQYQEYAAYNNQNHAYYANHYDPSPDDPPRPRRFHNYYHRAPNLLRYQYYARAPHQDAAVRVCRNNPQARQRHAEYHHAQHARYADDDCPNNQNHAYYHHHNYAHQDDQCPRPLNHAYDAHAAYLHADQACLSCLSNQNYAEYAYYYNPPPPDPSRSQNEDECVSNLSNANHAEYEYEPHDYDDPVVVSYHPNHHYHYD/DPPPVVVCPVPDPVDPDDDDDDDDDDLPDADEEEDEAEQQAQAAEEEDADDLSHQYFYAEYEYEQHQNHAEYHDQRGQYQEYAAYNNQNHAEYANHYPPPPDDPPRPRHFHNYYHRAPSLLRYQYYARAPHQDAAVRVCRNNPQARCRHAEYHHAQHARYADDDCPNNQNHAYYHHHNYAHQDDQCPRPLNHAYDHHAAYNHADQACLSCLSNQNYAEYAYYYNPPPDDDPGRQNEDECVSNLSNANHAEYEYEPHDHDDPVVVSYHPNHHYHYD

Nearest PDB structures (foldseek):
  3bz5-assembly1_A  TM=5.772E-01  e=9.912E-06  unclassified
  4r6f-assembly1_A  TM=5.906E-01  e=2.600E-04  synthetic construct
  4li1-assembly1_B  TM=6.632E-01  e=2.760E-03  Xenopus tropicalis
  8esf-assembly1_A  TM=5.827E-01  e=2.147E-03  Homo sapiens
  3o6n-assembly1_A  TM=4.325E-01  e=1.127E-02  Anopheles gambiae